Protein AF-A0A933GDB5-F1 (afdb_monomer)

pLDDT: mean 96.31, std 3.43, range [58.28, 98.88]

Structure (mmCIF, N/CA/C/O backbone):
data_AF-A0A933GDB5-F1
#
_entry.id   AF-A0A933GDB5-F1
#
loop_
_atom_site.group_PDB
_atom_site.id
_atom_site.type_symbol
_atom_site.label_atom_id
_atom_site.label_alt_id
_atom_site.label_comp_id
_atom_site.label_asym_id
_atom_site.label_entity_id
_atom_site.label_seq_id
_atom_site.pdbx_PDB_ins_code
_atom_site.Cartn_x
_atom_site.Cartn_y
_atom_site.Cartn_z
_atom_site.occupancy
_atom_site.B_iso_or_equiv
_atom_site.auth_seq_id
_atom_site.auth_comp_id
_atom_site.auth_asym_id
_atom_site.auth_atom_id
_atom_site.pdbx_PDB_model_num
ATOM 1 N N . MET A 1 1 ? -21.325 -28.008 0.213 1.00 58.28 1 MET A N 1
ATOM 2 C CA . MET A 1 1 ? -20.658 -27.336 1.352 1.00 58.28 1 MET A CA 1
ATOM 3 C C . MET A 1 1 ? -19.600 -26.412 0.776 1.00 58.28 1 MET A C 1
ATOM 5 O O . MET A 1 1 ? -19.026 -26.778 -0.241 1.00 58.28 1 MET A O 1
ATOM 9 N N . THR A 1 2 ? -19.395 -25.220 1.339 1.00 72.94 2 THR A N 1
ATOM 10 C CA . THR A 1 2 ? -18.343 -24.301 0.866 1.00 72.94 2 THR A CA 1
ATOM 11 C C . THR A 1 2 ? -16.963 -24.867 1.226 1.00 72.94 2 THR A C 1
ATOM 13 O O . THR A 1 2 ? -16.833 -25.528 2.254 1.00 72.94 2 THR A O 1
ATOM 16 N N . ALA A 1 3 ? -15.935 -24.619 0.405 1.00 88.88 3 ALA A N 1
ATOM 17 C CA . ALA A 1 3 ? -14.559 -25.053 0.698 1.00 88.88 3 ALA A CA 1
ATOM 18 C C . ALA A 1 3 ? -13.954 -24.346 1.932 1.00 88.88 3 ALA A C 1
ATOM 20 O O . ALA A 1 3 ? -13.012 -24.848 2.538 1.00 88.88 3 ALA A O 1
ATOM 21 N N . TYR A 1 4 ? -14.540 -23.212 2.334 1.00 96.50 4 TYR A N 1
ATOM 22 C CA . TYR A 1 4 ? -14.076 -22.356 3.429 1.00 96.50 4 TYR A CA 1
ATOM 23 C C . TYR A 1 4 ? -15.221 -22.080 4.425 1.00 96.50 4 TYR A C 1
ATOM 25 O O . TYR A 1 4 ? -15.786 -20.979 4.457 1.00 96.50 4 TYR A O 1
ATOM 33 N N . PRO A 1 5 ? -15.673 -23.098 5.180 1.00 96.62 5 PRO A N 1
ATOM 34 C CA . PRO A 1 5 ? -16.860 -22.991 6.026 1.00 96.62 5 PRO A CA 1
ATOM 35 C C . PRO A 1 5 ? -16.683 -22.004 7.183 1.00 96.62 5 PRO A C 1
ATOM 37 O O . PRO A 1 5 ? -17.649 -21.337 7.557 1.00 96.62 5 PRO A O 1
ATOM 40 N N . ASN A 1 6 ? -15.472 -21.859 7.733 1.00 98.06 6 ASN A N 1
ATOM 41 C CA . ASN A 1 6 ? -15.241 -20.913 8.819 1.00 98.06 6 ASN A CA 1
ATOM 42 C C . ASN A 1 6 ? -15.262 -19.482 8.289 1.00 98.06 6 ASN A C 1
ATOM 44 O O . ASN A 1 6 ? -15.970 -18.639 8.842 1.00 98.06 6 ASN A O 1
ATOM 48 N N . LEU A 1 7 ? -14.557 -19.215 7.191 1.00 97.62 7 LEU A N 1
ATOM 49 C CA . LEU A 1 7 ? -14.459 -17.892 6.585 1.00 97.62 7 LEU A CA 1
ATOM 50 C C . LEU A 1 7 ? -15.833 -17.297 6.233 1.00 97.62 7 LEU A C 1
ATOM 52 O O . LEU A 1 7 ? -16.060 -16.110 6.464 1.00 97.62 7 LEU A O 1
ATOM 56 N N . PHE A 1 8 ? -16.764 -18.121 5.739 1.00 98.06 8 PHE A N 1
ATOM 57 C CA . PHE A 1 8 ? -18.128 -17.704 5.380 1.00 98.06 8 PHE A CA 1
ATOM 58 C C . PHE A 1 8 ? -19.174 -17.915 6.478 1.00 98.06 8 PHE A C 1
ATOM 60 O O . PHE A 1 8 ? -20.359 -17.680 6.245 1.00 98.06 8 PHE A O 1
ATOM 67 N N . SER A 1 9 ? -18.762 -18.322 7.679 1.00 98.00 9 SER A N 1
ATOM 68 C CA . SER A 1 9 ? -19.673 -18.362 8.820 1.00 98.00 9 SER A CA 1
ATOM 69 C C . SER A 1 9 ? -19.967 -16.941 9.327 1.00 98.00 9 SER A C 1
ATOM 71 O O . SER A 1 9 ? -19.053 -16.115 9.410 1.00 98.00 9 SER A O 1
ATOM 73 N N . PRO A 1 10 ? -21.221 -16.628 9.687 1.00 98.19 10 PRO A N 1
ATOM 74 C CA . PRO A 1 10 ? -21.553 -15.347 10.293 1.00 98.19 10 PRO A CA 1
ATOM 75 C C . PRO A 1 10 ? -20.977 -15.229 11.713 1.00 98.19 10 PRO A C 1
ATOM 77 O O . PRO A 1 10 ? -20.785 -16.231 12.406 1.00 98.19 10 PRO A O 1
ATOM 80 N N . ILE A 1 11 ? -20.734 -13.998 12.162 1.00 98.44 11 ILE A N 1
ATOM 81 C CA . ILE A 1 11 ? -20.165 -13.695 13.482 1.00 98.44 11 ILE A CA 1
ATOM 82 C C . ILE A 1 11 ? -20.811 -12.448 14.092 1.00 98.44 11 ILE A C 1
ATOM 84 O O . ILE A 1 11 ? -21.143 -11.505 13.375 1.00 98.44 11 ILE A O 1
ATOM 88 N N . ASP A 1 12 ? -20.963 -12.443 15.415 1.00 98.62 12 ASP A N 1
ATOM 89 C CA . ASP A 1 12 ? -21.369 -11.263 16.183 1.00 98.62 12 ASP A CA 1
ATOM 90 C C . ASP A 1 12 ? -20.134 -10.528 16.704 1.00 98.62 12 ASP A C 1
ATOM 92 O O . ASP A 1 12 ? -19.290 -11.123 17.387 1.00 98.62 12 ASP A O 1
ATOM 96 N N . ILE A 1 13 ? -20.039 -9.240 16.387 1.00 98.44 13 ILE A N 1
ATOM 97 C CA . ILE A 1 13 ? -19.061 -8.311 16.953 1.00 98.44 13 ILE A CA 1
ATOM 98 C C . ILE A 1 13 ? -19.836 -7.389 17.887 1.00 98.44 13 ILE A C 1
ATOM 100 O O . ILE A 1 13 ? -20.481 -6.439 17.436 1.00 98.44 13 ILE A O 1
ATOM 104 N N . GLY A 1 14 ? -19.842 -7.733 19.175 1.00 97.06 14 GLY A N 1
ATOM 105 C CA . GLY A 1 14 ? -20.734 -7.102 20.142 1.00 97.06 14 GLY A CA 1
ATOM 106 C C . GLY A 1 14 ? -22.194 -7.216 19.685 1.00 97.06 14 GLY A C 1
ATOM 107 O O . GLY A 1 14 ? -22.660 -8.332 19.444 1.00 97.06 14 GLY A O 1
ATOM 108 N N . PRO A 1 15 ? -22.913 -6.094 19.498 1.00 97.31 15 PRO A N 1
ATOM 109 C CA . PRO A 1 15 ? -24.304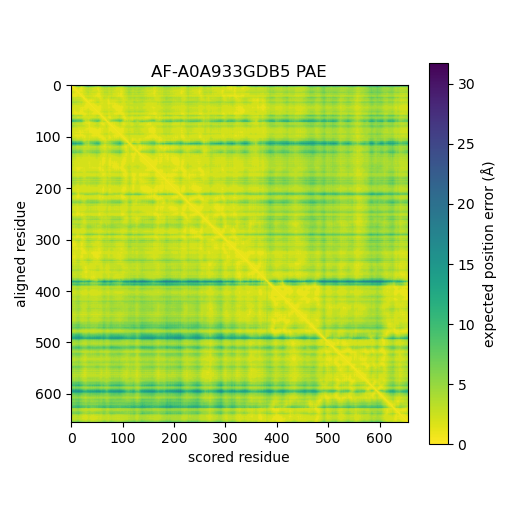 -6.098 19.046 1.00 97.31 15 PRO A CA 1
ATOM 110 C C . PRO A 1 15 ? -24.476 -6.294 17.527 1.00 97.31 15 PRO A C 1
ATOM 112 O O . PRO A 1 15 ? -25.604 -6.419 17.047 1.00 97.31 15 PRO A O 1
ATOM 115 N N . VAL A 1 16 ? -23.390 -6.285 16.743 1.00 98.69 16 VAL A N 1
ATOM 116 C CA . VAL A 1 16 ? -23.457 -6.243 15.275 1.00 98.69 16 VAL A CA 1
ATOM 117 C C . VAL A 1 16 ? -23.256 -7.626 14.665 1.00 98.69 16 VAL A C 1
ATOM 119 O O . VAL A 1 16 ? -22.165 -8.196 14.720 1.00 98.69 16 VAL A O 1
ATOM 122 N N . ARG A 1 17 ? -24.290 -8.132 13.982 1.00 98.50 17 ARG A N 1
ATOM 123 C CA . ARG A 1 17 ? -24.207 -9.348 13.160 1.00 98.50 17 ARG A CA 1
ATOM 124 C C . ARG A 1 17 ? -23.526 -9.060 11.821 1.00 98.50 17 ARG A C 1
ATOM 126 O O . ARG A 1 17 ? -24.036 -8.274 11.015 1.00 98.50 17 ARG A O 1
ATOM 133 N N . VAL A 1 18 ? -22.433 -9.768 11.547 1.00 98.62 18 VAL A N 1
ATOM 134 C CA . VAL A 1 18 ? -21.692 -9.742 10.279 1.00 98.62 18 VAL A CA 1
ATOM 135 C C . VAL A 1 18 ? -21.871 -11.065 9.531 1.00 98.62 18 VAL A C 1
ATOM 137 O O . VAL A 1 18 ? -21.801 -12.142 10.121 1.00 98.62 18 VAL A O 1
ATOM 140 N N . LYS A 1 19 ? -22.107 -10.996 8.213 1.00 98.19 19 LYS A N 1
ATOM 141 C CA . LYS A 1 19 ? -22.461 -12.162 7.376 1.00 98.19 19 LYS A CA 1
ATOM 142 C C . LYS A 1 19 ? -21.325 -13.165 7.136 1.00 98.19 19 LYS A C 1
ATOM 144 O O . LYS A 1 19 ? -21.607 -14.313 6.818 1.00 98.19 19 LYS A O 1
ATOM 149 N N . ASN A 1 20 ? -20.069 -12.742 7.258 1.00 98.62 20 ASN A N 1
ATOM 150 C CA . ASN A 1 20 ? -18.883 -13.585 7.109 1.00 98.62 20 ASN A CA 1
ATOM 151 C C . ASN A 1 20 ? -17.687 -12.981 7.866 1.00 98.62 20 ASN A C 1
ATOM 153 O O . ASN A 1 20 ? -17.739 -11.842 8.331 1.00 98.62 20 ASN A O 1
ATOM 157 N N . ARG A 1 21 ? -16.593 -13.732 7.979 1.00 98.69 21 ARG A N 1
ATOM 158 C CA . ARG A 1 21 ? -15.383 -13.356 8.728 1.00 98.69 21 ARG A CA 1
ATOM 159 C C . ARG A 1 21 ? -14.337 -12.663 7.853 1.00 98.69 21 ARG A C 1
ATOM 161 O O . ARG A 1 21 ? -13.135 -12.871 8.033 1.00 98.69 21 ARG A O 1
ATOM 168 N N . ILE A 1 22 ? -14.795 -11.845 6.906 1.00 98.75 22 ILE A N 1
ATOM 169 C CA . ILE A 1 22 ? -13.949 -11.086 5.983 1.00 98.75 22 ILE A CA 1
ATOM 170 C C . ILE A 1 22 ? -14.236 -9.597 6.167 1.00 98.75 22 ILE A C 1
ATOM 172 O O . ILE A 1 22 ? -15.357 -9.141 5.922 1.00 98.75 22 ILE A O 1
ATOM 176 N N . ALA A 1 23 ? -13.213 -8.830 6.539 1.00 98.50 23 ALA A N 1
ATOM 177 C CA . ALA A 1 23 ? -13.297 -7.374 6.591 1.00 98.50 23 ALA A CA 1
ATOM 178 C C . ALA A 1 23 ? -12.295 -6.688 5.658 1.00 98.50 23 ALA A C 1
ATOM 180 O O . ALA A 1 23 ? -11.225 -7.225 5.364 1.00 98.50 23 ALA A O 1
ATOM 181 N N . THR A 1 24 ? -12.598 -5.454 5.254 1.00 97.31 24 THR A N 1
ATOM 182 C CA . THR A 1 24 ? -11.544 -4.507 4.862 1.00 97.31 24 THR A CA 1
ATOM 183 C C . THR A 1 24 ? -11.035 -3.780 6.099 1.00 97.31 24 THR A C 1
ATOM 185 O O . THR A 1 24 ? -11.832 -3.260 6.871 1.00 97.31 24 THR A O 1
ATOM 188 N N . SER A 1 25 ? -9.714 -3.726 6.285 1.00 95.31 25 SER A N 1
ATOM 189 C CA . SER A 1 25 ? -9.093 -2.978 7.389 1.00 95.31 25 SER A CA 1
ATOM 190 C C . SER A 1 25 ? -9.035 -1.494 7.060 1.00 95.31 25 SER A C 1
ATOM 192 O O . SER A 1 25 ? -8.849 -1.168 5.888 1.00 95.31 25 SER A O 1
ATOM 194 N N . GLY A 1 26 ? -9.021 -0.614 8.063 1.00 94.62 26 GLY A N 1
ATOM 195 C CA . GLY A 1 26 ? -8.767 0.803 7.814 1.00 94.62 26 GLY A CA 1
ATOM 196 C C . GLY A 1 26 ? -7.416 1.043 7.133 1.00 94.62 26 GLY A C 1
ATOM 197 O O . GLY A 1 26 ? -6.393 0.485 7.548 1.00 94.62 26 GLY A O 1
ATOM 198 N N . HIS A 1 27 ? -7.448 1.805 6.037 1.00 96.38 27 HIS A N 1
ATOM 199 C CA . HIS A 1 27 ? -6.311 2.185 5.195 1.00 96.38 27 HIS A CA 1
ATOM 200 C C . HIS A 1 27 ? -6.611 3.526 4.519 1.00 96.38 27 HIS A C 1
ATOM 202 O O . HIS A 1 27 ? -7.738 3.737 4.083 1.00 96.38 27 HIS A O 1
ATOM 208 N N . GLY A 1 28 ? -5.629 4.425 4.425 1.00 95.31 28 GLY A N 1
ATOM 209 C CA . GLY A 1 28 ? -5.834 5.723 3.776 1.00 95.31 28 GLY A CA 1
ATOM 210 C C . GLY A 1 28 ? -6.078 5.593 2.275 1.00 95.31 28 GLY A C 1
ATOM 211 O O . GLY A 1 28 ? -5.431 4.768 1.626 1.00 95.31 28 GLY A O 1
ATOM 212 N N . THR A 1 29 ? -6.996 6.396 1.730 1.00 96.75 29 THR A N 1
ATOM 213 C CA . THR A 1 29 ? -7.321 6.374 0.293 1.00 96.75 29 THR A CA 1
ATOM 214 C C . THR A 1 29 ? -6.914 7.646 -0.447 1.00 96.75 29 THR A C 1
ATOM 216 O O . THR A 1 29 ? -6.679 7.601 -1.654 1.00 96.75 29 THR A O 1
ATOM 219 N N . CYS A 1 30 ? -6.804 8.773 0.263 1.00 96.19 30 CYS A N 1
ATOM 220 C CA . CYS A 1 30 ? -6.586 10.093 -0.329 1.00 96.19 30 CYS A CA 1
ATOM 221 C C . CYS A 1 30 ? -7.648 10.454 -1.394 1.00 96.19 30 CYS A C 1
ATOM 223 O O . CYS A 1 30 ? -7.341 11.123 -2.381 1.00 96.19 30 CYS A O 1
ATOM 225 N N . LEU A 1 31 ? -8.888 9.978 -1.213 1.00 97.19 31 LEU A N 1
ATOM 226 C CA . LEU A 1 31 ? -10.022 10.249 -2.104 1.00 97.19 31 LEU A CA 1
ATOM 227 C C . LEU A 1 31 ? -10.890 11.422 -1.630 1.00 97.19 31 LEU A C 1
ATOM 229 O O . LEU A 1 31 ? -11.849 11.767 -2.321 1.00 97.19 31 LEU A O 1
ATOM 233 N N . ALA A 1 32 ? -10.610 12.016 -0.465 1.00 96.25 32 ALA A N 1
ATOM 234 C CA . ALA A 1 32 ? -11.436 13.098 0.061 1.00 96.25 32 ALA A CA 1
ATOM 235 C C . ALA A 1 32 ? -11.273 14.370 -0.768 1.00 96.25 32 ALA A C 1
ATOM 237 O O . ALA A 1 32 ? -10.159 14.771 -1.104 1.00 96.25 32 ALA A O 1
ATOM 238 N N . GLU A 1 33 ? -12.390 15.036 -1.031 1.00 95.06 33 GLU A N 1
ATOM 239 C CA . GLU A 1 33 ? -12.422 16.348 -1.671 1.00 95.06 33 GLU A CA 1
ATOM 240 C C . GLU A 1 33 ? -12.694 17.378 -0.576 1.00 95.06 33 GLU A C 1
ATOM 242 O O . GLU A 1 33 ? -13.674 17.259 0.152 1.00 95.06 33 GLU A O 1
ATOM 247 N N . ALA A 1 34 ? -11.782 18.336 -0.377 1.00 93.31 34 ALA A N 1
ATOM 248 C CA . ALA A 1 34 ? -11.837 19.276 0.752 1.00 93.31 34 ALA A CA 1
ATOM 249 C C . ALA A 1 34 ? -12.000 18.585 2.131 1.00 93.31 34 ALA A C 1
ATOM 251 O O . ALA A 1 34 ? -12.729 19.066 2.997 1.00 93.31 34 ALA A O 1
ATOM 252 N N . ASN A 1 35 ? -11.337 17.434 2.321 1.00 95.00 35 ASN A N 1
ATOM 253 C CA . ASN A 1 35 ? -11.457 16.561 3.500 1.00 95.00 35 ASN A CA 1
ATOM 254 C C . ASN A 1 35 ? -12.880 16.026 3.767 1.00 95.00 35 ASN A C 1
ATOM 256 O O . ASN A 1 35 ? -13.155 15.527 4.863 1.00 95.00 35 ASN A O 1
ATOM 260 N N . GLN A 1 36 ? -13.767 16.076 2.770 1.00 97.56 36 GLN A N 1
ATOM 261 C CA . GLN A 1 36 ? -15.108 15.505 2.824 1.00 97.56 36 GLN A CA 1
ATOM 262 C C . GLN A 1 36 ? -15.212 14.182 2.063 1.00 97.56 36 GLN A C 1
ATOM 264 O O . GLN A 1 36 ? -14.453 13.912 1.126 1.00 97.56 36 GLN A O 1
ATOM 269 N N . VAL A 1 37 ? -16.161 13.342 2.485 1.00 98.25 37 VAL A N 1
ATOM 270 C CA . VAL A 1 37 ? -16.537 12.124 1.761 1.00 98.25 37 VAL A CA 1
ATOM 271 C C . VAL A 1 37 ? -16.947 12.513 0.339 1.00 98.25 37 VAL A C 1
ATOM 273 O O . VAL A 1 37 ? -17.788 13.383 0.132 1.00 98.25 37 VAL A O 1
ATOM 276 N N . SER A 1 38 ? -16.351 11.845 -0.643 1.00 97.75 38 SER A N 1
ATOM 277 C CA . SER A 1 38 ? -16.520 12.129 -2.071 1.00 97.75 38 SER A CA 1
ATOM 278 C C . SER A 1 38 ? -17.264 10.992 -2.769 1.00 97.75 38 SER A C 1
ATOM 280 O O . SER A 1 38 ? -17.349 9.876 -2.252 1.00 97.75 38 SER A O 1
ATOM 282 N N . GLU A 1 39 ? -17.737 11.220 -3.996 1.00 97.25 39 GLU A N 1
ATOM 283 C CA . GLU A 1 39 ? -18.331 10.150 -4.815 1.00 97.25 39 GLU A CA 1
ATOM 284 C C . GLU A 1 39 ? -17.359 8.987 -5.061 1.00 97.25 39 GLU A C 1
ATOM 286 O O . GLU A 1 39 ? -17.778 7.834 -5.186 1.00 97.25 39 GLU A O 1
ATOM 291 N N . ALA A 1 40 ? -16.054 9.276 -5.110 1.00 97.25 40 ALA A N 1
ATOM 292 C CA . ALA A 1 40 ? -15.030 8.253 -5.256 1.00 97.25 40 ALA A CA 1
ATOM 293 C C . ALA A 1 40 ? -14.999 7.312 -4.041 1.00 97.25 40 ALA A C 1
ATOM 295 O O . ALA A 1 40 ? -14.895 6.103 -4.227 1.00 97.25 40 ALA A O 1
ATOM 296 N N . HIS A 1 41 ? -15.176 7.828 -2.819 1.00 97.88 41 HIS A N 1
ATOM 297 C CA . HIS A 1 41 ? -15.305 6.987 -1.625 1.00 97.88 41 HIS A CA 1
ATOM 298 C C . HIS A 1 41 ? -16.535 6.084 -1.679 1.00 97.88 41 HIS A C 1
ATOM 300 O O . HIS A 1 41 ? -16.434 4.896 -1.371 1.00 97.88 41 HIS A O 1
ATOM 306 N N . LEU A 1 42 ? -17.686 6.631 -2.081 1.00 98.25 42 LEU A N 1
ATOM 307 C CA . LEU A 1 42 ? -18.922 5.854 -2.171 1.00 98.25 42 LEU A CA 1
ATOM 308 C C . LEU A 1 42 ? -18.752 4.688 -3.145 1.00 98.25 42 LEU A C 1
ATOM 310 O O . LEU A 1 42 ? -19.068 3.554 -2.803 1.00 98.25 42 LEU A O 1
ATOM 314 N N . ALA A 1 43 ? -18.195 4.945 -4.330 1.00 98.12 43 ALA A N 1
ATOM 315 C CA . ALA A 1 43 ? -17.932 3.894 -5.308 1.00 98.12 43 ALA A CA 1
ATOM 316 C C . ALA A 1 43 ? -16.890 2.874 -4.809 1.00 98.12 43 ALA A C 1
ATOM 318 O O . ALA A 1 43 ? -17.102 1.670 -4.936 1.00 98.12 43 ALA A O 1
ATOM 319 N N . TYR A 1 44 ? -15.810 3.346 -4.179 1.00 98.44 44 TYR A N 1
ATOM 320 C CA . TYR A 1 44 ? -14.742 2.510 -3.629 1.00 98.44 44 TYR A CA 1
ATOM 321 C C . TYR A 1 44 ? -15.251 1.504 -2.588 1.00 98.44 44 TYR A C 1
ATOM 323 O O . TYR A 1 44 ? -14.924 0.315 -2.637 1.00 98.44 44 TYR A O 1
ATOM 331 N N . TYR A 1 45 ? -16.073 1.961 -1.639 1.00 98.50 45 TYR A N 1
ATOM 332 C CA . TYR A 1 45 ? -16.626 1.089 -0.604 1.00 98.50 45 TYR A CA 1
ATOM 333 C C . TYR A 1 45 ? -17.824 0.269 -1.087 1.00 98.50 45 TYR A C 1
ATOM 335 O O . TYR A 1 45 ? -17.963 -0.874 -0.643 1.00 98.50 45 TYR A O 1
ATOM 343 N N . ARG A 1 46 ? -18.626 0.780 -2.036 1.00 98.31 46 ARG A N 1
ATOM 344 C CA . ARG A 1 46 ? -19.688 0.003 -2.695 1.00 98.31 46 ARG A CA 1
ATOM 345 C C . ARG A 1 46 ? -19.123 -1.245 -3.357 1.00 98.31 46 ARG A C 1
ATOM 347 O O . ARG A 1 46 ? -19.620 -2.332 -3.091 1.00 98.31 46 ARG A O 1
ATOM 354 N N . ASP A 1 47 ? -18.061 -1.116 -4.152 1.00 98.00 47 ASP A N 1
ATOM 355 C CA . ASP A 1 47 ? -17.480 -2.256 -4.871 1.00 98.00 47 ASP A CA 1
ATOM 356 C C . ASP A 1 47 ? -16.955 -3.335 -3.909 1.00 98.00 47 ASP A C 1
ATOM 358 O O . ASP A 1 47 ? -17.155 -4.524 -4.156 1.00 98.00 47 ASP A O 1
ATOM 362 N N . LYS A 1 48 ? -16.360 -2.955 -2.768 1.00 98.06 48 LYS A N 1
ATOM 363 C CA . LYS A 1 48 ? -15.955 -3.921 -1.727 1.00 98.06 48 LYS A CA 1
ATOM 364 C C . LYS A 1 48 ? -17.156 -4.609 -1.080 1.00 98.06 48 LYS A C 1
ATOM 366 O O . LYS A 1 48 ? -17.155 -5.832 -0.940 1.00 98.06 48 LYS A O 1
ATOM 371 N N . ALA A 1 49 ? -18.164 -3.834 -0.672 1.00 98.38 49 ALA A N 1
ATOM 372 C CA . ALA A 1 49 ? -19.378 -4.339 -0.031 1.00 98.38 49 ALA A CA 1
ATOM 373 C C . ALA A 1 49 ? -20.119 -5.321 -0.950 1.00 98.38 49 ALA A C 1
ATOM 375 O O . ALA A 1 49 ? -20.379 -6.467 -0.570 1.00 98.38 49 ALA A O 1
ATOM 376 N N . ARG A 1 50 ? -20.324 -4.909 -2.203 1.00 97.75 50 ARG A N 1
ATOM 377 C CA . ARG A 1 50 ? -20.891 -5.713 -3.285 1.00 97.75 50 ARG A CA 1
ATOM 378 C C . ARG A 1 50 ? -20.075 -6.965 -3.568 1.00 97.75 50 ARG A C 1
ATOM 380 O O . ARG A 1 50 ? -20.637 -8.043 -3.764 1.00 97.75 50 ARG A O 1
ATOM 387 N N . GLY A 1 51 ? -18.753 -6.834 -3.574 1.00 97.75 51 GLY A N 1
ATOM 388 C CA . GLY A 1 51 ? -17.814 -7.934 -3.762 1.00 97.75 51 GLY A CA 1
ATOM 389 C C . GLY A 1 51 ? -17.848 -8.988 -2.652 1.00 97.75 51 GLY A C 1
ATOM 390 O O . GLY A 1 51 ? -17.278 -10.063 -2.819 1.00 97.75 51 GLY A O 1
ATOM 391 N N . GLY A 1 52 ? -18.574 -8.731 -1.559 1.00 97.88 52 GLY A N 1
ATOM 392 C CA . GLY A 1 52 ? -18.995 -9.748 -0.600 1.00 97.88 52 GLY A CA 1
ATOM 393 C C . GLY A 1 52 ? -18.321 -9.662 0.765 1.00 97.88 52 GLY A C 1
ATOM 394 O O . GLY A 1 52 ? -18.468 -10.597 1.554 1.00 97.88 52 GLY A O 1
ATOM 395 N N . VAL A 1 53 ? -17.605 -8.577 1.084 1.00 98.56 53 VAL A N 1
ATOM 396 C CA . VAL A 1 53 ? -17.071 -8.401 2.447 1.00 98.56 53 VAL A CA 1
ATOM 397 C C . VAL A 1 53 ? -18.214 -8.375 3.461 1.00 98.56 53 VAL A C 1
ATOM 399 O O . VAL A 1 53 ? -19.303 -7.866 3.185 1.00 98.56 53 VAL A O 1
ATOM 402 N N . GLY A 1 54 ? -17.978 -8.936 4.641 1.00 98.69 54 GLY A N 1
ATOM 403 C CA . GLY A 1 54 ? -18.919 -8.858 5.749 1.00 98.69 54 GLY A CA 1
ATOM 404 C C . GLY A 1 54 ? -18.885 -7.487 6.411 1.00 98.69 54 GLY A C 1
ATOM 405 O O . GLY A 1 54 ? -19.936 -6.921 6.715 1.00 98.69 54 GLY A O 1
ATOM 406 N N . LEU A 1 55 ? -17.676 -6.954 6.599 1.00 98.88 55 LEU A N 1
ATOM 407 C CA . LEU A 1 55 ? -17.428 -5.709 7.316 1.00 98.88 55 LEU A CA 1
ATOM 408 C C . LEU A 1 55 ? -16.509 -4.770 6.525 1.00 98.88 55 LEU A C 1
ATOM 410 O O . LEU A 1 55 ? -15.445 -5.153 6.037 1.00 98.88 55 LEU A O 1
ATOM 414 N N . VAL A 1 56 ? -16.895 -3.503 6.459 1.00 98.88 56 VAL A N 1
ATOM 415 C CA . VAL A 1 56 ? -16.064 -2.402 5.992 1.00 98.88 56 VAL A CA 1
ATOM 416 C C . VAL A 1 56 ? -15.558 -1.608 7.184 1.00 98.88 56 VAL A C 1
ATOM 418 O O . VAL A 1 56 ? -16.349 -0.960 7.852 1.00 98.88 56 VAL A O 1
ATOM 421 N N . VAL A 1 57 ? -14.248 -1.607 7.431 1.00 98.69 57 VAL A N 1
ATOM 422 C CA . VAL A 1 57 ? -13.617 -0.568 8.255 1.00 98.69 57 VAL A CA 1
ATOM 423 C C . VAL A 1 57 ? -13.096 0.517 7.316 1.00 98.69 57 VAL A C 1
ATOM 425 O O . VAL A 1 57 ? -12.307 0.229 6.406 1.00 98.69 57 VAL A O 1
ATOM 428 N N . THR A 1 58 ? -13.579 1.748 7.485 1.00 98.12 58 THR A N 1
ATOM 429 C CA . THR A 1 58 ? -13.199 2.881 6.629 1.00 98.12 58 THR A CA 1
ATOM 430 C C . THR A 1 58 ? -11.734 3.261 6.804 1.00 98.12 58 THR A C 1
ATOM 432 O O . THR A 1 58 ? -11.047 2.801 7.715 1.00 98.12 58 THR A O 1
ATOM 435 N N . GLU A 1 59 ? -11.244 4.161 5.955 1.00 95.94 59 GLU A N 1
ATOM 436 C CA . GLU A 1 59 ? -10.005 4.873 6.227 1.00 95.94 59 GLU A CA 1
ATOM 437 C C . GLU A 1 59 ? -10.030 5.572 7.590 1.00 95.94 59 GLU A C 1
ATOM 439 O O . GLU A 1 59 ? -11.092 5.827 8.164 1.00 95.94 59 GLU A O 1
ATOM 444 N N . SER A 1 60 ? -8.832 5.887 8.080 1.00 92.94 60 SER A N 1
ATOM 445 C CA . SER A 1 60 ? -8.622 6.685 9.283 1.00 92.94 60 SER A CA 1
ATOM 446 C C . SER A 1 60 ? -9.225 8.081 9.094 1.00 92.94 60 SER A C 1
ATOM 448 O O . SER A 1 60 ? -8.641 8.914 8.396 1.00 92.94 60 SER A O 1
ATOM 450 N N . MET A 1 61 ? -10.344 8.345 9.762 1.00 96.94 61 MET A N 1
ATOM 451 C CA . MET A 1 61 ? -10.992 9.647 9.827 1.00 96.94 61 MET A CA 1
ATOM 452 C C . MET A 1 61 ? -10.396 10.484 10.956 1.00 96.94 61 MET A C 1
ATOM 454 O O . MET A 1 61 ? -10.198 10.014 12.079 1.00 96.94 61 MET A O 1
ATOM 458 N N . ARG A 1 62 ? -10.108 11.746 10.653 1.00 95.69 62 ARG A N 1
ATOM 459 C CA . ARG A 1 62 ? -9.485 12.679 11.588 1.00 95.69 62 ARG A CA 1
ATOM 460 C C . ARG A 1 62 ? -10.488 13.115 12.642 1.00 95.69 62 ARG A C 1
ATOM 462 O O . ARG A 1 62 ? -11.546 13.639 12.288 1.00 95.69 62 ARG A O 1
ATOM 469 N N . VAL A 1 63 ? -10.099 12.992 13.905 1.00 98.06 63 VAL A N 1
ATOM 470 C CA . VAL A 1 63 ? -10.896 13.492 15.036 1.00 98.06 63 VAL A CA 1
ATOM 471 C C . VAL A 1 63 ? -10.635 14.956 15.364 1.00 98.06 63 VAL A C 1
ATOM 473 O O . VAL A 1 63 ? -11.424 15.562 16.065 1.00 98.06 63 VAL A O 1
ATOM 476 N N . HIS A 1 64 ? -9.545 15.540 14.860 1.00 97.25 64 HIS A N 1
ATOM 477 C CA . HIS A 1 64 ? -9.125 16.882 15.256 1.00 97.25 64 HIS A CA 1
ATOM 478 C C . HIS A 1 64 ? -8.419 17.643 14.113 1.00 97.25 64 HIS A C 1
ATOM 480 O O . HIS A 1 64 ? -7.753 17.015 13.270 1.00 97.25 64 HIS A O 1
ATOM 486 N N . PRO A 1 65 ? -8.498 18.991 14.061 1.00 94.31 65 PRO A N 1
ATOM 487 C CA . PRO A 1 65 ? -7.776 19.805 13.086 1.00 94.31 65 PRO A CA 1
ATOM 488 C C . PRO A 1 65 ? -6.259 19.580 13.057 1.00 94.31 65 PRO A C 1
ATOM 490 O O . PRO A 1 65 ? -5.679 19.637 11.972 1.00 94.31 65 PRO A O 1
ATOM 493 N N . THR A 1 66 ? -5.623 19.293 14.198 1.00 94.38 66 THR A N 1
ATOM 494 C CA . THR A 1 66 ? -4.161 19.091 14.297 1.00 94.38 66 THR A CA 1
ATOM 495 C C . THR A 1 66 ? -3.701 17.690 13.879 1.00 94.38 66 THR A C 1
ATOM 497 O O . THR A 1 66 ? -2.512 17.483 13.680 1.00 94.38 66 THR A O 1
ATOM 500 N N . GLY A 1 67 ? -4.616 16.741 13.658 1.00 93.25 67 GLY A N 1
ATOM 501 C CA . GLY A 1 67 ? -4.289 15.347 13.344 1.00 93.25 67 GLY A CA 1
ATOM 502 C C . GLY A 1 67 ? -4.424 14.976 11.866 1.00 93.25 67 GLY A C 1
ATOM 503 O O . GLY A 1 67 ? -5.105 13.999 11.577 1.00 93.25 67 GLY A O 1
ATOM 504 N N . LEU A 1 68 ? -3.855 15.741 10.923 1.00 90.88 68 LEU A N 1
ATOM 505 C CA . LEU A 1 68 ? -3.934 15.487 9.468 1.00 90.88 68 LEU A CA 1
ATOM 506 C C . LEU A 1 68 ? -2.788 14.573 8.961 1.00 90.88 68 LEU A C 1
ATOM 508 O O . LEU A 1 68 ? -1.694 15.074 8.706 1.00 90.88 68 LEU A O 1
ATOM 512 N N . PRO A 1 69 ? -3.013 13.258 8.739 1.00 83.81 69 PRO A N 1
ATOM 513 C CA . PRO A 1 69 ? -1.952 12.337 8.308 1.00 83.81 69 PRO A CA 1
ATOM 514 C C . PRO A 1 69 ? -1.551 12.489 6.830 1.00 83.81 69 PRO A C 1
ATOM 516 O O . PRO A 1 69 ? -0.404 12.235 6.472 1.00 83.81 69 PRO A O 1
ATOM 519 N N . TYR A 1 70 ? -2.491 12.862 5.958 1.00 87.06 70 TYR A N 1
ATOM 520 C CA . TYR A 1 70 ? -2.290 13.053 4.517 1.00 87.06 70 TYR A CA 1
ATOM 521 C C . TYR A 1 70 ? -3.388 13.960 3.949 1.00 87.06 70 TYR A C 1
ATOM 523 O O . TYR A 1 70 ? -4.506 13.960 4.460 1.00 87.06 70 TYR A O 1
ATOM 531 N N . ALA A 1 71 ? -3.087 14.705 2.879 1.00 85.31 71 ALA A N 1
ATOM 532 C CA . ALA A 1 71 ? -3.948 15.767 2.343 1.00 85.31 71 ALA A CA 1
ATOM 533 C C . ALA A 1 71 ? -5.424 15.367 2.139 1.00 85.31 71 ALA A C 1
ATOM 535 O O . ALA A 1 71 ? -6.319 16.100 2.553 1.00 85.31 71 ALA A O 1
ATOM 536 N N . GLY A 1 72 ? -5.684 14.196 1.550 1.00 89.69 72 GLY A N 1
ATOM 537 C CA . GLY A 1 72 ? -7.034 13.714 1.234 1.00 89.69 72 GLY A CA 1
ATOM 538 C C . GLY A 1 72 ? -7.691 12.830 2.299 1.00 89.69 72 GLY A C 1
ATOM 539 O O . GLY A 1 72 ? -8.412 11.915 1.915 1.00 89.69 72 GLY A O 1
ATOM 540 N N . ALA A 1 73 ? -7.419 13.036 3.594 1.00 93.75 73 ALA A N 1
ATOM 541 C CA . ALA A 1 73 ? -8.074 12.301 4.688 1.00 93.75 73 ALA A CA 1
ATOM 542 C C . ALA A 1 73 ? -9.460 12.878 5.032 1.00 93.75 73 ALA A C 1
ATOM 544 O O . ALA A 1 73 ? -9.632 14.099 5.033 1.00 93.75 73 ALA A O 1
ATOM 545 N N . ILE A 1 74 ? -10.428 12.034 5.394 1.00 97.19 74 ILE A N 1
ATOM 546 C CA . ILE A 1 74 ? -11.749 12.489 5.874 1.00 97.19 74 ILE A CA 1
ATOM 547 C C . ILE A 1 74 ? -11.622 13.212 7.230 1.00 97.19 74 ILE A C 1
ATOM 549 O O . ILE A 1 74 ? -10.969 12.717 8.149 1.00 97.19 74 ILE A O 1
ATOM 553 N N . ALA A 1 75 ? -12.270 14.371 7.380 1.00 97.12 75 ALA A N 1
ATOM 554 C CA . ALA A 1 75 ? -12.380 15.108 8.642 1.00 97.12 75 ALA A CA 1
ATOM 555 C C . ALA A 1 75 ? -13.714 14.808 9.349 1.00 97.12 75 ALA A C 1
ATOM 557 O O . ALA A 1 75 ? -14.727 15.426 9.029 1.00 97.12 75 ALA A O 1
ATOM 558 N N . ALA A 1 76 ? -13.723 13.875 10.308 1.00 97.69 76 ALA A N 1
ATOM 559 C CA . ALA A 1 76 ? -14.941 13.506 11.043 1.00 97.69 76 ALA A CA 1
ATOM 560 C C . ALA A 1 76 ? -15.413 14.598 12.018 1.00 97.69 76 ALA A C 1
ATOM 562 O O . ALA A 1 76 ? -16.606 14.696 12.290 1.00 97.69 76 ALA A O 1
ATOM 563 N N . PHE A 1 77 ? -14.497 15.444 12.502 1.00 97.31 77 PHE A N 1
ATOM 564 C CA . PHE A 1 77 ? -14.838 16.567 13.383 1.00 97.31 77 PHE A CA 1
ATOM 565 C C . PHE A 1 77 ? -15.643 17.664 12.674 1.00 97.31 77 PHE A C 1
ATOM 567 O O . PHE A 1 77 ? -16.355 18.433 13.320 1.00 97.31 77 PHE A O 1
ATOM 574 N N . ASP A 1 78 ? -15.529 17.753 11.345 1.00 97.19 78 ASP A N 1
ATOM 575 C CA . ASP A 1 78 ? -16.147 18.811 10.557 1.00 97.19 78 ASP A CA 1
ATOM 576 C C . ASP A 1 78 ? -17.633 18.499 10.311 1.00 97.19 78 ASP A C 1
ATOM 578 O O . ASP A 1 78 ? -17.946 17.528 9.614 1.00 97.19 78 ASP A O 1
ATOM 582 N N . PRO A 1 79 ? -18.576 19.315 10.816 1.00 96.62 79 PRO A N 1
ATOM 583 C CA . PRO A 1 79 ? -20.006 19.062 10.643 1.00 96.62 79 PRO A CA 1
ATOM 584 C C . PRO A 1 79 ? -20.445 19.051 9.170 1.00 96.62 79 PRO A C 1
ATOM 586 O O . PRO A 1 79 ? -21.448 18.419 8.837 1.00 96.62 79 PRO A O 1
ATOM 589 N N . ARG A 1 80 ? -19.681 19.676 8.260 1.00 97.38 80 ARG A N 1
ATOM 590 C CA . ARG A 1 80 ? -19.966 19.650 6.815 1.00 97.38 80 ARG A CA 1
ATOM 591 C C . ARG A 1 80 ? -19.905 18.238 6.228 1.00 97.38 80 ARG A C 1
ATOM 593 O O . ARG A 1 80 ? -20.508 17.993 5.190 1.00 97.38 80 ARG A O 1
ATOM 600 N N . ASN A 1 81 ? -19.223 17.304 6.894 1.00 97.31 81 ASN A N 1
ATOM 601 C CA . ASN A 1 81 ? -19.129 15.913 6.454 1.00 97.31 81 ASN A CA 1
ATOM 602 C C . ASN A 1 81 ? -20.375 15.072 6.755 1.00 97.31 81 ASN A C 1
ATOM 604 O O . ASN A 1 81 ? -20.503 13.991 6.184 1.00 97.31 81 ASN A O 1
ATOM 608 N N . ALA A 1 82 ? -21.287 15.525 7.624 1.00 97.19 82 ALA A N 1
ATOM 609 C CA . ALA A 1 82 ? -22.408 14.704 8.087 1.00 97.19 82 ALA A CA 1
ATOM 610 C C . ALA A 1 82 ? -23.248 14.088 6.942 1.00 97.19 82 ALA A C 1
ATOM 612 O O . ALA A 1 82 ? -23.470 12.875 6.975 1.00 97.19 82 ALA A O 1
ATOM 613 N N . PRO A 1 83 ? -23.629 14.829 5.876 1.00 98.06 83 PRO A N 1
ATOM 614 C CA . PRO A 1 83 ? -24.358 14.238 4.752 1.00 98.06 83 PRO A CA 1
ATOM 615 C C . PRO A 1 83 ? -23.536 13.185 3.996 1.00 98.06 83 PRO A C 1
ATOM 617 O O . PRO A 1 83 ? -24.060 12.150 3.590 1.00 98.06 83 PRO A O 1
ATOM 620 N N . GLY A 1 84 ? -22.237 13.430 3.808 1.00 98.38 84 GLY A N 1
ATOM 621 C CA . GLY A 1 84 ? -21.337 12.499 3.130 1.00 98.38 84 GLY A CA 1
ATOM 622 C C . GLY A 1 84 ? -21.125 11.207 3.922 1.00 98.38 84 GLY A C 1
ATOM 623 O O . GLY A 1 84 ? -21.146 10.120 3.346 1.00 98.38 84 GLY A O 1
ATOM 624 N N . LEU A 1 85 ? -20.986 11.316 5.245 1.00 98.69 85 LEU A N 1
ATOM 625 C CA . LEU A 1 85 ? -20.881 10.175 6.156 1.00 98.69 85 LEU A CA 1
ATOM 626 C C . LEU A 1 85 ? -22.152 9.317 6.130 1.00 98.69 85 LEU A C 1
ATOM 628 O O . LEU A 1 85 ? -22.043 8.099 5.998 1.00 98.69 85 LEU A O 1
ATOM 632 N N . ALA A 1 86 ? -23.337 9.936 6.175 1.00 98.81 86 ALA A N 1
ATOM 633 C CA . ALA A 1 86 ? -24.609 9.214 6.094 1.00 98.81 86 ALA A CA 1
ATOM 634 C C . ALA A 1 86 ? -24.739 8.442 4.773 1.00 98.81 86 ALA A C 1
ATOM 636 O O . ALA A 1 86 ? -24.976 7.234 4.765 1.00 98.81 86 ALA A O 1
ATOM 637 N N . ARG A 1 87 ? -24.444 9.106 3.646 1.00 98.75 87 ARG A N 1
ATOM 638 C CA . ARG A 1 87 ? -24.444 8.472 2.318 1.00 98.75 87 ARG A CA 1
ATOM 639 C C . ARG A 1 87 ? -23.459 7.313 2.211 1.00 98.75 87 ARG A C 1
ATOM 641 O O . ARG A 1 87 ? -23.721 6.351 1.486 1.00 98.75 87 ARG A O 1
ATOM 648 N N . LEU A 1 88 ? -22.314 7.397 2.889 1.00 98.75 88 LEU A N 1
ATOM 649 C CA . LEU A 1 88 ? -21.333 6.315 2.912 1.00 98.75 88 LEU A CA 1
ATOM 650 C C . LEU A 1 88 ? -21.868 5.089 3.657 1.00 98.75 88 LEU A C 1
ATOM 652 O O . LEU A 1 88 ? -21.742 3.979 3.136 1.00 98.75 88 LEU A O 1
ATOM 656 N N . ALA A 1 89 ? -22.492 5.284 4.821 1.00 98.81 89 ALA A N 1
ATOM 657 C CA . ALA A 1 89 ? -23.103 4.191 5.569 1.00 98.81 89 ALA A CA 1
ATOM 658 C C . ALA A 1 89 ? -24.229 3.520 4.768 1.00 98.81 89 ALA A C 1
ATOM 660 O O . ALA A 1 89 ? -24.175 2.312 4.526 1.00 98.81 89 ALA A O 1
ATOM 661 N N . GLU A 1 90 ? -25.162 4.317 4.240 1.00 98.88 90 GLU A N 1
ATOM 662 C CA . GLU A 1 90 ? -26.256 3.851 3.378 1.00 98.88 90 GLU A CA 1
ATOM 663 C C . GLU A 1 90 ? -25.744 3.066 2.164 1.00 98.88 90 GLU A C 1
ATOM 665 O O . GLU A 1 90 ? -26.270 2.002 1.834 1.00 98.88 90 GLU A O 1
ATOM 670 N N . THR A 1 91 ? -24.678 3.554 1.518 1.00 98.75 91 THR A N 1
ATOM 671 C CA . THR A 1 91 ? -24.074 2.894 0.351 1.00 98.75 91 THR A CA 1
ATOM 672 C C . THR A 1 91 ? -23.560 1.494 0.686 1.00 98.75 91 THR A C 1
ATOM 674 O O . THR A 1 91 ? -23.720 0.578 -0.120 1.00 98.75 91 THR A O 1
ATOM 677 N N . VAL A 1 92 ? -22.941 1.305 1.854 1.00 98.81 92 VAL A N 1
ATOM 678 C CA . VAL A 1 92 ? -22.430 -0.010 2.272 1.00 98.81 92 VAL A CA 1
ATOM 679 C C . VAL A 1 92 ? -23.564 -0.929 2.735 1.00 98.81 92 VAL A C 1
ATOM 681 O O . VAL A 1 92 ? -23.564 -2.119 2.402 1.00 98.81 92 VAL A O 1
ATOM 684 N N . HIS A 1 93 ? -24.561 -0.386 3.440 1.00 98.81 93 HIS A N 1
ATOM 685 C CA . HIS A 1 93 ? -25.745 -1.133 3.874 1.00 98.81 93 HIS A CA 1
ATOM 686 C C . HIS A 1 93 ? -26.579 -1.650 2.707 1.00 98.81 93 HIS A C 1
ATOM 688 O O . HIS A 1 93 ? -27.051 -2.786 2.767 1.00 98.81 93 HIS A O 1
ATOM 694 N N . ALA A 1 94 ? -26.717 -0.866 1.635 1.00 98.62 94 ALA A N 1
ATOM 695 C CA . ALA A 1 94 ? -27.448 -1.261 0.431 1.00 98.62 94 ALA A CA 1
ATOM 696 C C . ALA A 1 94 ? -26.876 -2.532 -0.228 1.00 98.62 94 ALA A C 1
ATOM 698 O O . ALA A 1 94 ? -27.617 -3.302 -0.832 1.00 98.62 94 ALA A O 1
ATOM 699 N N . GLU A 1 95 ? -25.577 -2.796 -0.061 1.00 98.38 95 GLU A N 1
ATOM 700 C CA . GLU A 1 95 ? -24.897 -4.002 -0.558 1.00 98.38 95 GLU A CA 1
ATOM 701 C C . GLU A 1 95 ? -24.832 -5.128 0.508 1.00 98.38 95 GLU A C 1
ATOM 703 O O . GLU A 1 95 ? -24.171 -6.161 0.339 1.00 98.38 95 GLU A O 1
ATOM 708 N N . GLY A 1 96 ? -25.509 -4.941 1.647 1.00 97.81 96 GLY A N 1
ATOM 709 C CA . GLY A 1 96 ? -25.650 -5.932 2.713 1.00 97.81 96 GLY A CA 1
ATOM 710 C C . GLY A 1 96 ? -24.371 -6.193 3.512 1.00 97.81 96 GLY A C 1
ATOM 711 O O . GLY A 1 96 ? -24.179 -7.313 3.991 1.00 97.81 96 GLY A O 1
ATOM 712 N N . ALA A 1 97 ? -23.457 -5.225 3.603 1.00 98.69 97 ALA A N 1
ATOM 713 C CA . ALA A 1 97 ? -22.296 -5.277 4.495 1.00 98.69 97 ALA A CA 1
ATOM 714 C C . ALA A 1 97 ? -22.483 -4.325 5.687 1.00 98.69 97 ALA A C 1
ATOM 716 O O . ALA A 1 97 ? -23.317 -3.423 5.647 1.00 98.69 97 ALA A O 1
ATOM 717 N N . ARG A 1 98 ? -21.710 -4.536 6.756 1.00 98.88 98 ARG A N 1
ATOM 718 C CA . ARG A 1 98 ? -21.635 -3.623 7.909 1.00 98.88 98 ARG A CA 1
ATOM 719 C C . ARG A 1 98 ? -20.508 -2.621 7.722 1.00 98.88 98 ARG A C 1
ATOM 721 O O . ARG A 1 98 ? -19.542 -2.928 7.024 1.00 98.88 98 ARG A O 1
ATOM 728 N N . ILE A 1 99 ? -20.599 -1.459 8.359 1.00 98.88 99 ILE A N 1
ATOM 729 C CA . ILE A 1 99 ? -19.589 -0.401 8.262 1.00 98.88 99 ILE A CA 1
ATOM 730 C C . ILE A 1 99 ? -19.194 0.149 9.630 1.00 98.88 99 ILE A C 1
ATOM 732 O O . ILE A 1 99 ? -20.029 0.650 10.383 1.00 98.88 99 ILE A O 1
ATOM 736 N N . PHE A 1 100 ? -17.895 0.089 9.921 1.00 98.81 100 PHE A N 1
ATOM 737 C CA . PHE A 1 100 ? -17.269 0.723 11.073 1.00 98.81 100 PHE A CA 1
ATOM 738 C C . PHE A 1 100 ? -16.357 1.864 10.622 1.00 98.81 100 PHE A C 1
ATOM 740 O O . PHE A 1 100 ? -15.604 1.729 9.655 1.00 98.81 100 PHE A O 1
ATOM 747 N N . ALA A 1 101 ? -16.395 2.981 11.341 1.00 98.62 101 ALA A N 1
ATOM 748 C CA . ALA A 1 101 ? -15.511 4.113 11.089 1.00 98.62 101 ALA A CA 1
ATOM 749 C C . ALA A 1 101 ? -14.270 4.058 11.979 1.00 98.62 101 ALA A C 1
ATOM 751 O O . ALA A 1 101 ? -14.383 3.937 13.197 1.00 98.62 101 ALA A O 1
ATOM 752 N N . GLN A 1 102 ? -13.084 4.182 11.385 1.00 98.56 102 GLN A N 1
ATOM 753 C CA . GLN A 1 102 ? -11.841 4.263 12.149 1.00 98.56 102 GLN A CA 1
ATOM 754 C C . GLN A 1 102 ? -11.537 5.720 12.513 1.00 98.56 102 GLN A C 1
ATOM 756 O O . GLN A 1 102 ? -11.266 6.530 11.632 1.00 98.56 102 GLN A O 1
ATOM 761 N N . LEU A 1 103 ? -11.552 6.047 13.803 1.00 98.50 103 LEU A N 1
ATOM 762 C CA . LEU A 1 103 ? -11.221 7.360 14.354 1.00 98.50 103 LEU A CA 1
ATOM 763 C C . LEU A 1 103 ? -9.740 7.426 14.732 1.00 98.50 103 LEU A C 1
ATOM 765 O O . LEU A 1 103 ? -9.221 6.534 15.407 1.00 98.50 103 LEU A O 1
ATOM 769 N N . ASN A 1 104 ? -9.053 8.487 14.309 1.00 97.25 104 ASN A N 1
ATOM 770 C CA . ASN A 1 104 ? -7.613 8.621 14.505 1.00 97.25 104 ASN A CA 1
ATOM 771 C C . ASN A 1 104 ? -7.155 10.071 14.704 1.00 97.25 104 ASN A C 1
ATOM 773 O O . ASN A 1 104 ? -7.699 11.013 14.118 1.00 97.25 104 ASN A O 1
ATOM 777 N N . HIS A 1 105 ? -6.052 10.203 15.437 1.00 97.75 105 HIS A N 1
ATOM 778 C CA . HIS A 1 105 ? -5.207 11.385 15.483 1.00 97.75 105 HIS A CA 1
ATOM 779 C C . HIS A 1 105 ? -3.754 10.973 15.204 1.00 97.75 105 HIS A C 1
ATOM 781 O O . HIS A 1 105 ? -3.173 10.190 15.952 1.00 97.75 105 HIS A O 1
ATOM 787 N N . ALA A 1 106 ? -3.133 11.517 14.153 1.00 95.69 106 ALA A N 1
ATOM 788 C CA . ALA A 1 106 ? -1.805 11.064 13.721 1.00 95.69 106 ALA A CA 1
ATOM 789 C C . ALA A 1 106 ? -0.664 11.410 14.705 1.00 95.69 106 ALA A C 1
ATOM 791 O O . ALA A 1 106 ? 0.404 10.796 14.699 1.00 95.69 106 ALA A O 1
ATOM 792 N N . GLY A 1 107 ? -0.891 12.388 15.575 1.00 96.69 107 GLY A N 1
ATOM 793 C CA . GLY A 1 107 ? 0.076 12.828 16.575 1.00 96.69 107 GLY A CA 1
ATOM 794 C C . GLY A 1 107 ? 1.351 13.344 15.906 1.00 96.69 107 GLY A C 1
ATOM 795 O O . GLY A 1 107 ? 1.269 14.092 14.936 1.00 96.69 107 GLY A O 1
ATOM 796 N N . ARG A 1 108 ? 2.527 12.874 16.335 1.00 95.19 108 ARG A N 1
ATOM 797 C CA . ARG A 1 108 ? 3.811 13.192 15.672 1.00 95.19 108 ARG A CA 1
ATOM 798 C C . ARG A 1 108 ? 4.132 12.392 14.396 1.00 95.19 108 ARG A C 1
ATOM 800 O O . ARG A 1 108 ? 5.207 12.553 13.822 1.00 95.19 108 ARG A O 1
ATOM 807 N N . ALA A 1 109 ? 3.246 11.505 13.941 1.00 93.19 109 ALA A N 1
ATOM 808 C CA . ALA A 1 109 ? 3.444 10.701 12.731 1.00 93.19 109 ALA A CA 1
ATOM 809 C C . ALA A 1 109 ? 2.849 11.369 11.473 1.00 93.19 109 ALA A C 1
ATOM 811 O O . ALA A 1 109 ? 2.198 10.725 10.650 1.00 93.19 109 ALA A O 1
ATOM 812 N N . MET A 1 110 ? 3.063 12.677 11.342 1.00 90.69 110 MET A N 1
ATOM 813 C CA . MET A 1 110 ? 2.624 13.514 10.222 1.00 90.69 110 MET A CA 1
ATOM 814 C C . MET A 1 110 ? 3.566 14.722 10.076 1.00 90.69 110 MET A C 1
ATOM 816 O O . MET A 1 110 ? 4.574 14.805 10.775 1.00 90.69 110 MET A O 1
ATOM 820 N N . ARG A 1 111 ? 3.244 15.652 9.168 1.00 87.19 111 ARG A N 1
ATOM 821 C CA . ARG A 1 111 ? 3.976 16.912 8.969 1.00 87.19 111 ARG A CA 1
ATOM 822 C C . ARG A 1 111 ? 3.044 18.111 9.117 1.00 87.19 111 ARG A C 1
ATOM 824 O O . ARG A 1 111 ? 1.933 18.091 8.581 1.00 87.19 111 ARG A O 1
ATOM 831 N N . SER A 1 112 ? 3.504 19.170 9.780 1.00 89.19 112 SER A N 1
ATOM 832 C CA . SER A 1 112 ? 2.753 20.426 9.932 1.00 89.19 112 SER A CA 1
ATOM 833 C C . SER A 1 112 ? 2.556 21.148 8.598 1.00 89.19 112 SER A C 1
ATOM 835 O O . SER A 1 112 ? 1.570 21.858 8.431 1.00 89.19 112 SER A O 1
ATOM 837 N N . SER A 1 113 ? 3.421 20.899 7.607 1.00 84.88 113 SER A N 1
ATOM 838 C CA . SER A 1 113 ? 3.293 21.448 6.244 1.00 84.88 113 SER A CA 1
ATOM 839 C C . SER A 1 113 ? 1.952 21.143 5.560 1.00 84.88 113 SER A C 1
ATOM 841 O O . SER A 1 113 ? 1.568 21.865 4.644 1.00 84.88 113 SER A O 1
ATOM 843 N N . TYR A 1 114 ? 1.213 20.120 6.007 1.00 77.81 114 TYR A N 1
ATOM 844 C CA . TYR A 1 114 ? -0.114 19.802 5.467 1.00 77.81 114 TYR A CA 1
ATOM 845 C C . TYR A 1 114 ? -1.244 20.559 6.164 1.00 77.81 114 TYR A C 1
ATOM 847 O O . TYR A 1 114 ? -2.211 20.953 5.517 1.00 77.81 114 TYR A O 1
ATOM 855 N N . SER A 1 115 ? -1.163 20.716 7.487 1.00 82.56 115 SER A N 1
ATOM 856 C CA . SER A 1 115 ? -2.232 21.301 8.307 1.00 82.56 115 SER A CA 1
ATOM 857 C C . SER A 1 115 ? -2.016 22.781 8.624 1.00 82.56 115 SER A C 1
ATOM 859 O O . SER A 1 115 ? -2.963 23.447 9.039 1.00 82.56 115 SER A O 1
ATOM 861 N N . GLY A 1 116 ? -0.784 23.280 8.491 1.00 88.25 116 GLY A N 1
ATOM 862 C CA . GLY A 1 116 ? -0.344 24.568 9.029 1.00 88.25 116 GLY A CA 1
ATOM 863 C C . GLY A 1 116 ? -0.394 24.636 10.559 1.00 88.25 116 GLY A C 1
ATOM 864 O O . GLY A 1 116 ? -0.411 25.729 11.118 1.00 88.25 116 GLY A O 1
ATOM 865 N N . ARG A 1 117 ? -0.492 23.488 11.244 1.00 91.75 117 ARG A N 1
ATOM 866 C CA . ARG A 1 117 ? -0.729 23.392 12.691 1.00 91.75 117 ARG A CA 1
ATOM 867 C C . ARG A 1 117 ? 0.374 22.593 13.384 1.00 91.75 117 ARG A C 1
ATOM 869 O O . ARG A 1 117 ? 0.923 21.684 12.756 1.00 91.75 117 ARG A O 1
ATOM 876 N N . PRO A 1 118 ? 0.665 22.885 14.666 1.00 93.31 118 PRO A N 1
ATOM 877 C CA . PRO A 1 118 ? 1.622 22.103 15.435 1.00 93.31 118 PRO A CA 1
ATOM 878 C C . PRO A 1 118 ? 1.173 20.644 15.532 1.00 93.31 118 PRO A C 1
ATOM 880 O O . PRO A 1 118 ? -0.021 20.346 15.634 1.00 93.31 118 PRO A O 1
ATOM 883 N N . LEU A 1 119 ? 2.147 19.739 15.502 1.00 95.81 119 LEU A N 1
ATOM 884 C CA . LEU A 1 119 ? 1.918 18.325 15.779 1.00 95.81 119 LEU A CA 1
ATOM 885 C C . LEU A 1 119 ? 1.648 18.155 17.270 1.00 95.81 119 LEU A C 1
ATOM 887 O O . LEU A 1 119 ? 2.284 18.833 18.065 1.00 95.81 119 LEU A O 1
ATOM 891 N N . TRP A 1 120 ? 0.749 17.258 17.661 1.00 97.44 120 TRP A N 1
ATOM 892 C CA . TRP A 1 120 ? 0.489 16.953 19.074 1.00 97.44 120 TRP A CA 1
ATOM 893 C C . TRP A 1 120 ? 1.081 15.594 19.444 1.00 97.44 120 TRP A C 1
ATOM 895 O O . TRP A 1 120 ? 1.077 14.678 18.623 1.00 97.44 120 TRP A O 1
ATOM 905 N N . SER A 1 121 ? 1.607 15.450 20.658 1.00 98.12 121 SER A N 1
ATOM 906 C CA . SER A 1 121 ? 2.141 14.185 21.177 1.00 98.12 121 SER A CA 1
ATOM 907 C C . SER A 1 121 ? 2.164 14.189 22.708 1.00 98.12 121 SER A C 1
ATOM 909 O O . SER A 1 121 ? 1.990 15.228 23.344 1.00 98.12 121 SER A O 1
ATOM 911 N N . ALA A 1 122 ? 2.443 13.031 23.308 1.00 98.19 122 ALA A N 1
ATOM 912 C CA . ALA A 1 122 ? 2.633 12.897 24.751 1.00 98.19 122 ALA A CA 1
ATOM 913 C C . ALA A 1 122 ? 3.831 13.711 25.275 1.00 98.19 122 ALA A C 1
ATOM 915 O O . ALA A 1 122 ? 3.819 14.187 26.410 1.00 98.19 122 ALA A O 1
ATOM 916 N N . SER A 1 123 ? 4.890 13.845 24.474 1.00 98.31 123 SER A N 1
ATOM 917 C CA . SER A 1 123 ? 6.159 14.494 24.838 1.00 98.31 123 SER A CA 1
ATOM 918 C C . SER A 1 123 ? 6.815 15.131 23.603 1.00 98.31 123 SER A C 1
ATOM 920 O O . SER A 1 123 ? 6.517 14.681 22.487 1.00 98.31 123 SER A O 1
ATOM 922 N N . PRO A 1 124 ? 7.714 16.126 23.768 1.00 97.38 124 PRO A N 1
ATOM 923 C CA . PRO A 1 124 ? 8.337 16.866 22.668 1.00 97.38 124 PRO A CA 1
ATOM 924 C C . PRO A 1 124 ? 9.490 16.059 22.052 1.00 97.38 124 PRO A C 1
ATOM 926 O O . PRO A 1 124 ? 10.653 16.436 22.100 1.00 97.38 124 PRO A O 1
ATOM 929 N N . ILE A 1 125 ? 9.173 14.875 21.526 1.00 97.00 125 ILE A N 1
ATOM 930 C CA . ILE A 1 125 ? 10.146 13.959 20.927 1.00 97.00 125 ILE A CA 1
ATOM 931 C C . ILE A 1 125 ? 9.810 13.837 19.440 1.00 97.00 125 ILE A C 1
ATOM 933 O O . ILE A 1 125 ? 8.761 13.271 19.111 1.00 97.00 125 ILE A O 1
ATOM 937 N N . PRO A 1 126 ? 10.671 14.308 18.523 1.00 95.56 126 PRO A N 1
ATOM 938 C CA . PRO A 1 126 ? 10.436 14.193 17.088 1.00 95.56 126 PRO A CA 1
ATOM 939 C C . PRO A 1 126 ? 10.272 12.743 16.621 1.00 95.56 126 PRO A C 1
ATOM 941 O O . PRO A 1 126 ? 10.927 11.824 17.116 1.00 95.56 126 PRO A O 1
ATOM 944 N N . SER A 1 127 ? 9.409 12.521 15.627 1.00 94.00 127 SER A N 1
ATOM 945 C CA . SER A 1 127 ? 9.393 11.237 14.916 1.00 94.00 127 SER A CA 1
ATOM 946 C C . SER A 1 127 ? 10.655 11.115 14.048 1.00 94.00 127 SER A C 1
ATOM 948 O O . SER A 1 127 ? 10.917 12.028 13.268 1.00 94.00 127 SER A O 1
ATOM 950 N N . PRO A 1 128 ? 11.380 9.984 14.059 1.00 92.81 128 PRO A N 1
ATOM 951 C CA . PRO A 1 128 ? 12.559 9.773 13.215 1.00 92.81 128 PRO A CA 1
ATOM 952 C C . PRO A 1 128 ? 12.229 9.718 11.716 1.00 92.81 128 PRO A C 1
ATOM 954 O O . PRO A 1 128 ? 13.127 9.803 10.888 1.00 92.81 128 PRO A O 1
ATOM 957 N N . ILE A 1 129 ? 10.949 9.571 11.352 1.00 91.62 129 ILE A N 1
ATOM 958 C CA . ILE A 1 129 ? 10.493 9.569 9.956 1.00 91.62 129 ILE A CA 1
ATOM 959 C C . ILE A 1 129 ? 10.181 10.990 9.458 1.00 91.62 129 ILE A C 1
ATOM 961 O O . ILE A 1 129 ? 10.435 11.305 8.295 1.00 91.62 129 ILE A O 1
ATOM 965 N N . HIS A 1 130 ? 9.619 11.854 10.312 1.00 89.75 130 HIS A N 1
ATOM 966 C CA . HIS A 1 130 ? 9.128 13.178 9.900 1.00 89.75 130 HIS A CA 1
ATOM 967 C C . HIS A 1 130 ? 10.002 14.344 10.377 1.00 89.75 130 HIS A C 1
ATOM 969 O O . HIS A 1 130 ? 10.131 15.323 9.642 1.00 89.75 130 HIS A O 1
ATOM 975 N N . GLY A 1 131 ? 10.643 14.214 11.541 1.00 91.62 131 GLY A N 1
ATOM 976 C CA . GLY A 1 131 ? 11.658 15.138 12.056 1.00 91.62 131 GLY A CA 1
ATOM 977 C C . GLY A 1 131 ? 11.136 16.412 12.724 1.00 91.62 131 GLY A C 1
ATOM 978 O O . GLY A 1 131 ? 11.941 17.252 13.103 1.00 91.62 131 GLY A O 1
ATOM 979 N N . GLU A 1 132 ? 9.822 16.572 12.877 1.00 93.81 132 GLU A N 1
ATOM 980 C CA . GLU A 1 132 ? 9.219 17.744 13.522 1.00 93.81 132 GLU A CA 1
ATOM 981 C C . GLU A 1 132 ? 8.981 17.470 15.013 1.00 93.81 132 GLU A C 1
ATOM 983 O O . GLU A 1 132 ? 8.419 16.430 15.375 1.00 93.81 132 GLU A O 1
ATOM 988 N N . GLU A 1 133 ? 9.419 18.389 15.876 1.00 95.94 133 GLU A N 1
ATOM 989 C CA . GLU A 1 133 ? 9.143 18.322 17.311 1.00 95.94 133 GLU A CA 1
ATOM 990 C C . GLU A 1 133 ? 7.659 18.626 17.573 1.00 95.94 133 GLU A C 1
ATOM 992 O O . GLU A 1 133 ? 7.154 19.654 17.111 1.00 95.94 133 GLU A O 1
ATOM 997 N N . PRO A 1 134 ? 6.925 17.735 18.259 1.00 97.19 134 PRO A N 1
ATOM 998 C CA . PRO A 1 134 ? 5.523 17.968 18.564 1.00 97.19 134 PRO A CA 1
ATOM 999 C C . PRO A 1 134 ? 5.341 18.851 19.804 1.00 97.19 134 PRO A C 1
ATOM 1001 O O . PRO A 1 134 ? 6.129 18.805 20.746 1.00 97.19 134 PRO A O 1
ATOM 1004 N N . HIS A 1 135 ? 4.225 19.574 19.834 1.00 97.44 135 HIS A N 1
ATOM 1005 C CA . HIS A 1 135 ? 3.645 20.146 21.043 1.00 97.44 135 HIS A CA 1
ATOM 1006 C C . HIS A 1 135 ? 3.352 19.030 22.049 1.00 97.44 135 HIS A C 1
ATOM 1008 O O . HIS A 1 135 ? 2.638 18.066 21.740 1.00 97.44 135 HIS A O 1
ATOM 1014 N N . ALA A 1 136 ? 3.930 19.155 23.241 1.00 98.38 136 ALA A N 1
ATOM 1015 C CA . ALA A 1 136 ? 3.653 18.267 24.354 1.00 98.38 136 ALA A CA 1
ATOM 1016 C C . ALA A 1 136 ? 2.302 18.658 24.953 1.00 98.38 136 ALA A C 1
ATOM 1018 O O . ALA A 1 136 ? 2.183 19.721 25.555 1.00 98.38 136 ALA A O 1
ATOM 1019 N N . MET A 1 137 ? 1.304 17.799 24.762 1.00 98.62 137 MET A N 1
ATOM 1020 C CA . MET A 1 137 ? -0.071 18.088 25.163 1.00 98.62 137 MET A CA 1
ATOM 1021 C C . MET A 1 137 ? -0.172 18.362 26.668 1.00 98.62 137 MET A C 1
ATOM 1023 O O . MET A 1 137 ? 0.331 17.573 27.473 1.00 98.62 137 MET A O 1
ATOM 1027 N N . ASP A 1 138 ? -0.837 19.439 27.060 1.00 98.50 138 ASP A N 1
ATOM 1028 C CA . ASP A 1 138 ? -1.226 19.662 28.450 1.00 98.50 138 ASP A CA 1
ATOM 1029 C C . ASP A 1 138 ? -2.552 18.947 28.780 1.00 98.50 138 ASP A C 1
ATOM 1031 O O . ASP A 1 138 ? -3.136 18.239 27.953 1.00 98.50 138 ASP A O 1
ATOM 1035 N N . HIS A 1 139 ? -3.021 19.070 30.023 1.00 98.56 139 HIS A N 1
ATOM 1036 C CA . HIS A 1 139 ? -4.286 18.467 30.453 1.00 98.56 139 HIS A CA 1
ATOM 1037 C C . HIS A 1 139 ? -5.504 19.017 29.697 1.00 98.56 139 HIS A C 1
ATOM 1039 O O . HIS A 1 139 ? -6.475 18.285 29.513 1.00 98.56 139 HIS A O 1
ATOM 1045 N N . GLY A 1 140 ? -5.458 20.275 29.251 1.00 98.69 140 GLY A N 1
ATOM 1046 C CA . GLY A 1 140 ? -6.502 20.892 28.437 1.00 98.69 140 GLY A CA 1
ATOM 1047 C C . GLY A 1 140 ? -6.543 20.296 27.033 1.00 98.69 140 GLY A C 1
ATOM 1048 O O . GLY A 1 140 ? -7.608 19.874 26.593 1.00 98.69 140 GLY A O 1
ATOM 1049 N N . ASP A 1 141 ? -5.386 20.158 26.382 1.00 98.62 141 ASP A N 1
ATOM 1050 C CA . ASP A 1 141 ? -5.263 19.497 25.076 1.00 98.62 141 ASP A CA 1
ATOM 1051 C C . ASP A 1 141 ? -5.746 18.037 25.135 1.00 98.62 141 ASP A C 1
ATOM 1053 O O . ASP A 1 141 ? -6.390 17.534 24.211 1.00 98.62 141 ASP A O 1
ATOM 1057 N N . ILE A 1 142 ? -5.423 17.328 26.225 1.00 98.88 142 ILE A N 1
ATOM 1058 C CA . ILE A 1 142 ? -5.872 15.948 26.455 1.00 98.88 142 ILE A CA 1
ATOM 1059 C C . ILE A 1 142 ? -7.397 15.894 26.589 1.00 98.88 142 ILE A C 1
ATOM 1061 O O . ILE A 1 142 ? -8.032 15.066 25.930 1.00 98.88 142 ILE A O 1
ATOM 1065 N N . ALA A 1 143 ? -7.989 16.782 27.391 1.00 98.81 143 ALA A N 1
ATOM 1066 C CA . ALA A 1 143 ? -9.438 16.865 27.548 1.00 98.81 143 ALA A CA 1
ATOM 1067 C C . ALA A 1 143 ? -10.139 17.201 26.219 1.00 98.81 143 ALA A C 1
ATOM 1069 O O . ALA A 1 143 ? -11.102 16.525 25.854 1.00 98.81 143 ALA A O 1
ATOM 1070 N N . GLU A 1 144 ? -9.609 18.166 25.459 1.00 98.62 144 GLU A N 1
ATOM 1071 C CA . GLU A 1 144 ? -10.097 18.529 24.122 1.00 98.62 144 GLU A CA 1
ATOM 1072 C C . GLU A 1 144 ? -10.042 17.332 23.164 1.00 98.62 144 GLU A C 1
ATOM 1074 O O . GLU A 1 144 ? -11.003 17.059 22.443 1.00 98.62 144 GLU A O 1
ATOM 1079 N N . LEU A 1 145 ? -8.950 16.561 23.177 1.00 98.62 145 LEU A N 1
ATOM 1080 C CA . LEU A 1 145 ? -8.830 15.367 22.343 1.00 98.62 145 LEU A CA 1
ATOM 1081 C C . LEU A 1 145 ? -9.877 14.304 22.710 1.00 98.62 145 LEU A C 1
ATOM 1083 O O . LEU A 1 145 ? -10.480 13.711 21.812 1.00 98.62 145 LEU A O 1
ATOM 1087 N N . ILE A 1 146 ? -10.078 14.037 24.005 1.00 98.88 146 ILE A N 1
ATOM 1088 C CA . ILE A 1 146 ? -11.062 13.057 24.490 1.00 98.88 146 ILE A CA 1
ATOM 1089 C C . ILE A 1 146 ? -12.468 13.451 24.029 1.00 98.88 146 ILE A C 1
ATOM 1091 O O . ILE A 1 146 ? -13.188 12.614 23.473 1.00 98.88 146 ILE A O 1
ATOM 1095 N N . GLU A 1 147 ? -12.832 14.726 24.196 1.00 98.81 147 GLU A N 1
ATOM 1096 C CA . GLU A 1 147 ? -14.099 15.269 23.711 1.00 98.81 147 GLU A CA 1
ATOM 1097 C C . GLU A 1 147 ? -14.210 15.102 22.195 1.00 98.81 147 GLU A C 1
ATOM 1099 O O . GLU A 1 147 ? -15.192 14.542 21.719 1.00 98.81 147 GLU A O 1
ATOM 1104 N N . ALA A 1 148 ? -13.170 15.451 21.433 1.00 98.69 148 ALA A N 1
ATOM 1105 C CA . ALA A 1 148 ? -13.162 15.343 19.977 1.00 98.69 148 ALA A CA 1
ATOM 1106 C C . ALA A 1 148 ? -13.397 13.906 19.462 1.00 98.69 148 ALA A C 1
ATOM 1108 O O . ALA A 1 148 ? -14.104 13.708 18.466 1.00 98.69 148 ALA A O 1
ATOM 1109 N N . PHE A 1 149 ? -12.851 12.885 20.136 1.00 98.81 149 PHE A N 1
ATOM 1110 C CA . PHE A 1 149 ? -13.144 11.480 19.822 1.00 98.81 149 PHE A CA 1
ATOM 1111 C C . PHE A 1 149 ? -14.621 11.135 20.057 1.00 98.81 149 PHE A C 1
ATOM 1113 O O . PHE A 1 149 ? -15.246 10.528 19.179 1.00 98.81 149 PHE A O 1
ATOM 1120 N N . ALA A 1 150 ? -15.184 11.524 21.205 1.00 98.75 150 ALA A N 1
ATOM 1121 C CA . ALA A 1 150 ? -16.595 11.300 21.519 1.00 98.75 150 ALA A CA 1
ATOM 1122 C C . ALA A 1 150 ? -17.506 12.041 20.526 1.00 98.75 150 ALA A C 1
ATOM 1124 O O . ALA A 1 150 ? -18.421 11.458 19.947 1.00 98.75 150 ALA A O 1
ATOM 1125 N N . ASP A 1 151 ? -17.192 13.293 20.225 1.00 98.62 151 ASP A N 1
ATOM 1126 C CA . ASP A 1 151 ? -17.913 14.132 19.279 1.00 98.62 151 ASP A CA 1
ATOM 1127 C C . ASP A 1 151 ? -17.976 13.513 17.877 1.00 98.62 151 ASP A C 1
ATOM 1129 O O . ASP A 1 151 ? -19.040 13.440 17.246 1.00 98.62 151 ASP A O 1
ATOM 1133 N N . CYS A 1 152 ? -16.838 13.027 17.379 1.00 98.69 152 CYS A N 1
ATOM 1134 C CA . CYS A 1 152 ? -16.777 12.334 16.098 1.00 98.69 152 CYS A CA 1
ATOM 1135 C C . CYS A 1 152 ? -17.575 11.024 16.125 1.00 98.69 152 CYS A C 1
ATOM 1137 O O . CYS A 1 152 ? -18.291 10.725 15.169 1.00 98.69 152 CYS A O 1
ATOM 1139 N N . ALA A 1 153 ? -17.502 10.257 17.217 1.00 98.69 153 ALA A N 1
ATOM 1140 C CA . ALA A 1 153 ? -18.292 9.039 17.376 1.00 98.69 153 ALA A CA 1
ATOM 1141 C C . ALA A 1 153 ? -19.806 9.322 17.408 1.00 98.69 153 ALA A C 1
ATOM 1143 O O . ALA A 1 153 ? -20.577 8.584 16.793 1.00 98.69 153 ALA A O 1
ATOM 1144 N N . GLY A 1 154 ? -20.231 10.419 18.043 1.00 98.44 154 GLY A N 1
ATOM 1145 C CA . GLY A 1 154 ? -21.615 10.896 18.028 1.00 98.44 154 GLY A CA 1
ATOM 1146 C C . GLY A 1 154 ? -22.100 11.234 16.616 1.00 98.44 154 GLY A C 1
ATOM 1147 O O . GLY A 1 154 ? -23.157 10.762 16.201 1.00 98.44 154 GLY A O 1
ATOM 1148 N N . ARG A 1 155 ? -21.287 11.948 15.825 1.00 98.25 155 ARG A N 1
ATOM 1149 C CA . ARG A 1 155 ? -21.594 12.242 14.409 1.00 98.25 155 ARG A CA 1
ATOM 1150 C C . ARG A 1 155 ? -21.726 10.965 13.573 1.00 98.25 155 ARG A C 1
ATOM 1152 O O . ARG A 1 155 ? -22.600 10.880 12.716 1.00 98.25 155 ARG A O 1
ATOM 1159 N N . LEU A 1 156 ? -20.888 9.959 13.825 1.00 98.56 156 LEU A N 1
ATOM 1160 C CA . LEU A 1 156 ? -20.929 8.672 13.119 1.00 98.56 156 LEU A CA 1
ATOM 1161 C C . LEU A 1 156 ? -22.142 7.819 13.506 1.00 98.56 156 LEU A C 1
ATOM 1163 O O . LEU A 1 156 ? -22.737 7.181 12.637 1.00 98.56 156 LEU A O 1
ATOM 1167 N N . ARG A 1 157 ? -22.547 7.848 14.782 1.00 98.25 157 ARG A N 1
ATOM 1168 C CA . ARG A 1 157 ? -23.827 7.288 15.238 1.00 98.25 157 ARG A CA 1
ATOM 1169 C C . ARG A 1 157 ? -24.988 7.927 14.478 1.00 98.25 157 ARG A C 1
ATOM 1171 O O . ARG A 1 157 ? -25.849 7.207 13.979 1.00 98.25 157 ARG A O 1
ATOM 1178 N N . ASP A 1 158 ? -25.006 9.255 14.389 1.00 98.25 158 ASP A N 1
ATOM 1179 C CA . ASP A 1 158 ? -26.086 9.999 13.729 1.00 98.25 158 ASP A CA 1
ATOM 1180 C C . ASP A 1 158 ? -26.091 9.771 12.208 1.00 98.25 158 ASP A C 1
ATOM 1182 O O . ASP A 1 158 ? -27.151 9.724 11.591 1.00 98.25 158 ASP A O 1
ATOM 1186 N N . ALA A 1 159 ? -24.918 9.527 11.618 1.00 98.44 159 ALA A N 1
ATOM 1187 C CA . ALA A 1 159 ? -24.751 9.105 10.228 1.00 98.44 159 ALA A CA 1
ATOM 1188 C C . ALA A 1 159 ? -25.105 7.623 9.971 1.00 98.44 159 ALA A C 1
ATOM 1190 O O . ALA A 1 159 ? -25.029 7.170 8.832 1.00 98.44 159 ALA A O 1
ATOM 1191 N N . GLY A 1 160 ? -25.478 6.850 10.996 1.00 98.25 160 GLY A N 1
ATOM 1192 C CA . GLY A 1 160 ? -25.945 5.471 10.836 1.00 98.25 160 GLY A CA 1
ATOM 1193 C C . GLY A 1 160 ? -24.848 4.410 10.713 1.00 98.25 160 GLY A C 1
ATOM 1194 O O . GLY A 1 160 ? -25.127 3.318 10.227 1.00 98.25 160 GLY A O 1
ATOM 1195 N N . PHE A 1 161 ? -23.614 4.676 11.150 1.00 98.81 161 PHE A N 1
ATOM 1196 C CA . PHE A 1 161 ? -22.570 3.644 11.191 1.00 98.81 161 PHE A CA 1
ATOM 1197 C C . PHE A 1 161 ? -22.922 2.518 12.178 1.00 98.81 161 PHE A C 1
ATOM 1199 O O . PHE A 1 161 ? -23.491 2.763 13.242 1.00 98.81 161 PHE A O 1
ATOM 1206 N N . ASP A 1 162 ? -22.533 1.276 11.862 1.00 98.88 162 ASP A N 1
ATOM 1207 C CA . ASP A 1 162 ? -22.759 0.121 12.747 1.00 98.88 162 ASP A CA 1
ATOM 1208 C C . ASP A 1 162 ? -21.736 0.060 13.897 1.00 98.88 162 ASP A C 1
ATOM 1210 O O . ASP A 1 162 ? -21.930 -0.667 14.872 1.00 98.88 162 ASP A O 1
ATOM 1214 N N . GLY A 1 163 ? -20.632 0.807 13.803 1.00 98.75 163 GLY A N 1
ATOM 1215 C CA . GLY A 1 163 ? -19.579 0.801 14.813 1.00 98.75 163 GLY A CA 1
ATOM 1216 C C . GLY A 1 163 ? -18.463 1.812 14.583 1.00 98.75 163 GLY A C 1
ATOM 1217 O O . GLY A 1 163 ? -18.380 2.464 13.540 1.00 98.75 163 GLY A O 1
ATOM 1218 N N . VAL A 1 164 ? -17.588 1.929 15.577 1.00 98.69 164 VAL A N 1
ATOM 1219 C CA . VAL A 1 164 ? -16.379 2.763 15.549 1.00 98.69 164 VAL A CA 1
ATOM 1220 C C . VAL A 1 164 ? -15.152 1.972 15.992 1.00 98.69 164 VAL A C 1
ATOM 1222 O O . VAL A 1 164 ? -15.245 1.049 16.799 1.00 98.69 164 VAL A O 1
ATOM 1225 N N . GLU A 1 165 ? -13.992 2.337 15.458 1.00 98.81 165 GLU A N 1
ATOM 1226 C CA . GLU A 1 165 ? -12.680 1.821 15.850 1.00 98.81 165 GLU A CA 1
ATOM 1227 C C . GLU A 1 165 ? -11.797 2.976 16.327 1.00 98.81 165 GLU A C 1
ATOM 1229 O O . GLU A 1 165 ? -11.508 3.883 15.549 1.00 98.81 165 GLU A O 1
ATOM 1234 N N . ALA A 1 166 ? -11.321 2.943 17.571 1.00 98.62 166 ALA A N 1
ATOM 1235 C CA . ALA A 1 166 ? -10.264 3.844 18.022 1.00 98.62 166 ALA A CA 1
ATOM 1236 C C . ALA A 1 166 ? -8.899 3.347 17.512 1.00 98.62 166 ALA A C 1
ATOM 1238 O O . ALA A 1 166 ? -8.529 2.186 17.714 1.00 98.62 166 ALA A O 1
ATOM 1239 N N . HIS A 1 167 ? -8.125 4.207 16.848 1.00 98.56 167 HIS A N 1
ATOM 1240 C CA . HIS A 1 167 ? -6.811 3.831 16.329 1.00 98.56 167 HIS A CA 1
ATOM 1241 C C . HIS A 1 167 ? -5.708 3.999 17.396 1.00 98.56 167 HIS A C 1
ATOM 1243 O O . HIS A 1 167 ? -5.101 5.059 17.522 1.00 98.56 167 HIS A O 1
ATOM 1249 N N . GLY A 1 168 ? -5.416 2.926 18.136 1.00 97.94 168 GLY A N 1
ATOM 1250 C CA . GLY A 1 168 ? -4.350 2.816 19.147 1.00 97.94 168 GLY A CA 1
ATOM 1251 C C . GLY A 1 168 ? -3.064 2.146 18.653 1.00 97.94 168 GLY A C 1
ATOM 1252 O O . GLY A 1 168 ? -2.383 1.476 19.426 1.00 97.94 168 GLY A O 1
ATOM 1253 N N . ALA A 1 169 ? -2.766 2.255 17.359 1.00 97.69 169 ALA A N 1
ATOM 1254 C CA . ALA A 1 169 ? -1.713 1.507 16.679 1.00 97.69 169 ALA A CA 1
ATOM 1255 C C . ALA A 1 169 ? -0.851 2.380 15.748 1.00 97.69 169 ALA A C 1
ATOM 1257 O O . ALA A 1 169 ? -1.036 3.594 15.631 1.00 97.69 169 ALA A O 1
ATOM 1258 N N . HIS A 1 170 ? 0.113 1.726 15.090 1.00 96.00 170 HIS A N 1
ATOM 1259 C CA . HIS A 1 170 ? 0.985 2.264 14.045 1.00 96.00 170 HIS A CA 1
ATOM 1260 C C . HIS A 1 170 ? 1.866 3.452 14.424 1.00 96.00 170 HIS A C 1
ATOM 1262 O O . HIS A 1 170 ? 2.493 4.029 13.547 1.00 96.00 170 HIS A O 1
ATOM 1268 N N . GLY A 1 171 ? 1.985 3.784 15.706 1.00 96.00 171 GLY A N 1
ATOM 1269 C CA . GLY A 1 171 ? 2.714 4.950 16.197 1.00 96.00 171 GLY A CA 1
ATOM 1270 C C . GLY A 1 171 ? 1.917 6.250 16.095 1.00 96.00 171 GLY A C 1
ATOM 1271 O O . GLY A 1 171 ? 2.524 7.316 16.140 1.00 96.00 171 GLY A O 1
ATOM 1272 N N . TYR A 1 172 ? 0.588 6.185 15.942 1.00 97.50 172 TYR A N 1
ATOM 1273 C CA . TYR A 1 172 ? -0.312 7.341 16.053 1.00 97.50 172 TYR A CA 1
ATOM 1274 C C . TYR A 1 172 ? -0.581 7.724 17.515 1.00 97.50 172 TYR A C 1
ATOM 1276 O O . TYR A 1 172 ? -0.082 7.073 18.430 1.00 97.50 172 TYR A O 1
ATOM 1284 N N . LEU A 1 173 ? -1.317 8.815 17.751 1.00 98.50 173 LEU A N 1
ATOM 1285 C CA . LEU A 1 173 ? -1.299 9.538 19.029 1.00 98.50 173 LEU A CA 1
ATOM 1286 C C . LEU A 1 173 ? -1.614 8.662 20.248 1.00 98.50 173 LEU A C 1
ATOM 1288 O O . LEU A 1 173 ? -0.895 8.712 21.239 1.00 98.50 173 LEU A O 1
ATOM 1292 N N . LEU A 1 174 ? -2.634 7.808 20.160 1.00 98.62 174 LEU A N 1
ATOM 1293 C CA . LEU A 1 174 ? -2.985 6.910 21.262 1.00 98.62 174 LEU A CA 1
ATOM 1294 C C . LEU A 1 174 ? -1.857 5.908 21.577 1.00 98.62 174 LEU A C 1
ATOM 1296 O O . LEU A 1 174 ? -1.567 5.661 22.743 1.00 98.62 174 LEU A O 1
ATOM 1300 N N . GLN A 1 175 ? -1.155 5.389 20.562 1.00 98.50 175 GLN A N 1
ATOM 1301 C CA . GLN A 1 175 ? 0.042 4.568 20.784 1.00 98.50 175 GLN A CA 1
ATOM 1302 C C . GLN A 1 175 ? 1.220 5.394 21.313 1.00 98.50 175 GLN A C 1
ATOM 1304 O O . GLN A 1 175 ? 2.021 4.875 22.084 1.00 98.50 175 GLN A O 1
ATOM 1309 N N . GLN A 1 176 ? 1.338 6.670 20.933 1.00 98.38 176 GLN A N 1
ATOM 1310 C CA . GLN A 1 176 ? 2.407 7.543 21.429 1.00 98.38 176 GLN A CA 1
ATOM 1311 C C . GLN A 1 176 ? 2.311 7.735 22.944 1.00 98.38 176 GLN A C 1
ATOM 1313 O O . GLN A 1 176 ? 3.342 7.729 23.603 1.00 98.38 176 GLN A O 1
ATOM 1318 N N . PHE A 1 177 ? 1.098 7.826 23.501 1.00 98.69 177 PHE A N 1
ATOM 1319 C CA . PHE A 1 177 ? 0.895 7.812 24.954 1.00 98.69 177 PHE A CA 1
ATOM 1320 C C . PHE A 1 177 ? 1.208 6.445 25.576 1.00 98.69 177 PHE A C 1
ATOM 1322 O O . PHE A 1 177 ? 1.786 6.395 26.657 1.00 98.69 177 PHE A O 1
ATOM 1329 N N . LEU A 1 178 ? 0.913 5.336 24.893 1.00 98.25 178 LEU A N 1
ATOM 1330 C CA . LEU A 1 178 ? 1.255 4.001 25.394 1.00 98.25 178 LEU A CA 1
ATOM 1331 C C . LEU A 1 178 ? 2.763 3.726 25.414 1.00 98.25 178 LEU A C 1
ATOM 1333 O O . LEU A 1 178 ? 3.234 3.045 26.324 1.00 98.25 178 LEU A O 1
ATOM 1337 N N . SER A 1 179 ? 3.512 4.197 24.416 1.00 98.12 179 SER A N 1
ATOM 1338 C CA . SER A 1 179 ? 4.902 3.790 24.194 1.00 98.12 179 SER A CA 1
ATOM 1339 C C . SER A 1 179 ? 5.887 4.539 25.104 1.00 98.12 179 SER A C 1
ATOM 1341 O O . SER A 1 179 ? 5.984 5.767 25.009 1.00 98.12 179 SER A O 1
ATOM 1343 N N . PRO A 1 180 ? 6.688 3.833 25.930 1.00 96.88 180 PRO A N 1
ATOM 1344 C CA . PRO A 1 180 ? 7.699 4.471 26.778 1.00 96.88 180 PRO A CA 1
ATOM 1345 C C . PRO A 1 180 ? 8.799 5.157 25.966 1.00 96.88 180 PRO A C 1
ATOM 1347 O O . PRO A 1 180 ? 9.444 6.078 26.457 1.00 96.88 180 PRO A O 1
ATOM 1350 N N . TRP A 1 181 ? 8.984 4.753 24.708 1.00 96.19 181 TRP A N 1
ATOM 1351 C CA . TRP A 1 181 ? 9.961 5.356 23.812 1.00 96.19 181 TRP A CA 1
ATOM 1352 C C . TRP A 1 181 ? 9.655 6.828 23.499 1.00 96.19 181 TRP A C 1
ATOM 1354 O O . TRP A 1 181 ? 10.559 7.598 23.178 1.00 96.19 181 TRP A O 1
ATOM 1364 N N . CYS A 1 182 ? 8.385 7.238 23.567 1.00 95.56 182 CYS A N 1
ATOM 1365 C CA . CYS A 1 182 ? 7.996 8.606 23.224 1.00 95.56 182 CYS A CA 1
ATOM 1366 C C . CYS A 1 182 ? 7.010 9.288 24.160 1.00 95.56 182 CYS A C 1
ATOM 1368 O O . CYS A 1 182 ? 6.629 10.432 23.907 1.00 95.56 182 CYS A O 1
ATOM 1370 N N . ASN A 1 183 ? 6.654 8.617 25.248 1.00 98.38 183 ASN A N 1
ATOM 1371 C CA . ASN A 1 183 ? 5.994 9.216 26.385 1.00 98.38 183 ASN A CA 1
ATOM 1372 C C . ASN A 1 183 ? 6.961 9.248 27.571 1.00 98.38 183 ASN A C 1
ATOM 1374 O O . ASN A 1 183 ? 7.125 8.264 28.291 1.00 98.38 183 ASN A O 1
ATOM 1378 N N . THR A 1 184 ? 7.575 10.410 27.773 1.00 97.88 184 THR A N 1
ATOM 1379 C CA . THR A 1 184 ? 8.484 10.697 28.888 1.00 97.88 184 THR A CA 1
ATOM 1380 C C . THR A 1 184 ? 7.830 11.602 29.931 1.00 97.88 184 THR A C 1
ATOM 1382 O O . THR A 1 184 ? 8.526 12.307 30.665 1.00 97.88 184 THR A O 1
ATOM 1385 N N . ARG A 1 185 ? 6.492 11.641 29.979 1.00 98.50 185 ARG A N 1
ATOM 1386 C CA . ARG A 1 185 ? 5.756 12.448 30.956 1.00 98.50 185 ARG A CA 1
ATOM 1387 C C . ARG A 1 185 ? 5.990 11.929 32.376 1.00 98.50 185 ARG A C 1
ATOM 1389 O O . ARG A 1 185 ? 6.230 10.740 32.586 1.00 98.50 185 ARG A O 1
ATOM 1396 N N . GLN A 1 186 ? 5.885 12.836 33.343 1.00 97.69 186 GLN A N 1
ATOM 1397 C CA . GLN A 1 186 ? 6.020 12.545 34.779 1.00 97.69 186 GLN A CA 1
ATOM 1398 C C . GLN A 1 186 ? 4.698 12.709 35.545 1.00 97.69 186 GLN A C 1
ATOM 1400 O O . GLN A 1 186 ? 4.673 12.588 36.766 1.00 97.69 186 GLN A O 1
ATOM 1405 N N . ASP A 1 187 ? 3.614 13.004 34.830 1.00 98.31 187 ASP A N 1
ATOM 1406 C CA . ASP A 1 187 ? 2.268 13.150 35.371 1.00 98.31 187 ASP A CA 1
ATOM 1407 C C . ASP A 1 187 ? 1.479 11.828 35.278 1.00 98.31 187 ASP A C 1
ATOM 1409 O O . ASP A 1 187 ? 2.029 10.758 34.991 1.00 98.31 187 ASP A O 1
ATOM 1413 N N . GLU A 1 188 ? 0.170 11.881 35.519 1.00 98.38 188 GLU A N 1
ATOM 1414 C CA . GLU A 1 188 ? -0.721 10.721 35.513 1.00 98.38 188 GLU A CA 1
ATOM 1415 C C . GLU A 1 188 ? -0.926 10.071 34.134 1.00 98.38 188 GLU A C 1
ATOM 1417 O O . GLU A 1 188 ? -1.577 9.025 34.060 1.00 98.38 188 GLU A O 1
ATOM 1422 N N . TYR A 1 189 ? -0.350 10.641 33.069 1.00 98.69 189 TYR A N 1
ATOM 1423 C CA . TYR A 1 189 ? -0.350 10.087 31.716 1.00 98.69 189 TYR A CA 1
ATOM 1424 C C . TYR A 1 189 ? 1.004 9.486 31.312 1.00 98.69 189 TYR A C 1
ATOM 1426 O O . TYR A 1 189 ? 1.132 9.011 30.185 1.00 98.69 189 TYR A O 1
ATOM 1434 N N . GLY A 1 190 ? 2.019 9.487 32.188 1.00 98.19 190 GLY A N 1
ATOM 1435 C CA . GLY A 1 190 ? 3.368 8.982 31.902 1.00 98.19 190 GLY A CA 1
ATOM 1436 C C . GLY A 1 190 ? 3.941 7.995 32.917 1.00 98.19 190 GLY A C 1
ATOM 1437 O O . GLY A 1 190 ? 3.385 7.744 33.987 1.00 98.19 190 GLY A O 1
ATOM 1438 N N . GLY A 1 191 ? 5.095 7.417 32.575 1.00 97.25 191 GLY A N 1
ATOM 1439 C CA . GLY A 1 191 ? 5.817 6.476 33.432 1.00 97.25 191 GLY A CA 1
ATOM 1440 C C . GLY A 1 191 ? 5.246 5.055 33.396 1.00 97.25 191 GLY A C 1
ATOM 1441 O O . GLY A 1 191 ? 5.431 4.328 32.415 1.00 97.25 191 GLY A O 1
ATOM 1442 N N . ALA A 1 192 ? 4.606 4.632 34.490 1.00 97.50 192 ALA A N 1
ATOM 1443 C CA . ALA A 1 192 ? 4.072 3.278 34.635 1.00 97.50 192 ALA A CA 1
ATOM 1444 C C . ALA A 1 192 ? 2.982 2.973 33.593 1.00 97.50 192 ALA A C 1
ATOM 1446 O O . ALA A 1 192 ? 2.248 3.866 33.172 1.00 97.50 192 ALA A O 1
ATOM 1447 N N . LEU A 1 193 ? 2.824 1.695 33.223 1.00 98.00 193 LEU A N 1
ATOM 1448 C CA . LEU A 1 193 ? 1.851 1.266 32.210 1.00 98.00 193 LEU A CA 1
ATOM 1449 C C . LEU A 1 193 ? 0.423 1.766 32.490 1.00 98.00 193 LEU A C 1
ATOM 1451 O O . LEU A 1 193 ? -0.258 2.176 31.561 1.00 98.00 193 LEU A O 1
ATOM 1455 N N . GLU A 1 194 ? -0.013 1.763 33.754 1.00 98.06 194 GLU A N 1
ATOM 1456 C CA . GLU A 1 194 ? -1.339 2.263 34.161 1.00 98.06 194 GLU A CA 1
ATOM 1457 C C . GLU A 1 194 ? -1.568 3.715 33.720 1.00 98.06 194 GLU A C 1
ATOM 1459 O O . GLU A 1 194 ? -2.605 4.040 33.149 1.00 98.06 194 GLU A O 1
ATOM 1464 N N . ASN A 1 195 ? -0.568 4.572 33.921 1.00 98.69 195 ASN A N 1
ATOM 1465 C CA . ASN A 1 195 ? -0.625 5.977 33.538 1.00 98.69 195 ASN A CA 1
ATOM 1466 C C . ASN A 1 195 ? -0.557 6.141 32.016 1.00 98.69 195 ASN A C 1
ATOM 1468 O O . ASN A 1 195 ? -1.364 6.852 31.428 1.00 98.69 195 ASN A O 1
ATOM 1472 N N . ARG A 1 196 ? 0.352 5.422 31.346 1.00 98.62 196 ARG A N 1
ATOM 1473 C CA . ARG A 1 196 ? 0.481 5.464 29.877 1.00 98.62 196 ARG A CA 1
ATOM 1474 C C . ARG A 1 196 ? -0.778 4.964 29.155 1.00 98.62 196 ARG A C 1
ATOM 1476 O O . ARG A 1 196 ? -1.100 5.430 28.065 1.00 98.62 196 ARG A O 1
ATOM 1483 N N . LEU A 1 197 ? -1.505 4.030 29.769 1.00 98.69 197 LEU A N 1
ATOM 1484 C CA . LEU A 1 197 ? -2.770 3.479 29.278 1.00 98.69 197 LEU A CA 1
ATOM 1485 C C . LEU A 1 197 ? -3.975 4.403 29.527 1.00 98.69 197 LEU A C 1
ATOM 1487 O O . LEU A 1 197 ? -4.996 4.252 28.855 1.00 98.69 197 LEU A O 1
ATOM 1491 N N . ARG A 1 198 ? -3.859 5.378 30.437 1.00 98.75 198 ARG A N 1
ATOM 1492 C CA . ARG A 1 198 ? -4.955 6.256 30.870 1.00 98.75 198 ARG A CA 1
ATOM 1493 C C . ARG A 1 198 ? -5.684 6.927 29.712 1.00 98.75 198 ARG A C 1
ATOM 1495 O O . ARG A 1 198 ? -6.890 6.741 29.590 1.00 98.75 198 ARG A O 1
ATOM 1502 N N . LEU A 1 199 ? -4.957 7.612 28.822 1.00 98.81 199 LEU A N 1
ATOM 1503 C CA . LEU A 1 199 ? -5.570 8.315 27.687 1.00 98.81 199 LEU A CA 1
ATOM 1504 C C . LEU A 1 199 ? -6.401 7.368 26.812 1.00 98.81 199 LEU A C 1
ATOM 1506 O O . LEU A 1 199 ? -7.493 7.714 26.372 1.00 98.81 199 LEU A O 1
ATOM 1510 N N . VAL A 1 200 ? -5.895 6.160 26.558 1.00 98.75 200 VAL A N 1
ATOM 1511 C CA . VAL A 1 200 ? -6.607 5.167 25.744 1.00 98.75 200 VAL A CA 1
ATOM 1512 C C . VAL A 1 200 ? -7.918 4.766 26.414 1.00 98.75 200 VAL A C 1
ATOM 1514 O O . VAL A 1 200 ? -8.944 4.693 25.741 1.00 98.75 200 VAL A O 1
ATOM 1517 N N . LEU A 1 201 ? -7.908 4.527 27.728 1.00 98.88 201 LEU A N 1
ATOM 1518 C CA . LEU A 1 201 ? -9.115 4.165 28.471 1.00 98.88 201 LEU A CA 1
ATOM 1519 C C . LEU A 1 201 ? -10.103 5.329 28.559 1.00 98.88 201 LEU A C 1
ATOM 1521 O O . LEU A 1 201 ? -11.294 5.109 28.376 1.00 98.88 201 LEU A O 1
ATOM 1525 N N . GLU A 1 202 ? -9.636 6.554 28.780 1.00 98.88 202 GLU A N 1
ATOM 1526 C CA . GLU A 1 202 ? -10.499 7.738 28.835 1.00 98.88 202 GLU A CA 1
ATOM 1527 C C . GLU A 1 202 ? -11.161 8.023 27.485 1.00 98.88 202 GLU A C 1
ATOM 1529 O O . GLU A 1 202 ? -12.370 8.250 27.435 1.00 98.88 202 GLU A O 1
ATOM 1534 N N . VAL A 1 203 ? -10.422 7.894 26.377 1.00 98.88 203 VAL A N 1
ATOM 1535 C CA . VAL A 1 203 ? -10.987 7.984 25.022 1.00 98.88 203 VAL A CA 1
ATOM 1536 C C . VAL A 1 203 ? -12.023 6.885 24.780 1.00 98.88 203 VAL A C 1
ATOM 1538 O O . VAL A 1 203 ? -13.120 7.175 24.303 1.00 98.88 203 VAL A O 1
ATOM 1541 N N . LEU A 1 204 ? -11.719 5.626 25.117 1.00 98.88 204 LEU A N 1
ATOM 1542 C CA . LEU A 1 204 ? -12.677 4.525 24.959 1.00 98.88 204 LEU A CA 1
ATOM 1543 C C . LEU A 1 204 ? -13.930 4.732 25.817 1.00 98.88 204 LEU A C 1
ATOM 1545 O O . LEU A 1 204 ? -15.038 4.503 25.334 1.00 98.88 204 LEU A O 1
ATOM 1549 N N . GLY A 1 205 ? -13.766 5.194 27.057 1.00 98.75 205 GLY A N 1
ATOM 1550 C CA . GLY A 1 205 ? -14.860 5.513 27.966 1.00 98.75 205 GLY A CA 1
ATOM 1551 C C . GLY A 1 205 ? -15.746 6.629 27.415 1.00 98.75 205 GLY A C 1
ATOM 1552 O O . GLY A 1 205 ? -16.957 6.446 27.316 1.00 98.75 205 GLY A O 1
ATOM 1553 N N . ALA A 1 206 ? -15.153 7.742 26.976 1.00 98.81 206 ALA A N 1
ATOM 1554 C CA . ALA A 1 206 ? -15.875 8.875 26.400 1.00 98.81 206 ALA A CA 1
ATOM 1555 C C . ALA A 1 206 ? -16.613 8.505 25.103 1.00 98.81 206 ALA A C 1
ATOM 1557 O O . ALA A 1 206 ? -17.770 8.869 24.916 1.00 98.81 206 ALA A O 1
ATOM 1558 N N . VAL A 1 207 ? -15.999 7.709 24.225 1.00 98.75 207 VAL A N 1
ATOM 1559 C CA . VAL A 1 207 ? -16.685 7.183 23.036 1.00 98.75 207 VAL A CA 1
ATOM 1560 C C . VAL A 1 207 ? -17.828 6.247 23.435 1.00 98.75 207 VAL A C 1
ATOM 1562 O O . VAL A 1 207 ? -18.911 6.292 22.848 1.00 98.75 207 VAL A O 1
ATOM 1565 N N . ARG A 1 208 ? -17.638 5.406 24.457 1.00 98.00 208 ARG A N 1
ATOM 1566 C CA . ARG A 1 208 ? -18.670 4.468 24.903 1.00 98.00 208 ARG A CA 1
ATOM 1567 C C . ARG A 1 208 ? -19.925 5.172 25.424 1.00 98.00 208 ARG A C 1
ATOM 1569 O O . ARG A 1 208 ? -21.005 4.618 25.219 1.00 98.00 208 ARG A O 1
ATOM 1576 N N . THR A 1 209 ? -19.812 6.351 26.050 1.00 98.06 209 THR A N 1
ATOM 1577 C CA . THR A 1 209 ? -20.973 7.097 26.583 1.00 98.06 209 THR A CA 1
ATOM 1578 C C . THR A 1 209 ? -21.895 7.641 25.490 1.00 98.06 209 THR A C 1
ATOM 1580 O O . THR A 1 209 ? -23.100 7.756 25.710 1.00 98.06 209 THR A O 1
ATOM 1583 N N . VAL A 1 210 ? -21.359 7.944 24.304 1.00 97.62 210 VAL A N 1
ATOM 1584 C CA . VAL A 1 210 ? -22.121 8.538 23.189 1.00 97.62 210 VAL A CA 1
ATOM 1585 C C . VAL A 1 210 ? -22.570 7.515 22.146 1.00 97.62 210 VAL A C 1
ATOM 1587 O O . VAL A 1 210 ? -23.547 7.755 21.427 1.00 97.62 210 VAL A O 1
ATOM 1590 N N . VAL A 1 211 ? -21.883 6.373 22.059 1.00 94.06 211 VAL A N 1
ATOM 1591 C CA . VAL A 1 211 ? -22.216 5.269 21.152 1.00 94.06 211 VAL A CA 1
ATOM 1592 C C . VAL A 1 211 ? -23.289 4.378 21.800 1.00 94.06 211 VAL A C 1
ATOM 1594 O O . VAL A 1 211 ? -23.077 3.869 22.902 1.00 94.06 211 VAL A O 1
ATOM 1597 N N . PRO A 1 212 ? -24.432 4.109 21.140 1.00 94.12 212 PRO A N 1
ATOM 1598 C CA . PRO A 1 212 ? -25.511 3.311 21.721 1.00 94.12 212 PRO A CA 1
ATOM 1599 C C . PRO A 1 212 ? -25.128 1.829 21.841 1.00 94.12 212 PRO A C 1
ATOM 1601 O O . PRO A 1 212 ? -24.284 1.332 21.098 1.00 94.12 212 PRO A O 1
ATOM 1604 N N . SER A 1 213 ? -25.815 1.081 22.709 1.00 92.50 213 SER A N 1
ATOM 1605 C CA . SER A 1 213 ? -25.568 -0.357 22.938 1.00 92.50 213 SER A CA 1
ATOM 1606 C C . SER A 1 213 ? -25.766 -1.252 21.708 1.00 92.50 213 SER A C 1
ATOM 1608 O O . SER A 1 213 ? -25.324 -2.393 21.711 1.00 92.50 213 SER A O 1
ATOM 1610 N N . ARG A 1 214 ? -26.418 -0.744 20.653 1.00 95.12 214 ARG A N 1
ATOM 1611 C CA . ARG A 1 214 ? -26.597 -1.423 19.357 1.00 95.12 214 ARG A CA 1
ATOM 1612 C C . ARG A 1 214 ? -25.435 -1.229 18.373 1.00 95.12 214 ARG A C 1
ATOM 1614 O O . ARG A 1 214 ? -25.484 -1.775 17.278 1.00 95.12 214 ARG A O 1
ATOM 1621 N N . MET A 1 215 ? -24.446 -0.415 18.732 1.00 98.25 215 MET A N 1
ATOM 1622 C CA . MET A 1 215 ? -23.320 -0.035 17.882 1.00 98.25 215 MET A CA 1
ATOM 1623 C C . MET A 1 215 ? -22.012 -0.528 18.510 1.00 98.25 215 MET A C 1
ATOM 1625 O O . MET A 1 215 ? -21.798 -0.372 19.718 1.00 98.25 215 MET A O 1
ATOM 1629 N N . ALA A 1 216 ? -21.158 -1.139 17.685 1.00 98.56 216 ALA A N 1
ATOM 1630 C CA . ALA A 1 216 ? -19.910 -1.744 18.139 1.00 98.56 216 ALA A CA 1
ATOM 1631 C C . ALA A 1 216 ? -18.828 -0.688 18.420 1.00 98.56 216 ALA A C 1
ATOM 1633 O O . ALA A 1 216 ? -18.693 0.290 17.681 1.00 98.56 216 ALA A O 1
ATOM 1634 N N . LEU A 1 217 ? -18.012 -0.916 19.445 1.00 98.81 217 LEU A N 1
ATOM 1635 C CA . LEU A 1 217 ? -16.800 -0.149 19.733 1.00 98.81 217 LEU A CA 1
ATOM 1636 C C . LEU A 1 217 ? -15.596 -1.087 19.697 1.00 98.81 217 LEU A C 1
ATOM 1638 O O . LEU A 1 217 ? -15.563 -2.082 20.407 1.00 98.81 217 LEU A O 1
ATOM 1642 N N . GLY A 1 218 ? -14.582 -0.778 18.899 1.00 98.56 218 GLY A N 1
ATOM 1643 C CA . GLY A 1 218 ? -13.322 -1.514 18.917 1.00 98.56 218 GLY A CA 1
ATOM 1644 C C . GLY A 1 218 ? -12.109 -0.622 19.056 1.00 98.56 218 GLY A C 1
ATOM 1645 O O . GLY A 1 218 ? -12.190 0.605 18.991 1.00 98.56 218 GLY A O 1
ATOM 1646 N N . ILE A 1 219 ? -10.963 -1.273 19.205 1.00 98.81 219 ILE A N 1
ATOM 1647 C CA . ILE A 1 219 ? -9.659 -0.622 19.186 1.00 98.81 219 ILE A CA 1
ATOM 1648 C C . ILE A 1 219 ? -8.702 -1.389 18.283 1.00 98.81 219 ILE A C 1
ATOM 1650 O O . ILE A 1 219 ? -8.663 -2.622 18.271 1.00 98.81 219 ILE A O 1
ATOM 1654 N N . ARG A 1 220 ? -7.889 -0.653 17.534 1.00 98.75 220 ARG A N 1
ATOM 1655 C CA . ARG A 1 220 ? -6.754 -1.219 16.811 1.00 98.75 220 ARG A CA 1
ATOM 1656 C C . ARG A 1 220 ? -5.493 -1.064 17.647 1.00 98.75 220 ARG A C 1
ATOM 1658 O O . ARG A 1 220 ? -5.200 0.048 18.066 1.00 98.75 220 ARG A O 1
ATOM 1665 N N . LEU A 1 221 ? -4.745 -2.147 17.857 1.00 98.56 221 LEU A N 1
ATOM 1666 C CA . LEU A 1 221 ? -3.532 -2.151 18.685 1.00 98.56 221 LEU A CA 1
ATOM 1667 C C . LEU A 1 221 ? -2.344 -2.750 17.933 1.00 98.56 221 LEU A C 1
ATOM 1669 O O . LEU A 1 221 ? -2.454 -3.828 17.343 1.00 98.56 221 LEU A O 1
ATOM 1673 N N . SER A 1 222 ? -1.194 -2.077 17.991 1.00 98.31 222 SER A N 1
ATOM 1674 C CA . SER A 1 222 ? 0.084 -2.687 17.618 1.00 98.31 222 SER A CA 1
ATOM 1675 C C . SER A 1 222 ? 0.494 -3.661 18.717 1.00 98.31 222 SER A C 1
ATOM 1677 O O . SER A 1 222 ? 0.761 -3.238 19.833 1.00 98.31 222 SER A O 1
ATOM 1679 N N . ALA A 1 223 ? 0.552 -4.958 18.419 1.00 97.94 223 ALA A N 1
ATOM 1680 C CA . ALA A 1 223 ? 1.001 -5.965 19.379 1.00 97.94 223 ALA A CA 1
ATOM 1681 C C . ALA A 1 223 ? 2.485 -5.819 19.732 1.00 97.94 223 ALA A C 1
ATOM 1683 O O . ALA A 1 223 ? 2.901 -6.292 20.781 1.00 97.94 223 ALA A O 1
ATOM 1684 N N . GLU A 1 224 ? 3.276 -5.192 18.861 1.00 96.62 224 GLU A N 1
ATOM 1685 C CA . GLU A 1 224 ? 4.700 -4.970 19.080 1.00 96.62 224 GLU A CA 1
ATOM 1686 C C . GLU A 1 224 ? 5.217 -3.808 18.220 1.00 96.62 224 GLU A C 1
ATOM 1688 O O . GLU A 1 224 ? 4.768 -3.618 17.082 1.00 96.62 224 GLU A O 1
ATOM 1693 N N . GLU A 1 225 ? 6.164 -3.036 18.761 1.00 96.38 225 GLU A N 1
ATOM 1694 C CA . GLU A 1 225 ? 6.825 -1.935 18.053 1.00 96.38 225 GLU A CA 1
ATOM 1695 C C . GLU A 1 225 ? 8.124 -2.334 17.355 1.00 96.38 225 GLU A C 1
ATOM 1697 O O . GLU A 1 225 ? 8.490 -1.666 16.394 1.00 96.38 225 GLU A O 1
ATOM 1702 N N . TRP A 1 226 ? 8.812 -3.395 17.782 1.00 93.38 226 TRP A N 1
ATOM 1703 C CA . TRP A 1 226 ? 10.121 -3.809 17.244 1.00 93.38 226 TRP A CA 1
ATOM 1704 C C . TRP A 1 226 ? 11.177 -2.700 17.225 1.00 93.38 226 TRP A C 1
ATOM 1706 O O . TRP A 1 226 ? 11.944 -2.562 16.270 1.00 93.38 226 TRP A O 1
ATOM 1716 N N . ILE A 1 227 ? 11.214 -1.910 18.292 1.00 95.06 227 ILE A N 1
ATOM 1717 C CA . ILE A 1 227 ? 12.283 -0.951 18.551 1.00 95.06 227 ILE A CA 1
ATOM 1718 C C . ILE A 1 227 ? 12.771 -1.124 19.982 1.00 95.06 227 ILE A C 1
ATOM 1720 O O . ILE A 1 227 ? 12.010 -1.520 20.868 1.00 95.06 227 ILE A O 1
ATOM 1724 N N . GLU A 1 228 ? 14.042 -0.816 20.206 1.00 93.25 228 GLU A N 1
ATOM 1725 C CA . GLU A 1 228 ? 14.602 -0.770 21.550 1.00 93.25 228 GLU A CA 1
ATOM 1726 C C . GLU A 1 228 ? 13.890 0.305 22.383 1.00 93.25 228 GLU A C 1
ATOM 1728 O O . GLU A 1 228 ? 13.661 1.421 21.917 1.00 93.25 228 GLU A O 1
ATOM 1733 N N . GLY A 1 229 ? 13.489 -0.052 23.606 1.00 92.19 229 GLY A N 1
ATOM 1734 C CA . GLY A 1 229 ? 12.737 0.837 24.497 1.00 92.19 229 GLY A CA 1
ATOM 1735 C C . GLY A 1 229 ? 11.273 1.079 24.103 1.00 92.19 229 GLY A C 1
ATOM 1736 O O . GLY A 1 229 ? 10.617 1.896 24.745 1.00 92.19 229 GLY A O 1
ATOM 1737 N N . GLY A 1 230 ? 10.756 0.403 23.070 1.00 95.38 230 GLY A N 1
ATOM 1738 C CA . GLY A 1 230 ? 9.348 0.468 22.664 1.00 95.38 230 GLY A CA 1
ATOM 1739 C C . GLY A 1 230 ? 8.450 -0.573 23.339 1.00 95.38 230 GLY A C 1
ATOM 1740 O O . GLY A 1 230 ? 8.874 -1.328 24.214 1.00 95.38 230 GLY A O 1
ATOM 1741 N N . LEU A 1 231 ? 7.193 -0.632 22.895 1.00 96.69 231 LEU A N 1
ATOM 1742 C CA . LEU A 1 231 ? 6.202 -1.610 23.356 1.00 96.69 231 LEU A CA 1
ATOM 1743 C C . LEU A 1 231 ? 6.541 -3.020 22.852 1.00 96.69 231 LEU A C 1
ATOM 1745 O O . LEU A 1 231 ? 6.596 -3.269 21.641 1.00 96.69 231 LEU A O 1
ATOM 1749 N N . GLY A 1 232 ? 6.706 -3.949 23.792 1.00 97.38 232 GLY A N 1
ATOM 1750 C CA . GLY A 1 232 ? 6.869 -5.379 23.527 1.00 97.38 232 GLY A CA 1
ATOM 1751 C C . GLY A 1 232 ? 5.558 -6.160 23.638 1.00 97.38 232 GLY A C 1
ATOM 1752 O O . GLY A 1 232 ? 4.581 -5.701 24.235 1.00 97.38 232 GLY A O 1
ATOM 1753 N N . LEU A 1 233 ? 5.555 -7.388 23.112 1.00 98.12 233 LEU A N 1
ATOM 1754 C CA . LEU A 1 233 ? 4.361 -8.240 23.079 1.00 98.12 233 LEU A CA 1
ATOM 1755 C C . LEU A 1 233 ? 3.757 -8.521 24.463 1.00 98.12 233 LEU A C 1
ATOM 1757 O O . LEU A 1 233 ? 2.536 -8.534 24.602 1.00 98.12 233 LEU A O 1
ATOM 1761 N N . ASP A 1 234 ? 4.577 -8.755 25.488 1.00 97.81 234 ASP A N 1
ATOM 1762 C CA . ASP A 1 234 ? 4.063 -9.096 26.820 1.00 97.81 234 ASP A CA 1
ATOM 1763 C C . ASP A 1 234 ? 3.372 -7.914 27.509 1.00 97.81 234 ASP A C 1
ATOM 1765 O O . ASP A 1 234 ? 2.320 -8.090 28.124 1.00 97.81 234 ASP A O 1
ATOM 1769 N N . GLU A 1 235 ? 3.886 -6.696 27.330 1.00 97.44 235 GLU A N 1
ATOM 1770 C CA . GLU A 1 235 ? 3.210 -5.486 27.803 1.00 97.44 235 GLU A CA 1
ATOM 1771 C C . GLU A 1 235 ? 1.900 -5.260 27.033 1.00 97.44 235 GLU A C 1
ATOM 1773 O O . GLU A 1 235 ? 0.864 -4.964 27.628 1.00 97.44 235 GLU A O 1
ATOM 1778 N N . MET A 1 236 ? 1.897 -5.500 25.718 1.00 98.50 236 MET A N 1
ATOM 1779 C CA . MET A 1 236 ? 0.692 -5.356 24.898 1.00 98.50 236 MET A CA 1
ATOM 1780 C C . MET A 1 236 ? -0.374 -6.426 25.162 1.00 98.50 236 MET A C 1
ATOM 1782 O O . MET A 1 236 ? -1.564 -6.147 24.995 1.00 98.50 236 MET A O 1
ATOM 1786 N N . LYS A 1 237 ? 0.003 -7.622 25.634 1.00 98.75 237 LYS A N 1
ATOM 1787 C CA . LYS A 1 237 ? -0.952 -8.599 26.185 1.00 98.75 237 LYS A CA 1
ATOM 1788 C C . LYS A 1 237 ? -1.660 -8.041 27.420 1.00 98.75 237 LYS A C 1
ATOM 1790 O O . LYS A 1 237 ? -2.876 -8.183 27.536 1.00 98.75 237 LYS A O 1
ATOM 1795 N N . GLU A 1 238 ? -0.925 -7.388 28.319 1.00 98.56 238 GLU A N 1
ATOM 1796 C CA . GLU A 1 238 ? -1.511 -6.760 29.506 1.00 98.56 238 GLU A CA 1
ATOM 1797 C C . GLU A 1 238 ? -2.413 -5.575 29.131 1.00 98.56 238 GLU A C 1
ATOM 1799 O O . GLU A 1 238 ? -3.522 -5.467 29.659 1.00 98.56 238 GLU A O 1
ATOM 1804 N N . VAL A 1 239 ? -2.008 -4.747 28.160 1.00 98.75 239 VAL A N 1
ATOM 1805 C CA . VAL A 1 239 ? -2.868 -3.694 27.587 1.00 98.75 239 VAL A CA 1
ATOM 1806 C C . VAL A 1 239 ? -4.165 -4.292 27.044 1.00 98.75 239 VAL A C 1
ATOM 1808 O O . VAL A 1 239 ? -5.247 -3.841 27.415 1.00 98.75 239 VAL A O 1
ATOM 1811 N N . ALA A 1 240 ? -4.082 -5.339 26.217 1.00 98.81 240 ALA A N 1
ATOM 1812 C CA . ALA A 1 240 ? -5.259 -5.996 25.654 1.00 98.81 240 ALA A CA 1
ATOM 1813 C C . ALA A 1 240 ? -6.180 -6.570 26.743 1.00 98.81 240 ALA A C 1
ATOM 1815 O O . ALA A 1 240 ? -7.398 -6.420 26.651 1.00 98.81 240 ALA A O 1
ATOM 1816 N N . ARG A 1 241 ? -5.614 -7.170 27.800 1.00 98.62 241 ARG A N 1
ATOM 1817 C CA . ARG A 1 241 ? -6.374 -7.688 28.945 1.00 98.62 241 ARG A CA 1
ATOM 1818 C C . ARG A 1 241 ? -7.105 -6.573 29.694 1.00 98.62 241 ARG A C 1
ATOM 1820 O O . ARG A 1 241 ? -8.286 -6.734 29.990 1.00 98.62 241 ARG A O 1
ATOM 1827 N N . ARG A 1 242 ? -6.437 -5.452 29.992 1.00 98.56 242 ARG A N 1
ATOM 1828 C CA . ARG A 1 242 ? -7.051 -4.305 30.693 1.00 98.56 242 ARG A CA 1
ATOM 1829 C C . ARG A 1 242 ? -8.143 -3.653 29.863 1.00 98.56 242 ARG A C 1
ATOM 1831 O O . ARG A 1 242 ? -9.224 -3.398 30.380 1.00 98.56 242 ARG A O 1
ATOM 1838 N N . VAL A 1 243 ? -7.886 -3.458 28.574 1.00 98.62 243 VAL A N 1
ATOM 1839 C CA . VAL A 1 243 ? -8.874 -2.942 27.626 1.00 98.62 243 VAL A CA 1
ATOM 1840 C C . VAL A 1 243 ? -10.097 -3.862 27.563 1.00 98.62 243 VAL A C 1
ATOM 1842 O O . VAL A 1 243 ? -11.217 -3.381 27.714 1.00 98.62 243 VAL A O 1
ATOM 1845 N N . ALA A 1 244 ? -9.912 -5.179 27.425 1.00 98.38 244 ALA A N 1
ATOM 1846 C CA . ALA A 1 244 ? -11.020 -6.136 27.421 1.00 98.38 244 ALA A CA 1
ATOM 1847 C C . ALA A 1 244 ? -11.788 -6.157 28.757 1.00 98.38 244 ALA A C 1
ATOM 1849 O O . ALA A 1 244 ? -13.014 -6.253 28.763 1.00 98.38 244 ALA A O 1
ATOM 1850 N N . ALA A 1 245 ? -11.088 -6.015 29.888 1.00 98.25 245 ALA A N 1
ATOM 1851 C CA . ALA A 1 245 ? -11.684 -6.012 31.224 1.00 98.25 245 ALA A CA 1
ATOM 1852 C C . ALA A 1 245 ? -12.607 -4.810 31.493 1.00 98.25 245 ALA A C 1
ATOM 1854 O O . ALA A 1 245 ? -13.434 -4.885 32.398 1.00 98.25 245 ALA A O 1
ATOM 1855 N N . THR A 1 246 ? -12.512 -3.729 30.706 1.00 97.81 246 THR A N 1
ATOM 1856 C CA . THR A 1 246 ? -13.456 -2.600 30.802 1.00 97.81 246 THR A CA 1
ATOM 1857 C C . THR A 1 246 ? -14.889 -2.984 30.425 1.00 97.81 246 THR A C 1
ATOM 1859 O O . THR A 1 246 ? -15.835 -2.333 30.860 1.00 97.81 246 THR A O 1
ATOM 1862 N N . GLY A 1 247 ? -15.061 -4.007 29.577 1.00 96.75 247 GLY A N 1
ATOM 1863 C CA . GLY A 1 247 ? -16.349 -4.347 28.971 1.00 96.75 247 GLY A CA 1
ATOM 1864 C C . GLY A 1 247 ? -16.863 -3.326 27.946 1.00 96.75 247 GLY A C 1
ATOM 1865 O O . GLY A 1 247 ? -18.000 -3.449 27.500 1.00 96.75 247 GLY A O 1
ATOM 1866 N N . TRP A 1 248 ? -16.069 -2.315 27.570 1.00 97.62 248 TRP A N 1
ATOM 1867 C CA . TRP A 1 248 ? -16.487 -1.278 26.616 1.00 97.62 248 TRP A CA 1
ATOM 1868 C C . TRP A 1 248 ? -16.240 -1.651 25.157 1.00 97.62 248 TRP A C 1
ATOM 1870 O O . TRP A 1 248 ? -16.974 -1.183 24.285 1.00 97.62 248 TRP A O 1
ATOM 1880 N N . VAL A 1 249 ? -15.201 -2.452 24.900 1.00 98.31 249 VAL A N 1
ATOM 1881 C CA . VAL A 1 249 ? -14.798 -2.862 23.552 1.00 98.31 249 VAL A CA 1
ATOM 1882 C C . VAL A 1 249 ? -15.382 -4.221 23.171 1.00 98.31 249 VAL A C 1
ATOM 1884 O O . VAL A 1 249 ? -15.369 -5.169 23.947 1.00 98.31 249 VAL A O 1
ATOM 1887 N N . ASP A 1 250 ? -15.829 -4.321 21.928 1.00 98.69 250 ASP A N 1
ATOM 1888 C CA . ASP A 1 250 ? -16.403 -5.509 21.304 1.00 98.69 250 ASP A CA 1
ATOM 1889 C C . ASP A 1 250 ? -15.371 -6.279 20.467 1.00 98.69 250 ASP A C 1
ATOM 1891 O O . ASP A 1 250 ? -15.524 -7.477 20.209 1.00 98.69 250 ASP A O 1
ATOM 1895 N N . TYR A 1 251 ? -14.310 -5.600 20.018 1.00 98.81 251 TYR A N 1
ATOM 1896 C CA . TYR A 1 251 ? -13.216 -6.227 19.283 1.00 98.81 251 TYR A CA 1
ATOM 1897 C C . TYR A 1 251 ? -11.875 -5.496 19.414 1.00 98.81 251 TYR A C 1
ATOM 1899 O O . TYR A 1 251 ? -11.809 -4.291 19.664 1.00 98.81 251 TYR A O 1
ATOM 1907 N N . ILE A 1 252 ? -10.800 -6.250 19.176 1.00 98.88 252 ILE A N 1
ATOM 1908 C CA . ILE A 1 252 ? -9.431 -5.758 19.031 1.00 98.88 252 ILE A CA 1
ATOM 1909 C C . ILE A 1 252 ? -8.917 -6.144 17.641 1.00 98.88 252 ILE A C 1
ATOM 1911 O O . ILE A 1 252 ? -8.754 -7.325 17.323 1.00 98.88 252 ILE A O 1
ATOM 1915 N N . SER A 1 253 ? -8.616 -5.149 16.805 1.00 98.62 253 SER A N 1
ATOM 1916 C CA . SER A 1 253 ? -7.883 -5.374 15.558 1.00 98.62 253 SER A CA 1
ATOM 1917 C C . SER A 1 253 ? -6.385 -5.381 15.845 1.00 98.62 253 SER A C 1
ATOM 1919 O O . SER A 1 253 ? -5.796 -4.337 16.130 1.00 98.62 253 SER A O 1
ATOM 1921 N N . VAL A 1 254 ? -5.743 -6.544 15.741 1.00 98.56 254 VAL A N 1
ATOM 1922 C CA . VAL A 1 254 ? -4.323 -6.675 16.081 1.00 98.56 254 VAL A CA 1
ATOM 1923 C C . VAL A 1 254 ? -3.467 -6.388 14.865 1.00 98.56 254 VAL A C 1
ATOM 1925 O O . VAL A 1 254 ? -3.657 -6.957 13.792 1.00 98.56 254 VAL A O 1
ATOM 1928 N N . THR A 1 255 ? -2.499 -5.506 15.051 1.00 97.75 255 THR A N 1
ATOM 1929 C CA . THR A 1 255 ? -1.465 -5.186 14.079 1.00 97.75 255 THR A CA 1
ATOM 1930 C C . THR A 1 255 ? -0.115 -5.096 14.794 1.00 97.75 255 THR A C 1
ATOM 1932 O O . THR A 1 255 ? 0.114 -5.793 15.776 1.00 97.75 255 THR A O 1
ATOM 1935 N N . GLN A 1 256 ? 0.804 -4.296 14.280 1.00 96.25 256 GLN A N 1
ATOM 1936 C CA . GLN A 1 256 ? 2.203 -4.240 14.650 1.00 96.25 256 GLN A CA 1
ATOM 1937 C C . GLN A 1 256 ? 2.770 -2.931 14.103 1.00 96.25 256 GLN A C 1
ATOM 1939 O O . GLN A 1 256 ? 2.139 -2.331 13.228 1.00 96.25 256 GLN A O 1
ATOM 1944 N N . SER A 1 257 ? 3.983 -2.572 14.518 1.00 96.56 257 SER A N 1
ATOM 1945 C CA . SER A 1 257 ? 4.764 -1.438 14.012 1.00 96.56 257 SER A CA 1
ATOM 1946 C C . SER A 1 257 ? 4.531 -0.095 14.719 1.00 96.56 257 SER A C 1
ATOM 1948 O O . SER A 1 257 ? 3.540 0.124 15.424 1.00 96.56 257 SER A O 1
ATOM 1950 N N . THR A 1 258 ? 5.479 0.811 14.487 1.00 96.62 258 THR A N 1
ATOM 1951 C CA . THR A 1 258 ? 5.484 2.235 14.838 1.00 96.62 258 THR A CA 1
ATOM 1952 C C . THR A 1 258 ? 6.266 3.032 13.779 1.00 96.62 258 THR A C 1
ATOM 1954 O O . THR A 1 258 ? 6.975 2.447 12.954 1.00 96.62 258 THR A O 1
ATOM 1957 N N . TYR A 1 259 ? 6.163 4.367 13.775 1.00 94.38 259 TYR A N 1
ATOM 1958 C CA . TYR A 1 259 ? 6.910 5.247 12.857 1.00 94.38 259 TYR A CA 1
ATOM 1959 C C . TYR A 1 259 ? 8.391 5.371 13.261 1.00 94.38 259 TYR A C 1
ATOM 1961 O O . TYR A 1 259 ? 8.848 6.414 13.732 1.00 94.38 259 TYR A O 1
ATOM 1969 N N . HIS A 1 260 ? 9.139 4.289 13.040 1.00 94.56 260 HIS A N 1
ATOM 1970 C CA . HIS A 1 260 ? 10.589 4.179 13.200 1.00 94.56 260 HIS A CA 1
ATOM 1971 C C . HIS A 1 260 ? 11.196 3.435 11.994 1.00 94.56 260 HIS A C 1
ATOM 1973 O O . HIS A 1 260 ? 10.579 2.466 11.555 1.00 94.56 260 HIS A O 1
ATOM 1979 N N . PRO A 1 261 ? 12.373 3.813 11.456 1.00 91.62 261 PRO A N 1
ATOM 1980 C CA . PRO A 1 261 ? 12.980 3.170 10.279 1.00 91.62 261 PRO A CA 1
ATOM 1981 C C . PRO A 1 261 ? 13.046 1.635 10.324 1.00 91.62 261 PRO A C 1
ATOM 1983 O O . PRO A 1 261 ? 12.755 0.978 9.326 1.00 91.62 261 PRO A O 1
ATOM 1986 N N . ASP A 1 262 ? 13.366 1.065 11.488 1.00 90.62 262 ASP A N 1
ATOM 1987 C CA . ASP A 1 262 ? 13.461 -0.392 11.681 1.00 90.62 262 ASP A CA 1
ATOM 1988 C C . ASP A 1 262 ? 12.108 -1.098 11.868 1.00 90.62 262 ASP A C 1
ATOM 1990 O O . ASP A 1 262 ? 12.020 -2.318 11.743 1.00 90.62 262 ASP A O 1
ATOM 1994 N N . SER A 1 263 ? 11.043 -0.340 12.130 1.00 95.50 263 SER A N 1
ATOM 1995 C CA . SER A 1 263 ? 9.717 -0.875 12.437 1.00 95.50 263 SER A CA 1
ATOM 1996 C C . SER A 1 263 ? 8.705 -0.598 11.336 1.00 95.50 263 SER A C 1
ATOM 1998 O O . SER A 1 263 ? 7.986 -1.503 10.918 1.00 95.50 263 SER A O 1
ATOM 2000 N N . TRP A 1 264 ? 8.655 0.630 10.826 1.00 95.25 264 TRP A N 1
ATOM 2001 C CA . TRP A 1 264 ? 7.669 1.127 9.868 1.00 95.25 264 TRP A CA 1
ATOM 2002 C C . TRP A 1 264 ? 7.459 0.222 8.637 1.00 95.25 264 TRP A C 1
ATOM 2004 O O . TRP A 1 264 ? 6.304 -0.011 8.267 1.00 95.25 264 TRP A O 1
ATOM 2014 N N . PRO A 1 265 ? 8.504 -0.391 8.038 1.00 95.19 265 PRO A N 1
ATOM 2015 C CA . PRO A 1 265 ? 8.338 -1.330 6.923 1.00 95.19 265 PRO A CA 1
ATOM 2016 C C . PRO A 1 265 ? 7.431 -2.526 7.230 1.00 95.19 265 PRO A C 1
ATOM 2018 O O . PRO A 1 265 ? 6.746 -3.040 6.344 1.00 95.19 265 PRO A O 1
ATOM 2021 N N . THR A 1 266 ? 7.383 -2.961 8.490 1.00 95.44 266 THR A N 1
ATOM 2022 C CA . THR A 1 266 ? 6.552 -4.092 8.922 1.00 95.44 266 THR A CA 1
ATOM 2023 C C . THR A 1 266 ? 5.062 -3.757 8.962 1.00 95.44 266 THR A C 1
ATOM 2025 O O . THR A 1 266 ? 4.243 -4.673 8.958 1.00 95.44 266 THR A O 1
ATOM 2028 N N . MET A 1 267 ? 4.677 -2.477 8.950 1.00 95.62 267 MET A N 1
ATOM 2029 C CA . MET A 1 267 ? 3.278 -2.040 8.895 1.00 95.62 267 MET A CA 1
ATOM 2030 C C . MET A 1 267 ? 2.613 -2.459 7.578 1.00 95.62 267 MET A C 1
ATOM 2032 O O . MET A 1 267 ? 1.485 -2.960 7.556 1.00 95.62 267 MET A O 1
ATOM 2036 N N . ILE A 1 268 ? 3.334 -2.288 6.464 1.00 96.12 268 ILE A N 1
ATOM 2037 C CA . ILE A 1 268 ? 2.875 -2.619 5.109 1.00 96.12 268 ILE A CA 1
ATOM 2038 C C . ILE A 1 268 ? 3.987 -3.408 4.409 1.00 96.12 268 ILE A C 1
ATOM 2040 O O . ILE A 1 268 ? 4.610 -2.919 3.463 1.00 96.12 268 ILE A O 1
ATOM 2044 N N . PRO A 1 269 ? 4.231 -4.652 4.854 1.00 95.62 269 PRO A N 1
ATOM 2045 C CA . PRO A 1 269 ? 5.391 -5.413 4.425 1.00 95.62 269 PRO A CA 1
ATOM 2046 C C . PRO A 1 269 ? 5.306 -5.712 2.929 1.00 95.62 269 PRO A C 1
ATOM 2048 O O . PRO A 1 269 ? 4.227 -6.058 2.417 1.00 95.62 269 PRO A O 1
ATOM 2051 N N . ASP A 1 270 ? 6.430 -5.538 2.238 1.00 95.19 270 ASP A N 1
ATOM 2052 C CA . ASP A 1 270 ? 6.560 -5.734 0.795 1.00 95.19 270 ASP A CA 1
ATOM 2053 C C . ASP A 1 270 ? 6.845 -7.195 0.424 1.00 95.19 270 ASP A C 1
ATOM 2055 O O . ASP A 1 270 ? 6.816 -8.081 1.283 1.00 95.19 270 ASP A O 1
ATOM 2059 N N . MET A 1 271 ? 7.076 -7.441 -0.869 1.00 94.75 271 MET A N 1
ATOM 2060 C CA . MET A 1 271 ? 7.344 -8.752 -1.478 1.00 94.75 271 MET A CA 1
ATOM 2061 C C . MET A 1 271 ? 8.428 -9.592 -0.783 1.00 94.75 271 MET A C 1
ATOM 2063 O O . MET A 1 271 ? 8.335 -10.812 -0.832 1.00 94.75 271 MET A O 1
ATOM 2067 N N . HIS A 1 272 ? 9.390 -8.983 -0.083 1.00 94.31 272 HIS A N 1
ATOM 2068 C CA . HIS A 1 272 ? 10.436 -9.716 0.645 1.00 94.31 272 HIS A CA 1
ATOM 2069 C C . HIS A 1 272 ? 9.922 -10.384 1.921 1.00 94.31 272 HIS A C 1
ATOM 2071 O O . HIS A 1 272 ? 10.613 -11.193 2.534 1.00 94.31 272 HIS A O 1
ATOM 2077 N N . THR A 1 273 ? 8.716 -10.032 2.360 1.00 94.62 273 THR A N 1
ATOM 2078 C CA . THR A 1 273 ? 8.098 -10.619 3.544 1.00 94.62 273 THR A CA 1
ATOM 2079 C C . THR A 1 273 ? 7.122 -11.710 3.136 1.00 94.62 273 THR A C 1
ATOM 2081 O O . THR A 1 273 ? 6.243 -11.485 2.306 1.00 94.62 273 THR A O 1
ATOM 2084 N N . ARG A 1 274 ? 7.220 -12.877 3.776 1.00 93.88 274 ARG A N 1
ATOM 2085 C CA . ARG A 1 274 ? 6.290 -13.994 3.559 1.00 93.88 274 ARG A CA 1
ATOM 2086 C C . ARG A 1 274 ? 4.817 -13.600 3.803 1.00 93.88 274 ARG A C 1
ATOM 2088 O O . ARG A 1 274 ? 4.553 -12.697 4.603 1.00 93.88 274 ARG A O 1
ATOM 2095 N N . PRO A 1 275 ? 3.843 -14.281 3.172 1.00 93.31 275 PRO A N 1
ATOM 2096 C CA . PRO A 1 275 ? 2.424 -14.136 3.498 1.00 93.31 275 PRO A CA 1
ATOM 2097 C C . PRO A 1 275 ? 2.106 -14.402 4.978 1.00 93.31 275 PRO A C 1
ATOM 2099 O O . PRO A 1 275 ? 2.801 -15.173 5.642 1.00 93.31 275 PRO A O 1
ATOM 2102 N N . ALA A 1 276 ? 1.050 -13.750 5.476 1.00 93.62 276 ALA A N 1
ATOM 2103 C CA . ALA A 1 276 ? 0.556 -13.849 6.855 1.00 93.62 276 ALA A CA 1
ATOM 2104 C C . ALA A 1 276 ? 1.661 -13.822 7.949 1.00 93.62 276 ALA A C 1
ATOM 2106 O O . ALA A 1 276 ? 1.663 -14.663 8.855 1.00 93.62 276 ALA A O 1
ATOM 2107 N N . PRO A 1 277 ? 2.631 -12.884 7.896 1.00 94.94 277 PRO A N 1
ATOM 2108 C CA . PRO A 1 277 ? 3.866 -12.986 8.676 1.00 94.94 277 PRO A CA 1
ATOM 2109 C C . PRO A 1 277 ? 3.652 -12.820 10.187 1.00 94.94 277 PRO A C 1
ATOM 2111 O O . PRO A 1 277 ? 4.465 -13.314 10.965 1.00 94.94 277 PRO A O 1
ATOM 2114 N N . PHE A 1 278 ? 2.560 -12.164 10.598 1.00 95.62 278 PHE A N 1
ATOM 2115 C CA . PHE A 1 278 ? 2.337 -11.708 11.976 1.00 95.62 278 PHE A CA 1
ATOM 2116 C C . PHE A 1 278 ? 1.127 -12.347 12.669 1.00 95.62 278 PHE A C 1
ATOM 2118 O O . PHE A 1 278 ? 0.750 -11.921 13.754 1.00 95.62 278 PHE A O 1
ATOM 2125 N N . VAL A 1 279 ? 0.535 -13.400 12.093 1.00 96.75 279 VAL A N 1
ATOM 2126 C CA . VAL A 1 279 ? -0.644 -14.078 12.674 1.00 96.75 279 VAL A CA 1
ATOM 2127 C C . VAL A 1 279 ? -0.387 -14.588 14.098 1.00 96.75 279 VAL A C 1
ATOM 2129 O O . VAL A 1 279 ? -1.300 -14.612 14.919 1.00 96.75 279 VAL A O 1
ATOM 2132 N N . LEU A 1 280 ? 0.857 -14.942 14.434 1.00 97.25 280 LEU A N 1
ATOM 2133 C CA . LEU A 1 280 ? 1.207 -15.381 15.787 1.00 97.25 280 LEU A CA 1
ATOM 2134 C C . LEU A 1 280 ? 1.151 -14.249 16.825 1.00 97.25 280 LEU A C 1
ATOM 2136 O O . LEU A 1 280 ? 0.797 -14.521 17.970 1.00 97.25 280 LEU A O 1
ATOM 2140 N N . LEU A 1 281 ? 1.398 -12.991 16.435 1.00 97.56 281 LEU A N 1
ATOM 2141 C CA . LEU A 1 281 ? 1.161 -11.844 17.320 1.00 97.56 281 LEU A CA 1
ATOM 2142 C C . LEU A 1 281 ? -0.332 -11.705 17.627 1.00 97.56 281 LEU A C 1
ATOM 2144 O O . LEU A 1 281 ? -0.720 -11.564 18.785 1.00 97.56 281 LEU A O 1
ATOM 2148 N N . THR A 1 282 ? -1.182 -11.835 16.604 1.00 98.19 282 THR A N 1
ATOM 2149 C CA . THR A 1 282 ? -2.640 -11.861 16.787 1.00 98.19 282 THR A CA 1
ATOM 2150 C C . THR A 1 282 ? -3.068 -13.002 17.705 1.00 98.19 282 THR A C 1
ATOM 2152 O O . THR A 1 282 ? -3.840 -12.777 18.634 1.00 98.19 282 THR A O 1
ATOM 2155 N N . SER A 1 283 ? -2.520 -14.203 17.500 1.00 98.44 283 SER A N 1
ATOM 2156 C CA . SER A 1 283 ? -2.817 -15.376 18.326 1.00 98.44 283 SER A CA 1
ATOM 2157 C C . SER A 1 283 ? -2.464 -15.151 19.799 1.00 98.44 283 SER A C 1
ATOM 2159 O O . SER A 1 283 ? -3.226 -15.551 20.676 1.00 98.44 283 SER A O 1
ATOM 2161 N N . ALA A 1 284 ? -1.334 -14.496 20.077 1.00 98.56 284 ALA A N 1
ATOM 2162 C CA . ALA A 1 284 ? -0.886 -14.199 21.433 1.00 98.56 284 ALA A CA 1
ATOM 2163 C C . ALA A 1 284 ? -1.811 -13.201 22.151 1.00 98.56 284 ALA A C 1
ATOM 2165 O O . ALA A 1 284 ? -2.145 -13.406 23.317 1.00 98.56 284 ALA A O 1
ATOM 2166 N N . ILE A 1 285 ? -2.276 -12.162 21.450 1.00 98.69 285 ILE A N 1
ATOM 2167 C CA . ILE A 1 285 ? -3.277 -11.227 21.986 1.00 98.69 285 ILE A CA 1
ATOM 2168 C C . ILE A 1 285 ? -4.626 -11.928 22.186 1.00 98.69 285 ILE A C 1
ATOM 2170 O O . ILE A 1 285 ? -5.253 -11.778 23.232 1.00 98.69 285 ILE A O 1
ATOM 2174 N N . ARG A 1 286 ? -5.060 -12.754 21.227 1.00 98.44 286 ARG A N 1
ATOM 2175 C CA . ARG A 1 286 ? -6.312 -13.514 21.338 1.00 98.44 286 ARG A CA 1
ATOM 2176 C C . ARG A 1 286 ? -6.326 -14.445 22.544 1.00 98.44 286 ARG A C 1
ATOM 2178 O O . ARG A 1 286 ? -7.347 -14.548 23.217 1.00 98.44 286 ARG A O 1
ATOM 2185 N N . GLN A 1 287 ? -5.205 -15.100 22.839 1.00 98.38 287 GLN A N 1
ATOM 2186 C CA . GLN A 1 287 ? -5.096 -16.012 23.974 1.00 98.38 287 GLN A CA 1
ATOM 2187 C C . GLN A 1 287 ? -5.432 -15.318 25.302 1.00 98.38 287 GLN A C 1
ATOM 2189 O O . GLN A 1 287 ? -6.201 -15.867 26.091 1.00 98.38 287 GLN A O 1
ATOM 2194 N N . VAL A 1 288 ? -4.919 -14.105 25.532 1.00 98.44 288 VAL A N 1
ATOM 2195 C CA . VAL A 1 288 ? -5.107 -13.393 26.809 1.00 98.44 288 VAL A CA 1
ATOM 2196 C C . VAL A 1 288 ? -6.491 -12.760 26.974 1.00 98.44 288 VAL A C 1
ATOM 2198 O O . VAL A 1 288 ? -6.889 -12.476 28.100 1.00 98.44 288 VAL A O 1
ATOM 2201 N N . VAL A 1 289 ? -7.251 -12.593 25.885 1.00 98.25 289 VAL A N 1
ATOM 2202 C CA . VAL A 1 289 ? -8.642 -12.093 25.923 1.00 98.25 289 VAL A CA 1
ATOM 2203 C C . VAL A 1 289 ? -9.690 -13.184 25.684 1.00 98.25 289 VAL A C 1
ATOM 2205 O O . VAL A 1 289 ? -10.883 -12.892 25.655 1.00 98.25 289 VAL A O 1
ATOM 2208 N N . SER A 1 290 ? -9.275 -14.447 25.552 1.00 95.88 290 SER A N 1
ATOM 2209 C CA . SER A 1 290 ? -10.151 -15.578 25.198 1.00 95.88 290 SER A CA 1
ATOM 2210 C C . SER A 1 290 ? -11.285 -15.861 26.195 1.00 95.88 290 SER A C 1
ATOM 2212 O O . SER A 1 290 ? -12.286 -16.461 25.816 1.00 95.88 290 SER A O 1
ATOM 2214 N N . GLY A 1 291 ? -11.153 -15.412 27.448 1.00 94.50 291 GLY A N 1
ATOM 2215 C CA . GLY A 1 291 ? -12.206 -15.487 28.469 1.00 94.50 291 GLY A CA 1
ATOM 2216 C C . GLY A 1 291 ? -13.244 -14.357 28.405 1.00 94.50 291 GLY A C 1
ATOM 2217 O O . GLY A 1 291 ? -14.143 -14.316 29.239 1.00 94.50 291 GLY A O 1
ATOM 2218 N N . SER A 1 292 ? -13.118 -13.431 27.453 1.00 96.62 292 SER A N 1
ATOM 2219 C CA . SER A 1 292 ? -14.019 -12.290 27.254 1.00 96.62 292 SER A CA 1
ATOM 2220 C C . SER A 1 292 ? -14.807 -12.431 25.939 1.00 96.62 292 SER A C 1
ATOM 2222 O O . SER A 1 292 ? -14.385 -13.176 25.054 1.00 96.62 292 SER A O 1
ATOM 2224 N N . PRO A 1 293 ? -15.929 -11.707 25.754 1.00 96.88 293 PRO A N 1
ATOM 2225 C CA . PRO A 1 293 ? -16.671 -11.710 24.488 1.00 96.88 293 PRO A CA 1
ATOM 2226 C C . PRO A 1 293 ? -15.960 -10.959 23.342 1.00 96.88 293 PRO A C 1
ATOM 2228 O O . PRO A 1 293 ? -16.468 -10.948 22.218 1.00 96.88 293 PRO A O 1
ATOM 2231 N N . VAL A 1 294 ? -14.805 -10.336 23.606 1.00 98.56 294 VAL A N 1
ATOM 2232 C CA . VAL A 1 294 ? -14.052 -9.516 22.647 1.00 98.56 294 VAL A CA 1
ATOM 2233 C C . VAL A 1 294 ? -13.569 -10.360 21.468 1.00 98.56 294 VAL A C 1
ATOM 2235 O O . VAL A 1 294 ? -12.875 -11.362 21.640 1.00 98.56 294 VAL A O 1
ATOM 2238 N N . ARG A 1 295 ? -13.893 -9.930 20.245 1.00 98.62 295 ARG A N 1
ATOM 2239 C CA . ARG A 1 295 ? -13.402 -10.564 19.010 1.00 98.62 295 ARG A CA 1
ATOM 2240 C C . ARG A 1 295 ? -12.012 -10.065 18.644 1.00 98.62 295 ARG A C 1
ATOM 2242 O O . ARG A 1 295 ? -11.700 -8.897 18.848 1.00 98.62 295 ARG A O 1
ATOM 2249 N N . VAL A 1 296 ? -11.187 -10.910 18.034 1.00 98.81 296 VAL A N 1
ATOM 2250 C CA . VAL A 1 296 ? -9.830 -10.526 17.621 1.00 98.81 296 VAL A CA 1
ATOM 2251 C C . VAL A 1 296 ? -9.644 -10.656 16.118 1.00 98.81 296 VAL A C 1
ATOM 2253 O O . VAL A 1 296 ? -9.927 -11.709 15.542 1.00 98.81 296 VAL A O 1
ATOM 2256 N N . PHE A 1 297 ? -9.165 -9.588 15.470 1.00 98.62 297 PHE A N 1
ATOM 2257 C CA . PHE A 1 297 ? -8.943 -9.570 14.020 1.00 98.62 297 PHE A CA 1
ATOM 2258 C C . PHE A 1 297 ? -7.459 -9.716 13.677 1.00 98.62 297 PHE A C 1
ATOM 2260 O O . PHE A 1 297 ? -6.609 -9.070 14.292 1.00 98.62 297 PHE A O 1
ATOM 2267 N N . ALA A 1 298 ? -7.160 -10.521 12.654 1.00 98.31 298 ALA A N 1
ATOM 2268 C CA . ALA A 1 298 ? -5.825 -10.629 12.065 1.00 98.31 298 ALA A CA 1
ATOM 2269 C C . ALA A 1 298 ? -5.701 -9.784 10.792 1.00 98.31 298 ALA A C 1
ATOM 2271 O O . ALA A 1 298 ? -6.628 -9.720 9.982 1.00 98.31 298 ALA A O 1
ATOM 2272 N N . VAL A 1 299 ? -4.526 -9.190 10.581 1.00 96.75 299 VAL A N 1
ATOM 2273 C CA . VAL A 1 299 ? -4.184 -8.405 9.384 1.00 96.75 299 VAL A CA 1
ATOM 2274 C C . VAL A 1 299 ? -2.839 -8.846 8.795 1.00 96.75 299 VAL A C 1
ATOM 2276 O O . VAL A 1 299 ? -2.216 -9.794 9.257 1.00 96.75 299 VAL A O 1
ATOM 2279 N N . ALA A 1 300 ? -2.377 -8.096 7.790 1.00 95.25 300 ALA A N 1
ATOM 2280 C CA . ALA A 1 300 ? -1.068 -8.187 7.142 1.00 95.25 300 ALA A CA 1
ATOM 2281 C C . ALA A 1 300 ? -0.860 -9.433 6.263 1.00 95.25 300 ALA A C 1
ATOM 2283 O O . ALA A 1 300 ? -0.627 -10.542 6.725 1.00 95.25 300 ALA A O 1
ATOM 2284 N N . ARG A 1 301 ? -0.875 -9.207 4.941 1.00 95.38 301 ARG A N 1
ATOM 2285 C CA . ARG A 1 301 ? -0.572 -10.203 3.892 1.00 95.38 301 ARG A CA 1
ATOM 2286 C C . ARG A 1 301 ? -1.346 -11.531 4.004 1.00 95.38 301 ARG A C 1
ATOM 2288 O O . ARG A 1 301 ? -0.852 -12.559 3.555 1.00 95.38 301 ARG A O 1
ATOM 2295 N N . ILE A 1 302 ? -2.559 -11.507 4.549 1.00 96.12 302 ILE A N 1
ATOM 2296 C CA . ILE A 1 302 ? -3.533 -12.596 4.406 1.00 96.12 302 ILE A CA 1
ATOM 2297 C C . ILE A 1 302 ? -4.250 -12.341 3.079 1.00 96.12 302 ILE A C 1
ATOM 2299 O O . ILE A 1 302 ? -5.078 -11.438 3.003 1.00 96.12 302 ILE A O 1
ATOM 2303 N N . HIS A 1 303 ? -3.838 -13.020 2.008 1.00 92.44 303 HIS A N 1
ATOM 2304 C CA . HIS A 1 303 ? -4.309 -12.709 0.650 1.00 92.44 303 HIS A CA 1
ATOM 2305 C C . HIS A 1 303 ? -4.803 -13.919 -0.158 1.00 92.44 303 HIS A C 1
ATOM 2307 O O . HIS A 1 303 ? -5.436 -13.719 -1.196 1.00 92.44 303 HIS A O 1
ATOM 2313 N N . THR A 1 304 ? -4.547 -15.152 0.300 1.00 94.06 304 THR A N 1
ATOM 2314 C CA . THR A 1 304 ? -5.150 -16.358 -0.288 1.00 94.06 304 THR A CA 1
ATOM 2315 C C . THR A 1 304 ? -6.287 -16.881 0.592 1.00 94.06 304 THR A C 1
ATOM 2317 O O . THR A 1 304 ? -6.267 -16.653 1.811 1.00 94.06 304 THR A O 1
ATOM 2320 N N . PRO A 1 305 ? -7.278 -17.568 0.002 1.00 96.12 305 PRO A N 1
ATOM 2321 C CA . PRO A 1 305 ? -8.386 -18.151 0.755 1.00 96.12 305 PRO A CA 1
ATOM 2322 C C . PRO A 1 305 ? -7.924 -19.168 1.804 1.00 96.12 305 PRO A C 1
ATOM 2324 O O . PRO A 1 305 ? -8.437 -19.177 2.919 1.00 96.12 305 PRO A O 1
ATOM 2327 N N . GLU A 1 306 ? -6.892 -19.955 1.494 1.00 95.06 306 GLU A N 1
ATOM 2328 C CA . GLU A 1 306 ? -6.345 -20.991 2.379 1.00 95.06 306 GLU A CA 1
ATOM 2329 C C . GLU A 1 306 ? -5.731 -20.370 3.633 1.00 95.06 306 GLU A C 1
ATOM 2331 O O . GLU A 1 306 ? -5.971 -20.844 4.743 1.00 95.06 306 GLU A O 1
ATOM 2336 N N . PHE A 1 307 ? -4.971 -19.277 3.483 1.00 94.56 307 PHE A N 1
ATOM 2337 C CA . PHE A 1 307 ? -4.430 -18.556 4.634 1.00 94.56 307 PHE A CA 1
ATOM 2338 C C . PHE A 1 307 ? -5.537 -17.919 5.472 1.00 94.56 307 PHE A C 1
ATOM 2340 O O . PHE A 1 307 ? -5.462 -17.962 6.700 1.00 94.56 307 PHE A O 1
ATOM 2347 N N . ALA A 1 308 ? -6.558 -17.342 4.834 1.00 97.56 308 ALA A N 1
ATOM 2348 C CA . ALA A 1 308 ? -7.696 -16.743 5.524 1.00 97.56 308 ALA A CA 1
ATOM 2349 C C . ALA A 1 308 ? -8.474 -17.784 6.349 1.00 97.56 308 ALA A C 1
ATOM 2351 O O . ALA A 1 308 ? -8.643 -17.611 7.558 1.00 97.56 308 ALA A O 1
ATOM 2352 N N . GLU A 1 309 ? -8.868 -18.893 5.722 1.00 97.69 309 GLU A N 1
ATOM 2353 C CA . GLU A 1 309 ? -9.574 -20.002 6.368 1.00 97.69 309 GLU A CA 1
ATOM 2354 C C . GLU A 1 309 ? -8.729 -20.628 7.475 1.00 97.69 309 GLU A C 1
ATOM 2356 O O . GLU A 1 309 ? -9.194 -20.757 8.606 1.00 97.69 309 GLU A O 1
ATOM 2361 N N . SER A 1 310 ? -7.463 -20.957 7.197 1.00 96.88 310 SER A N 1
ATOM 2362 C CA . SER A 1 310 ? -6.583 -21.584 8.184 1.00 96.88 310 SER A CA 1
ATOM 2363 C C . SER A 1 310 ? -6.317 -20.682 9.391 1.00 96.88 310 SER A C 1
ATOM 2365 O O . SER A 1 310 ? -6.100 -21.203 10.484 1.00 96.88 310 SER A O 1
ATOM 2367 N N . THR A 1 311 ? -6.303 -19.356 9.221 1.00 97.88 311 THR A N 1
ATOM 2368 C CA . THR A 1 311 ? -6.125 -18.406 10.334 1.00 97.88 311 THR A CA 1
ATOM 2369 C C . THR A 1 311 ? -7.292 -18.500 11.319 1.00 97.88 311 THR A C 1
ATOM 2371 O O . THR A 1 311 ? -7.081 -18.509 12.533 1.00 97.88 311 THR A O 1
ATOM 2374 N N . ILE A 1 312 ? -8.515 -18.634 10.803 1.00 98.25 312 ILE A N 1
ATOM 2375 C CA . ILE A 1 312 ? -9.731 -18.735 11.617 1.00 98.25 312 ILE A CA 1
ATOM 2376 C C . ILE A 1 312 ? -9.889 -20.151 12.178 1.00 98.25 312 ILE A C 1
ATOM 2378 O O . ILE A 1 312 ? -10.074 -20.318 13.380 1.00 98.25 312 ILE A O 1
ATOM 2382 N N . ALA A 1 313 ? -9.767 -21.175 11.331 1.00 97.88 313 ALA A N 1
ATOM 2383 C CA . ALA A 1 313 ? -9.978 -22.573 11.703 1.00 97.88 313 ALA A CA 1
ATOM 2384 C C . ALA A 1 313 ? -9.010 -23.051 12.800 1.00 97.88 313 ALA A C 1
ATOM 2386 O O . ALA A 1 313 ? -9.374 -23.877 13.632 1.00 97.88 313 ALA A O 1
ATOM 2387 N N . ARG A 1 314 ? -7.786 -22.505 12.839 1.00 97.31 314 ARG A N 1
ATOM 2388 C CA . ARG A 1 314 ? -6.792 -22.791 13.891 1.00 97.31 314 ARG A CA 1
ATOM 2389 C C . ARG A 1 314 ? -6.940 -21.913 15.138 1.00 97.31 314 ARG A C 1
ATOM 2391 O O . ARG A 1 314 ? -6.132 -22.020 16.053 1.00 97.31 314 ARG A O 1
ATOM 2398 N N . GLY A 1 315 ? -7.940 -21.033 15.182 1.00 96.88 315 GLY A N 1
ATOM 2399 C CA . GLY A 1 315 ? -8.223 -20.185 16.339 1.00 96.88 315 GLY A CA 1
ATOM 2400 C C . GLY A 1 315 ? -7.223 -19.048 16.561 1.00 96.88 315 GLY A C 1
ATOM 2401 O O . GLY A 1 315 ? -7.141 -18.539 17.680 1.00 96.88 315 GLY A O 1
ATOM 2402 N N . HIS A 1 316 ? -6.471 -18.631 15.535 1.00 98.19 316 HIS A N 1
ATOM 2403 C CA . HIS A 1 316 ? -5.552 -17.491 15.653 1.00 98.19 316 HIS A CA 1
ATOM 2404 C C . HIS A 1 316 ? -6.284 -16.144 15.641 1.00 98.19 316 HIS A C 1
ATOM 2406 O O . HIS A 1 316 ? -5.807 -15.186 16.243 1.00 98.19 316 HIS A O 1
ATOM 2412 N N . ALA A 1 317 ? -7.438 -16.069 14.976 1.00 98.31 317 ALA A N 1
ATOM 2413 C CA . ALA A 1 317 ? -8.301 -14.893 14.941 1.00 98.31 317 ALA A CA 1
ATOM 2414 C C . ALA A 1 317 ? -9.767 -15.297 14.764 1.00 98.31 317 ALA A C 1
ATOM 2416 O O . ALA A 1 317 ? -10.069 -16.372 14.247 1.00 98.31 317 ALA A O 1
ATOM 2417 N N . ASP A 1 318 ? -10.680 -14.414 15.155 1.00 98.62 318 ASP A N 1
ATOM 2418 C CA . ASP A 1 318 ? -12.113 -14.605 14.933 1.00 98.62 318 ASP A CA 1
ATOM 2419 C C . ASP A 1 318 ? -12.555 -14.073 13.566 1.00 98.62 318 ASP A C 1
ATOM 2421 O O . ASP A 1 318 ? -13.573 -14.526 13.043 1.00 98.62 318 ASP A O 1
ATOM 2425 N N . LEU A 1 319 ? -11.785 -13.149 12.982 1.00 98.44 319 LEU A N 1
ATOM 2426 C CA . LEU A 1 319 ? -12.013 -12.545 11.670 1.00 98.44 319 LEU A CA 1
ATOM 2427 C C . LEU A 1 319 ? -10.675 -12.158 11.019 1.00 98.44 319 LEU A C 1
ATOM 2429 O O . LEU A 1 319 ? -9.721 -11.786 11.707 1.00 98.44 319 LEU A O 1
ATOM 2433 N N . VAL A 1 320 ? -10.597 -12.213 9.687 1.00 98.50 320 VAL A N 1
ATOM 2434 C CA . VAL A 1 320 ? -9.438 -11.709 8.933 1.00 98.50 320 VAL A CA 1
ATOM 2435 C C . VAL A 1 320 ? -9.782 -10.408 8.224 1.00 98.50 320 VAL A C 1
ATOM 2437 O O . VAL A 1 320 ? -10.846 -10.261 7.622 1.00 98.50 320 VAL A O 1
ATOM 2440 N N . SER A 1 321 ? -8.864 -9.451 8.287 1.00 97.31 321 SER A N 1
ATOM 2441 C CA . SER A 1 321 ? -9.058 -8.121 7.735 1.00 97.31 321 SER A CA 1
ATOM 2442 C C . SER A 1 321 ? -7.961 -7.786 6.723 1.00 97.31 321 SER A C 1
ATOM 2444 O O . SER A 1 321 ? -6.760 -7.910 6.981 1.00 97.31 321 SER A O 1
ATOM 2446 N N . MET A 1 322 ? -8.383 -7.405 5.518 1.00 97.94 322 MET A N 1
ATOM 2447 C CA . MET A 1 322 ? -7.528 -7.262 4.342 1.00 97.94 322 MET A CA 1
ATOM 2448 C C . MET A 1 322 ? -7.617 -5.843 3.770 1.00 97.94 322 MET A C 1
ATOM 2450 O O . MET A 1 322 ? -8.672 -5.419 3.320 1.00 97.94 322 MET A O 1
ATOM 2454 N N . ALA A 1 323 ? -6.505 -5.109 3.695 1.00 97.12 323 ALA A N 1
ATOM 2455 C CA . ALA A 1 323 ? -6.451 -3.869 2.907 1.00 97.12 323 ALA A CA 1
ATOM 2456 C C . ALA A 1 323 ? -6.090 -4.169 1.446 1.00 97.12 323 ALA A C 1
ATOM 2458 O O . ALA A 1 323 ? -6.931 -4.169 0.551 1.00 97.12 323 ALA A O 1
ATOM 2459 N N . ARG A 1 324 ? -4.806 -4.462 1.202 1.00 98.31 324 ARG A N 1
ATOM 2460 C CA . ARG A 1 324 ? -4.233 -4.518 -0.151 1.00 98.31 324 ARG A CA 1
ATOM 2461 C C . ARG A 1 324 ? -4.844 -5.608 -1.034 1.00 98.31 324 ARG A C 1
ATOM 2463 O O . ARG A 1 324 ? -4.970 -5.382 -2.232 1.00 98.31 324 ARG A O 1
ATOM 2470 N N . GLN A 1 325 ? -5.262 -6.743 -0.467 1.00 98.25 325 GLN A N 1
ATOM 2471 C CA . GLN A 1 325 ? -5.944 -7.780 -1.249 1.00 98.25 325 GLN A CA 1
ATOM 2472 C C . GLN A 1 325 ? -7.307 -7.300 -1.766 1.00 98.25 325 GLN A C 1
ATOM 2474 O O . GLN A 1 325 ? -7.593 -7.486 -2.939 1.00 98.25 325 GLN A O 1
ATOM 2479 N N . LEU A 1 326 ? -8.094 -6.593 -0.951 1.00 98.44 326 LEU A N 1
ATOM 2480 C CA . LEU A 1 326 ? -9.390 -6.037 -1.366 1.00 98.44 326 LEU A CA 1
ATOM 2481 C C . LEU A 1 326 ? -9.267 -4.733 -2.174 1.00 98.44 326 LEU A C 1
ATOM 2483 O O . LEU A 1 326 ? -10.259 -4.231 -2.693 1.00 98.44 326 LEU A O 1
ATOM 2487 N N . ILE A 1 327 ? -8.072 -4.139 -2.251 1.00 98.50 327 ILE A N 1
ATOM 2488 C CA . ILE A 1 327 ? -7.726 -3.110 -3.249 1.00 98.50 327 ILE A CA 1
ATOM 2489 C C . ILE A 1 327 ? -7.438 -3.774 -4.603 1.00 98.50 327 ILE A C 1
ATOM 2491 O O . ILE A 1 327 ? -7.876 -3.292 -5.646 1.00 98.50 327 ILE A O 1
ATOM 2495 N N . ALA A 1 328 ? -6.683 -4.876 -4.587 1.00 98.50 328 ALA A N 1
ATOM 2496 C CA . ALA A 1 328 ? -6.361 -5.639 -5.786 1.00 98.50 328 ALA A CA 1
ATOM 2497 C C . ALA A 1 328 ? -7.605 -6.308 -6.384 1.00 98.50 328 ALA A C 1
ATOM 2499 O O . ALA A 1 328 ? -7.771 -6.284 -7.596 1.00 98.50 328 ALA A O 1
ATOM 2500 N N . ASP A 1 329 ? -8.491 -6.860 -5.562 1.00 98.31 329 ASP A N 1
ATOM 2501 C CA . ASP A 1 329 ? -9.684 -7.560 -6.028 1.00 98.31 329 ASP A CA 1
ATOM 2502 C C . ASP A 1 329 ? -10.851 -7.346 -5.052 1.00 98.31 329 ASP A C 1
ATOM 2504 O O . ASP A 1 329 ? -10.934 -8.046 -4.039 1.00 98.31 329 ASP A O 1
ATOM 2508 N N . PRO A 1 330 ? -11.743 -6.368 -5.299 1.00 97.94 330 PRO A N 1
ATOM 2509 C CA . PRO A 1 330 ? -12.906 -6.157 -4.441 1.00 97.94 330 PRO A CA 1
ATOM 2510 C C . PRO A 1 330 ? -13.883 -7.343 -4.479 1.00 97.94 330 PRO A C 1
ATOM 2512 O O . PRO A 1 330 ? -14.540 -7.600 -3.477 1.00 97.94 330 PRO A O 1
ATOM 2515 N N . GLU A 1 331 ? -13.925 -8.115 -5.572 1.00 97.31 331 GLU A N 1
ATOM 2516 C CA . GLU A 1 331 ? -14.757 -9.322 -5.714 1.00 97.31 331 GLU A CA 1
ATOM 2517 C C . GLU A 1 331 ? -14.144 -10.573 -5.083 1.00 97.31 331 GLU A C 1
ATOM 2519 O O . GLU A 1 331 ? -14.728 -11.653 -5.196 1.00 97.31 331 GLU A O 1
ATOM 2524 N N . TRP A 1 332 ? -12.981 -10.457 -4.431 1.00 98.12 332 TRP A N 1
ATOM 2525 C CA . TRP A 1 332 ? -12.304 -11.589 -3.801 1.00 98.12 332 TRP A CA 1
ATOM 2526 C C . TRP A 1 332 ? -13.271 -12.449 -2.969 1.00 98.12 332 TRP A C 1
ATOM 2528 O O . TRP A 1 332 ? -13.366 -13.634 -3.276 1.00 98.12 332 TRP A O 1
ATOM 2538 N N . PRO A 1 333 ? -14.073 -11.908 -2.022 1.00 98.00 333 PRO A N 1
ATOM 2539 C CA . PRO A 1 333 ? -14.963 -12.733 -1.200 1.00 98.00 333 PRO A CA 1
ATOM 2540 C C . PRO A 1 333 ? -15.969 -13.537 -2.028 1.00 98.00 333 PRO A C 1
ATOM 2542 O O . PRO A 1 333 ? -16.100 -14.743 -1.835 1.00 98.00 333 PRO A O 1
ATOM 2545 N N . ARG A 1 334 ? -16.645 -12.890 -2.982 1.00 97.25 334 ARG A N 1
ATOM 2546 C CA . ARG A 1 334 ? -17.614 -13.533 -3.876 1.00 97.25 334 ARG A CA 1
ATOM 2547 C C . ARG A 1 334 ? -16.962 -14.637 -4.707 1.00 97.25 334 ARG A C 1
ATOM 2549 O O . ARG A 1 334 ? -17.496 -15.739 -4.771 1.00 97.25 334 ARG A O 1
ATOM 2556 N N . LYS A 1 335 ? -15.790 -14.373 -5.293 1.00 97.69 335 LYS A N 1
ATOM 2557 C CA . LYS A 1 335 ? -15.039 -15.367 -6.076 1.00 97.69 335 LYS A CA 1
ATOM 2558 C C . LYS A 1 335 ? -14.679 -16.587 -5.237 1.00 97.69 335 LYS A C 1
ATOM 2560 O O . LYS A 1 335 ? -14.878 -17.703 -5.703 1.00 97.69 335 LYS A O 1
ATOM 2565 N N . VAL A 1 336 ? -14.211 -16.387 -4.002 1.00 97.62 336 VAL A N 1
ATOM 2566 C CA . VAL A 1 336 ? -13.945 -17.502 -3.081 1.00 97.62 336 VAL A CA 1
ATOM 2567 C C . VAL A 1 336 ? -15.231 -18.284 -2.791 1.00 97.62 336 VAL A C 1
ATOM 2569 O O . VAL A 1 336 ? -15.240 -19.509 -2.862 1.00 97.62 336 VAL A O 1
ATOM 2572 N N . GLN A 1 337 ? -16.333 -17.593 -2.490 1.00 96.50 337 GLN A N 1
ATOM 2573 C CA . GLN A 1 337 ? -17.602 -18.242 -2.152 1.00 96.50 337 GLN A CA 1
ATOM 2574 C C . GLN A 1 337 ? -18.158 -19.098 -3.302 1.00 96.50 337 GLN A C 1
ATOM 2576 O O . GLN A 1 337 ? -18.767 -20.138 -3.059 1.00 96.50 337 GLN A O 1
ATOM 2581 N N . GLU A 1 338 ? -17.936 -18.662 -4.540 1.00 96.19 338 GLU A N 1
ATOM 2582 C CA . GLU A 1 338 ? -18.392 -19.315 -5.770 1.00 96.19 338 GLU A CA 1
ATOM 2583 C C . GLU A 1 338 ? -17.398 -20.357 -6.319 1.00 96.19 338 GLU A C 1
ATOM 2585 O O . GLU A 1 338 ? -17.663 -20.956 -7.359 1.00 96.19 338 GLU A O 1
ATOM 2590 N N . GLY A 1 339 ? -16.255 -20.580 -5.656 1.00 95.69 339 GLY A N 1
ATOM 2591 C CA . GLY A 1 339 ? -15.218 -21.513 -6.119 1.00 95.69 339 GLY A CA 1
ATOM 2592 C C . GLY A 1 339 ? -14.441 -21.031 -7.353 1.00 95.69 339 GLY A C 1
ATOM 2593 O O . GLY A 1 339 ? -13.849 -21.834 -8.069 1.00 95.69 339 GLY A O 1
ATOM 2594 N N . ARG A 1 340 ? -14.432 -19.718 -7.618 1.00 95.75 340 ARG A N 1
ATOM 2595 C CA . ARG A 1 340 ? -13.725 -19.060 -8.736 1.00 95.75 340 ARG A CA 1
ATOM 2596 C C . ARG A 1 340 ? -12.353 -18.527 -8.320 1.00 95.75 340 ARG A C 1
ATOM 2598 O O . ARG A 1 340 ? -11.958 -17.413 -8.666 1.00 95.75 340 ARG A O 1
ATOM 2605 N N . GLU A 1 341 ? -11.614 -19.300 -7.534 1.00 94.06 341 GLU A N 1
ATOM 2606 C CA . GLU A 1 341 ? -10.323 -18.885 -6.960 1.00 94.06 341 GLU A CA 1
ATOM 2607 C C . GLU A 1 341 ? -9.257 -18.605 -8.029 1.00 94.06 341 GLU A C 1
ATOM 2609 O O . GLU A 1 341 ? -8.409 -17.725 -7.874 1.00 94.06 341 GLU A O 1
ATOM 2614 N N . ASN A 1 342 ? -9.335 -19.309 -9.157 1.00 92.69 342 ASN A N 1
ATOM 2615 C CA . ASN A 1 342 ? -8.501 -19.085 -10.335 1.00 92.69 342 ASN A CA 1
ATOM 2616 C C . ASN A 1 342 ? -8.735 -17.716 -11.004 1.00 92.69 342 ASN A C 1
ATOM 2618 O O . ASN A 1 342 ? -7.900 -17.292 -11.796 1.00 92.69 342 ASN A O 1
ATOM 2622 N N . GLU A 1 343 ? -9.824 -17.012 -10.683 1.00 95.50 343 GLU A N 1
ATOM 2623 C CA . GLU A 1 343 ? -10.128 -15.659 -11.174 1.00 95.50 343 GLU A CA 1
ATOM 2624 C C . GLU A 1 343 ? -9.697 -14.555 -10.192 1.00 95.50 343 GLU A C 1
ATOM 2626 O O . GLU A 1 343 ? -9.932 -13.360 -10.429 1.00 95.50 343 GLU A O 1
ATOM 2631 N N . ILE A 1 344 ? -9.079 -14.934 -9.067 1.00 96.38 344 ILE A N 1
ATOM 2632 C CA . ILE A 1 344 ? -8.622 -13.988 -8.055 1.00 96.38 344 ILE A CA 1
ATOM 2633 C C . ILE A 1 344 ? -7.381 -13.248 -8.539 1.00 96.38 344 ILE A C 1
ATOM 2635 O O . ILE A 1 344 ? -6.315 -13.817 -8.805 1.00 96.38 344 ILE A O 1
ATOM 2639 N N . ARG A 1 345 ? -7.489 -11.924 -8.522 1.00 96.44 345 ARG A N 1
ATOM 2640 C CA . ARG A 1 345 ? -6.372 -11.015 -8.726 1.00 96.44 345 ARG A CA 1
ATOM 2641 C C . ARG A 1 345 ? -5.649 -10.789 -7.398 1.00 96.44 345 ARG A C 1
ATOM 2643 O O . ARG A 1 345 ? -6.018 -9.955 -6.570 1.00 96.44 345 ARG A O 1
ATOM 2650 N N . VAL A 1 346 ? -4.598 -11.568 -7.173 1.00 96.00 346 VAL A N 1
ATOM 2651 C CA . VAL A 1 346 ? -3.829 -11.517 -5.921 1.00 96.00 346 VAL A CA 1
ATOM 2652 C C . VAL A 1 346 ? -2.997 -10.234 -5.842 1.00 96.00 346 VAL A C 1
ATOM 2654 O O . VAL A 1 346 ? -2.326 -9.836 -6.796 1.00 96.00 346 VAL A O 1
ATOM 2657 N N . CYS A 1 347 ? -3.020 -9.584 -4.682 1.00 98.06 347 CYS A N 1
ATOM 2658 C CA . CYS A 1 347 ? -2.120 -8.494 -4.352 1.00 98.06 347 CYS A CA 1
ATOM 2659 C C . CYS A 1 347 ? -0.683 -9.007 -4.300 1.00 98.06 347 CYS A C 1
ATOM 2661 O O . CYS A 1 347 ? -0.340 -9.846 -3.474 1.00 98.06 347 CYS A O 1
ATOM 2663 N N . ILE A 1 348 ? 0.174 -8.406 -5.117 1.00 97.25 348 ILE A N 1
ATOM 2664 C CA . ILE A 1 348 ? 1.588 -8.768 -5.196 1.00 97.25 348 ILE A CA 1
ATOM 2665 C C . ILE A 1 348 ? 2.458 -8.039 -4.159 1.00 97.25 348 ILE A C 1
ATOM 2667 O O . ILE A 1 348 ? 3.662 -8.136 -4.217 1.00 97.25 348 ILE A O 1
ATOM 2671 N N . ALA A 1 349 ? 1.901 -7.232 -3.249 1.00 97.56 349 ALA A N 1
ATOM 2672 C CA . ALA A 1 349 ? 2.669 -6.460 -2.255 1.00 97.56 349 ALA A CA 1
ATOM 2673 C C . ALA A 1 349 ? 3.733 -5.489 -2.835 1.00 97.56 349 ALA A C 1
ATOM 2675 O O . ALA A 1 349 ? 4.754 -5.229 -2.203 1.00 97.56 349 ALA A O 1
ATOM 2676 N N . CYS A 1 350 ? 3.481 -4.903 -4.015 1.00 96.88 350 CYS A N 1
ATOM 2677 C CA . CYS A 1 350 ? 4.426 -3.982 -4.672 1.00 96.88 350 CYS A CA 1
ATOM 2678 C C . CYS A 1 350 ? 4.570 -2.620 -3.982 1.00 96.88 350 CYS A C 1
ATOM 2680 O O . CYS A 1 350 ? 5.544 -1.919 -4.229 1.00 96.88 350 CYS A O 1
ATOM 2682 N N . ASN A 1 351 ? 3.575 -2.220 -3.181 1.00 97.62 351 ASN A N 1
ATOM 2683 C CA . ASN A 1 351 ? 3.498 -0.932 -2.484 1.00 97.62 351 ASN A CA 1
ATOM 2684 C C . ASN A 1 351 ? 3.540 0.331 -3.372 1.00 97.62 351 ASN A C 1
ATOM 2686 O O . ASN A 1 351 ? 3.521 1.431 -2.835 1.00 97.62 351 ASN A O 1
ATOM 2690 N N . GLN A 1 352 ? 3.525 0.202 -4.701 1.00 96.38 352 GLN A N 1
ATOM 2691 C CA . GLN A 1 352 ? 3.654 1.327 -5.634 1.00 96.38 352 GLN A CA 1
ATOM 2692 C C . GLN A 1 352 ? 2.380 2.181 -5.681 1.00 96.38 352 GLN A C 1
ATOM 2694 O O . GLN A 1 352 ? 2.343 3.267 -5.118 1.00 96.38 352 GLN A O 1
ATOM 2699 N N . GLY A 1 353 ? 1.302 1.663 -6.279 1.00 96.88 353 GLY A N 1
ATOM 2700 C CA . GLY A 1 353 ? 0.065 2.436 -6.440 1.00 96.88 353 GLY A CA 1
ATOM 2701 C C . GLY A 1 353 ? -0.724 2.655 -5.145 1.00 96.88 353 GLY A C 1
ATOM 2702 O O . GLY A 1 353 ? -1.550 3.555 -5.095 1.00 96.88 353 GLY A O 1
ATOM 2703 N N . CYS A 1 354 ? -0.504 1.843 -4.105 1.00 97.62 354 CYS A N 1
ATOM 2704 C CA . CYS A 1 354 ? -1.245 1.961 -2.849 1.00 97.62 354 CYS A CA 1
ATOM 2705 C C . CYS A 1 354 ? -0.573 2.947 -1.883 1.00 97.62 354 CYS A C 1
ATOM 2707 O O . CYS A 1 354 ? -0.787 4.150 -1.990 1.00 97.62 354 CYS A O 1
ATOM 2709 N N . ILE A 1 355 ? 0.258 2.459 -0.958 1.00 96.12 355 ILE A N 1
ATOM 2710 C CA . ILE A 1 355 ? 0.959 3.319 0.004 1.00 96.12 355 ILE A CA 1
ATOM 2711 C C . ILE A 1 355 ? 1.933 4.290 -0.675 1.00 96.12 355 ILE A C 1
ATOM 2713 O O . ILE A 1 355 ? 2.082 5.406 -0.191 1.00 96.12 355 ILE A O 1
ATOM 2717 N N . GLY A 1 356 ? 2.554 3.915 -1.799 1.00 95.75 356 GLY A N 1
ATOM 2718 C CA . GLY A 1 356 ? 3.437 4.806 -2.554 1.00 95.75 356 GLY A CA 1
ATOM 2719 C C . GLY A 1 356 ? 2.724 6.079 -3.015 1.00 95.75 356 GLY A C 1
ATOM 2720 O O . GLY A 1 356 ? 3.223 7.166 -2.747 1.00 95.75 356 GLY A O 1
ATOM 2721 N N . ASN A 1 357 ? 1.527 5.963 -3.597 1.00 96.06 357 ASN A N 1
ATOM 2722 C CA . ASN A 1 357 ? 0.713 7.126 -3.969 1.00 96.06 357 ASN A CA 1
ATOM 2723 C C . ASN A 1 357 ? 0.201 7.901 -2.752 1.00 96.06 357 ASN A C 1
ATOM 2725 O O . ASN A 1 357 ? 0.331 9.121 -2.711 1.00 96.06 357 ASN A O 1
ATOM 2729 N N . VAL A 1 358 ? -0.358 7.213 -1.749 1.00 94.56 358 VAL A N 1
ATOM 2730 C CA . VAL A 1 358 ? -0.915 7.882 -0.558 1.00 94.56 358 VAL A CA 1
ATOM 2731 C C . VAL A 1 358 ? 0.167 8.672 0.185 1.00 94.56 358 VAL A C 1
ATOM 2733 O O . VAL A 1 358 ? -0.079 9.801 0.605 1.00 94.56 358 VAL A O 1
ATOM 2736 N N . GLY A 1 359 ? 1.384 8.127 0.280 1.00 91.31 359 GLY A N 1
ATOM 2737 C CA . GLY A 1 359 ? 2.547 8.815 0.848 1.00 91.31 359 GLY A CA 1
ATOM 2738 C C . GLY A 1 359 ? 3.023 10.025 0.035 1.00 91.31 359 GLY A C 1
ATOM 2739 O O . GLY A 1 359 ? 3.739 10.861 0.570 1.00 91.31 359 GLY A O 1
ATOM 2740 N N . GLN A 1 360 ? 2.604 10.140 -1.228 1.00 91.75 360 GLN A N 1
ATOM 2741 C CA . GLN A 1 360 ? 2.804 11.309 -2.092 1.00 91.75 360 GLN A CA 1
ATOM 2742 C C . GLN A 1 360 ? 1.551 12.197 -2.186 1.00 91.75 360 GLN A C 1
ATOM 2744 O O . GLN A 1 360 ? 1.483 13.071 -3.048 1.00 91.75 360 GLN A O 1
ATOM 2749 N N . HIS A 1 361 ? 0.543 11.971 -1.336 1.00 91.12 361 HIS A N 1
ATOM 2750 C CA . HIS A 1 361 ? -0.745 12.682 -1.361 1.00 91.12 361 HIS A CA 1
ATOM 2751 C C . HIS A 1 361 ? -1.517 12.536 -2.670 1.00 91.12 361 HIS A C 1
ATOM 2753 O O . HIS A 1 361 ? -2.289 13.410 -3.061 1.00 91.12 361 HIS A O 1
ATOM 2759 N N . GLN A 1 362 ? -1.321 11.409 -3.343 1.00 95.25 362 GLN A N 1
ATOM 2760 C CA . GLN A 1 362 ? -2.094 11.038 -4.509 1.00 95.25 362 GLN A CA 1
ATOM 2761 C C . GLN A 1 362 ? -3.169 10.017 -4.125 1.00 95.25 362 GLN A C 1
ATOM 2763 O O . GLN A 1 362 ? -2.942 9.183 -3.241 1.00 95.25 362 GLN A O 1
ATOM 2768 N N . PRO A 1 363 ? -4.322 10.029 -4.818 1.00 96.75 363 PRO A N 1
ATOM 2769 C CA . PRO A 1 363 ? -5.340 9.002 -4.673 1.00 96.75 363 PRO A CA 1
ATOM 2770 C C . PRO A 1 363 ? -4.768 7.588 -4.765 1.00 96.75 363 PRO A C 1
ATOM 2772 O O . PRO A 1 363 ? -3.914 7.297 -5.613 1.00 96.75 363 PRO A O 1
ATOM 2775 N N . ILE A 1 364 ? -5.291 6.700 -3.926 1.00 97.75 364 ILE A N 1
ATOM 2776 C CA . ILE A 1 364 ? -4.915 5.293 -3.898 1.00 97.75 364 ILE A CA 1
ATOM 2777 C C . ILE A 1 364 ? -5.189 4.627 -5.249 1.00 97.75 364 ILE A C 1
ATOM 2779 O O . ILE A 1 364 ? -6.231 4.832 -5.875 1.00 97.75 364 ILE A O 1
ATOM 2783 N N . ARG A 1 365 ? -4.236 3.818 -5.705 1.00 97.94 365 ARG A N 1
ATOM 2784 C CA . ARG A 1 365 ? -4.283 3.008 -6.927 1.00 97.94 365 ARG A CA 1
ATOM 2785 C C . ARG A 1 365 ? -3.787 1.594 -6.632 1.00 97.94 365 ARG A C 1
ATOM 2787 O O . ARG A 1 365 ? -3.354 1.259 -5.527 1.00 97.94 365 ARG A O 1
ATOM 2794 N N . CYS A 1 366 ? -3.811 0.739 -7.644 1.00 98.50 366 CYS A N 1
ATOM 2795 C CA . CYS A 1 366 ? -3.230 -0.589 -7.570 1.00 98.50 366 CYS A CA 1
ATOM 2796 C C . CYS A 1 366 ? -2.561 -0.938 -8.893 1.00 98.50 366 CYS A C 1
ATOM 2798 O O . CYS A 1 366 ? -3.145 -0.730 -9.951 1.00 98.50 366 CYS A O 1
ATOM 2800 N N . LEU A 1 367 ? -1.365 -1.526 -8.828 1.00 97.81 367 LEU A N 1
ATOM 2801 C CA . LEU A 1 367 ? -0.660 -1.993 -10.022 1.00 97.81 367 LEU A CA 1
ATOM 2802 C C . LEU A 1 367 ? -1.474 -3.044 -10.769 1.00 97.81 367 LEU A C 1
ATOM 2804 O O . LEU A 1 367 ? -1.640 -2.951 -11.976 1.00 97.81 367 LEU A O 1
ATOM 2808 N N . VAL A 1 368 ? -1.996 -4.036 -10.045 1.00 97.94 368 VAL A N 1
ATOM 2809 C CA . VAL A 1 368 ? -2.751 -5.131 -10.663 1.00 97.94 368 VAL A CA 1
ATOM 2810 C C . VAL A 1 368 ? -4.205 -4.757 -10.930 1.00 97.94 368 VAL A C 1
ATOM 2812 O O . VAL A 1 368 ? -4.854 -5.431 -11.721 1.00 97.94 368 VAL A O 1
ATOM 2815 N N . ASN A 1 369 ? -4.720 -3.698 -10.291 1.00 98.06 369 ASN A N 1
ATOM 2816 C CA . ASN A 1 369 ? -6.103 -3.257 -10.430 1.00 98.06 369 ASN A CA 1
ATOM 2817 C C . ASN A 1 369 ? -6.241 -1.780 -10.834 1.00 98.06 369 ASN A C 1
ATOM 2819 O O . ASN A 1 369 ? -6.288 -0.908 -9.964 1.00 98.06 369 ASN A O 1
ATOM 2823 N N . PRO A 1 370 ? -6.407 -1.497 -12.136 1.00 96.94 370 PRO A N 1
ATOM 2824 C CA . PRO A 1 370 ? -6.597 -0.136 -12.640 1.00 96.94 370 PRO A CA 1
ATOM 2825 C C . PRO A 1 370 ? -7.866 0.562 -12.143 1.00 96.94 370 PRO A C 1
ATOM 2827 O O . PRO A 1 370 ? -7.947 1.786 -12.237 1.00 96.94 370 PRO A O 1
ATOM 2830 N N . THR A 1 371 ? -8.851 -0.189 -11.636 1.00 97.19 371 THR A N 1
ATOM 2831 C CA . THR A 1 371 ? -10.122 0.368 -11.148 1.00 97.19 371 THR A CA 1
ATOM 2832 C C . THR A 1 371 ? -10.002 0.950 -9.743 1.00 97.19 371 THR A C 1
ATOM 2834 O O . THR A 1 371 ? -10.850 1.750 -9.363 1.00 97.19 371 THR A O 1
ATOM 2837 N N . ALA A 1 372 ? -8.957 0.579 -8.991 1.00 97.94 372 ALA A N 1
ATOM 2838 C CA . ALA A 1 372 ? -8.777 0.981 -7.602 1.00 97.94 372 ALA A CA 1
ATOM 2839 C C . ALA A 1 372 ? -8.732 2.512 -7.455 1.00 97.94 372 ALA A C 1
ATOM 2841 O O . ALA A 1 372 ? -7.880 3.178 -8.054 1.00 97.94 372 ALA A O 1
ATOM 2842 N N . GLY A 1 373 ? -9.646 3.059 -6.652 1.00 97.00 373 GLY A N 1
ATOM 2843 C CA . GLY A 1 373 ? -9.825 4.501 -6.452 1.00 97.00 373 GLY A CA 1
ATOM 2844 C C . GLY A 1 373 ? -10.386 5.238 -7.679 1.00 97.00 373 GLY A C 1
ATOM 2845 O O . GLY A 1 373 ? -10.239 6.460 -7.778 1.00 97.00 373 GLY A O 1
AT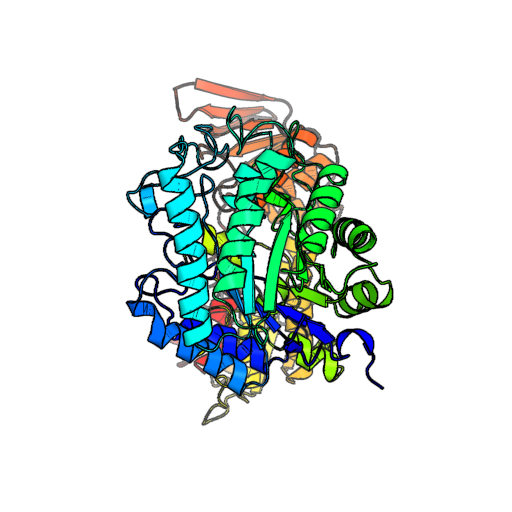OM 2846 N N . ARG A 1 374 ? -10.953 4.498 -8.639 1.00 97.12 374 ARG A N 1
ATOM 2847 C CA . ARG A 1 374 ? -11.625 4.962 -9.867 1.00 97.12 374 ARG A CA 1
ATOM 2848 C C . ARG A 1 374 ? -12.930 4.199 -10.107 1.00 97.12 374 ARG A C 1
ATOM 2850 O O . ARG A 1 374 ? -13.424 4.158 -11.230 1.00 97.12 374 ARG A O 1
ATOM 2857 N N . GLU A 1 375 ? -13.506 3.593 -9.076 1.00 96.88 375 GLU A N 1
ATOM 2858 C CA . GLU A 1 375 ? -14.671 2.709 -9.165 1.00 96.88 375 GLU A CA 1
ATOM 2859 C C . GLU A 1 375 ? -15.896 3.430 -9.743 1.00 96.88 375 GLU A C 1
ATOM 2861 O O . GLU A 1 375 ? -16.693 2.830 -10.459 1.00 96.88 375 GLU A O 1
ATOM 2866 N N . ARG A 1 376 ? -16.007 4.748 -9.534 1.00 93.44 376 ARG A N 1
ATOM 2867 C CA . ARG A 1 376 ? -17.059 5.573 -10.147 1.00 93.44 376 ARG A CA 1
ATOM 2868 C C . ARG A 1 376 ? -17.054 5.479 -11.677 1.00 93.44 376 ARG A C 1
ATOM 2870 O O . ARG A 1 376 ? -18.112 5.470 -12.294 1.00 93.44 376 ARG A O 1
ATOM 2877 N N . GLU A 1 377 ? -15.872 5.432 -12.283 1.00 92.69 377 GLU A N 1
ATOM 2878 C CA . GLU A 1 377 ? -15.701 5.362 -13.735 1.00 92.69 377 GLU A CA 1
ATOM 2879 C C . GLU A 1 377 ? -15.554 3.907 -14.196 1.00 92.69 377 GLU A C 1
ATOM 2881 O O . GLU A 1 377 ? -16.151 3.485 -15.188 1.00 92.69 377 GLU A O 1
ATOM 2886 N N . TRP A 1 378 ? -14.751 3.118 -13.480 1.00 94.12 378 TRP A N 1
ATOM 2887 C CA . TRP A 1 378 ? -14.243 1.818 -13.922 1.00 94.12 378 TRP A CA 1
ATOM 2888 C C . TRP A 1 378 ? -14.587 0.647 -12.996 1.00 94.12 378 TRP A C 1
ATOM 2890 O O . TRP A 1 378 ? -13.994 -0.420 -13.150 1.00 94.12 378 TRP A O 1
ATOM 2900 N N . GLY A 1 379 ? -15.523 0.830 -12.066 1.00 89.38 379 GLY A N 1
ATOM 2901 C CA . GLY A 1 379 ? -15.948 -0.188 -11.108 1.00 89.38 379 GLY A CA 1
ATOM 2902 C C . GLY A 1 379 ? -16.624 -1.403 -11.739 1.00 89.38 379 GLY A C 1
ATOM 2903 O O . GLY A 1 379 ? -16.727 -1.533 -12.964 1.00 89.38 379 GLY A O 1
ATOM 2904 N N . LEU A 1 380 ? -17.092 -2.305 -10.878 1.00 85.06 380 LEU A N 1
ATOM 2905 C CA . LEU A 1 380 ? -17.563 -3.644 -11.264 1.00 85.06 380 LEU A CA 1
ATOM 2906 C C . LEU A 1 380 ? -18.704 -3.648 -12.294 1.00 85.06 380 LEU A C 1
ATOM 2908 O O . LEU A 1 380 ? -18.779 -4.552 -13.121 1.00 85.06 380 LEU A O 1
ATOM 2912 N N . GLU A 1 381 ? -19.564 -2.631 -12.286 1.00 78.00 381 GLU A N 1
ATOM 2913 C CA . GLU A 1 381 ? -20.711 -2.534 -13.203 1.00 78.00 381 GLU A CA 1
ATOM 2914 C C . GLU A 1 381 ? -20.406 -1.814 -14.517 1.00 78.00 381 GLU A C 1
ATOM 2916 O O . GLU A 1 381 ? -21.220 -1.830 -15.440 1.00 78.00 381 GLU A O 1
ATOM 2921 N N . THR A 1 382 ? -19.255 -1.152 -14.634 1.00 81.81 382 THR A N 1
ATOM 2922 C CA . THR A 1 382 ? -19.022 -0.243 -15.756 1.00 81.81 382 THR A CA 1
ATOM 2923 C C . THR A 1 382 ? -18.341 -0.826 -17.000 1.00 81.81 382 THR A C 1
ATOM 2925 O O . THR A 1 382 ? -18.271 -0.079 -17.982 1.00 81.81 382 THR A O 1
ATOM 2928 N N . PRO A 1 383 ? -17.794 -2.064 -17.076 1.00 78.00 383 PRO A N 1
ATOM 2929 C CA . PRO A 1 383 ? -17.359 -2.607 -18.362 1.00 78.00 383 PRO A CA 1
ATOM 2930 C C . PRO A 1 383 ? -18.594 -2.977 -19.200 1.00 78.00 383 PRO A C 1
ATOM 2932 O O . PRO A 1 383 ? -19.003 -4.130 -19.281 1.00 78.00 383 PRO A O 1
ATOM 2935 N N . GLN A 1 384 ? -19.215 -1.967 -19.813 1.00 85.12 384 GLN A N 1
ATOM 2936 C CA . GLN A 1 384 ? -20.363 -2.142 -20.698 1.00 85.12 384 GLN A CA 1
ATOM 2937 C C . GLN A 1 384 ? -19.939 -2.863 -21.977 1.00 85.12 384 GLN A C 1
ATOM 2939 O O . GLN A 1 384 ? -18.867 -2.588 -22.522 1.00 85.12 384 GLN A O 1
ATOM 2944 N N . ARG A 1 385 ? -20.800 -3.756 -22.478 1.00 91.94 385 ARG A N 1
ATOM 2945 C CA . ARG A 1 385 ? -20.596 -4.387 -23.786 1.00 91.94 385 ARG A CA 1
ATOM 2946 C C . ARG A 1 385 ? -20.519 -3.325 -24.881 1.00 91.94 385 ARG A C 1
ATOM 2948 O O . ARG A 1 385 ? -21.271 -2.351 -24.864 1.00 91.94 385 ARG A O 1
ATOM 2955 N N . ALA A 1 386 ? -19.631 -3.532 -25.845 1.00 92.38 386 ALA A N 1
ATOM 2956 C CA . ALA A 1 386 ? -19.533 -2.661 -27.003 1.00 92.38 386 ALA A CA 1
ATOM 2957 C C . ALA A 1 386 ? -20.811 -2.759 -27.850 1.00 92.38 386 ALA A C 1
ATOM 2959 O O . ALA A 1 386 ? -21.298 -3.854 -28.131 1.00 92.38 386 ALA A O 1
ATOM 2960 N N . LEU A 1 387 ? -21.324 -1.613 -28.311 1.00 90.75 387 LEU A N 1
ATOM 2961 C CA . LEU A 1 387 ? -22.507 -1.559 -29.186 1.00 90.75 387 LEU A CA 1
ATOM 2962 C C . LEU A 1 387 ? -22.286 -2.295 -30.514 1.00 90.75 387 LEU A C 1
ATOM 2964 O O . LEU A 1 387 ? -23.227 -2.805 -31.115 1.00 90.75 387 LEU A O 1
ATOM 2968 N N . ARG A 1 388 ? -21.037 -2.317 -30.989 1.00 92.25 388 ARG A N 1
ATOM 2969 C CA . ARG A 1 388 ? -20.616 -3.016 -32.203 1.00 92.25 388 ARG A CA 1
ATOM 2970 C C . ARG A 1 388 ? -19.334 -3.786 -31.894 1.00 92.25 388 ARG A C 1
ATOM 2972 O O . ARG A 1 388 ? -18.273 -3.159 -31.848 1.00 92.25 388 ARG A O 1
ATOM 2979 N N . PRO A 1 389 ? -19.415 -5.107 -31.654 1.00 94.69 389 PRO A N 1
ATOM 2980 C CA . PRO A 1 389 ? -18.238 -5.958 -31.541 1.00 94.69 389 PRO A CA 1
ATOM 2981 C C . PRO A 1 389 ? -17.318 -5.792 -32.754 1.00 94.69 389 PRO A C 1
ATOM 2983 O O . PRO A 1 389 ? -17.774 -5.582 -33.874 1.00 94.69 389 PRO A O 1
ATOM 2986 N N . ARG A 1 390 ? -16.013 -5.874 -32.506 1.00 96.06 390 ARG A N 1
ATOM 2987 C CA . ARG A 1 390 ? -14.938 -5.628 -33.478 1.00 96.06 390 ARG A CA 1
ATOM 2988 C C . ARG A 1 390 ? -13.911 -6.746 -33.391 1.00 96.06 390 ARG A C 1
ATOM 2990 O O . ARG A 1 390 ? -13.779 -7.362 -32.330 1.00 96.06 390 ARG A O 1
ATOM 2997 N N . HIS A 1 391 ? -13.165 -6.976 -34.463 1.00 97.69 391 HIS A N 1
ATOM 2998 C CA . HIS A 1 391 ? -11.910 -7.717 -34.425 1.00 97.69 391 HIS A CA 1
ATOM 2999 C C . HIS A 1 391 ? -10.783 -6.800 -33.952 1.00 97.69 391 HIS A C 1
ATOM 3001 O O . HIS A 1 391 ? -10.384 -5.869 -34.648 1.00 97.69 391 HIS A O 1
ATOM 3007 N N . VAL A 1 392 ? -10.276 -7.070 -32.752 1.00 98.56 392 VAL A N 1
ATOM 3008 C CA . VAL A 1 392 ? -9.191 -6.310 -32.129 1.00 98.56 392 VAL A CA 1
ATOM 3009 C C . VAL A 1 392 ? -7.916 -7.141 -32.185 1.00 98.56 392 VAL A C 1
ATOM 3011 O O . VAL A 1 392 ? -7.864 -8.242 -31.630 1.00 98.56 392 VAL A O 1
ATOM 3014 N N . LEU A 1 393 ? -6.882 -6.612 -32.833 1.00 98.69 393 LEU A N 1
ATOM 3015 C CA . LEU A 1 393 ? -5.551 -7.209 -32.850 1.00 98.69 393 LEU A CA 1
ATOM 3016 C C . LEU A 1 393 ? -4.657 -6.513 -31.822 1.00 98.69 393 LEU A C 1
ATOM 3018 O O . LEU A 1 393 ? -4.389 -5.318 -31.929 1.00 98.69 393 LEU A O 1
ATOM 3022 N N . VAL A 1 394 ? -4.173 -7.262 -30.839 1.00 98.81 394 VAL A N 1
ATOM 3023 C CA . VAL A 1 394 ? -3.227 -6.787 -29.825 1.00 98.81 394 VAL A CA 1
ATOM 3024 C C . VAL A 1 394 ? -1.841 -7.330 -30.149 1.00 98.81 394 VAL A C 1
ATOM 3026 O O . VAL A 1 394 ? -1.668 -8.536 -30.308 1.00 98.81 394 VAL A O 1
ATOM 3029 N N . VAL A 1 395 ? -0.847 -6.452 -30.244 1.00 98.69 395 VAL A N 1
ATOM 3030 C CA . VAL A 1 395 ? 0.545 -6.817 -30.527 1.00 98.69 395 VAL A CA 1
ATOM 3031 C C . VAL A 1 395 ? 1.386 -6.609 -29.272 1.00 98.69 395 VAL A C 1
ATOM 3033 O O . VAL A 1 395 ? 1.643 -5.470 -28.883 1.00 98.69 395 VAL A O 1
ATOM 3036 N N . GLY A 1 396 ? 1.827 -7.709 -28.664 1.00 98.56 396 GLY A N 1
ATOM 3037 C CA . GLY A 1 396 ? 2.605 -7.748 -27.427 1.00 98.56 396 GLY A CA 1
ATOM 3038 C C . GLY A 1 396 ? 1.826 -8.368 -26.264 1.00 98.56 396 GLY A C 1
ATOM 3039 O O . GLY A 1 396 ? 0.819 -7.834 -25.805 1.00 98.56 396 GLY A O 1
ATOM 3040 N N . GLY A 1 397 ? 2.338 -9.477 -25.738 1.00 98.44 397 GLY A N 1
ATOM 3041 C CA . GLY A 1 397 ? 1.852 -10.220 -24.576 1.00 98.44 397 GLY A CA 1
ATOM 3042 C C . GLY A 1 397 ? 2.449 -9.760 -23.244 1.00 98.44 397 GLY A C 1
ATOM 3043 O O . GLY A 1 397 ? 2.521 -10.547 -22.302 1.00 98.44 397 GLY A O 1
ATOM 3044 N N . GLY A 1 398 ? 2.899 -8.504 -23.149 1.00 98.44 398 GLY A N 1
ATOM 3045 C CA . GLY A 1 398 ? 3.281 -7.856 -21.888 1.00 98.44 398 GLY A CA 1
ATOM 3046 C C . GLY A 1 398 ? 2.075 -7.296 -21.112 1.00 98.44 398 GLY A C 1
ATOM 3047 O O . GLY A 1 398 ? 0.951 -7.345 -21.610 1.00 98.44 398 GLY A O 1
ATOM 3048 N N . PRO A 1 399 ? 2.274 -6.706 -19.915 1.00 98.38 399 PRO A N 1
ATOM 3049 C CA . PRO A 1 399 ? 1.175 -6.272 -19.039 1.00 98.38 399 PRO A CA 1
ATOM 3050 C C . PRO A 1 399 ? 0.163 -5.318 -19.688 1.00 98.38 399 PRO A C 1
ATOM 3052 O O . PRO A 1 399 ? -1.037 -5.478 -19.483 1.00 98.38 399 PRO A O 1
ATOM 3055 N N . ALA A 1 400 ? 0.631 -4.362 -20.499 1.00 98.69 400 ALA A N 1
ATOM 3056 C CA . ALA A 1 400 ? -0.243 -3.425 -21.207 1.00 98.69 400 ALA A CA 1
ATOM 3057 C C . ALA A 1 400 ? -1.150 -4.135 -22.223 1.00 98.69 400 ALA A C 1
ATOM 3059 O O . ALA A 1 400 ? -2.364 -3.939 -22.211 1.00 98.69 400 ALA A O 1
ATOM 3060 N N . GLY A 1 401 ? -0.570 -4.978 -23.083 1.00 98.75 401 GLY A N 1
ATOM 3061 C CA . GLY A 1 401 ? -1.321 -5.705 -24.106 1.00 98.75 401 GLY A CA 1
ATOM 3062 C C . GLY A 1 401 ? -2.262 -6.744 -23.505 1.00 98.75 401 GLY A C 1
ATOM 3063 O O . GLY A 1 401 ? -3.420 -6.825 -23.902 1.00 98.75 401 GLY A O 1
ATOM 3064 N N . LEU A 1 402 ? -1.811 -7.468 -22.481 1.00 98.81 402 LEU A N 1
ATOM 3065 C CA . LEU A 1 402 ? -2.631 -8.439 -21.763 1.00 98.81 402 LEU A CA 1
ATOM 3066 C C . LEU A 1 402 ? -3.856 -7.802 -21.091 1.00 98.81 402 LEU A C 1
ATOM 3068 O O . LEU A 1 402 ? -4.967 -8.311 -21.238 1.00 98.81 402 LEU A O 1
ATOM 3072 N N . GLU A 1 403 ? -3.690 -6.676 -20.390 1.00 98.75 403 GLU A N 1
ATOM 3073 C CA . GLU A 1 403 ? -4.830 -5.982 -19.780 1.00 98.75 403 GLU A CA 1
ATOM 3074 C C . GLU A 1 403 ? -5.766 -5.393 -20.845 1.00 98.75 403 GLU A C 1
ATOM 3076 O O . GLU A 1 403 ? -6.987 -5.486 -20.709 1.00 98.75 403 GLU A O 1
ATOM 3081 N N . ALA A 1 404 ? -5.223 -4.846 -21.937 1.00 98.69 404 ALA A N 1
ATOM 3082 C CA . ALA A 1 404 ? -6.040 -4.330 -23.032 1.00 98.69 404 ALA A CA 1
ATOM 3083 C C . ALA A 1 404 ? -6.866 -5.431 -23.709 1.00 98.69 404 ALA A C 1
ATOM 3085 O O . ALA A 1 404 ? -8.064 -5.254 -23.930 1.00 98.69 404 ALA A O 1
ATOM 3086 N N . ALA A 1 405 ? -6.246 -6.584 -23.978 1.00 98.81 405 ALA A N 1
ATOM 3087 C CA . ALA A 1 405 ? -6.911 -7.759 -24.527 1.00 98.81 405 ALA A CA 1
ATOM 3088 C C . ALA A 1 405 ? -8.023 -8.255 -23.597 1.00 98.81 405 ALA A C 1
ATOM 3090 O O . ALA A 1 405 ? -9.139 -8.503 -24.051 1.00 98.81 405 ALA A O 1
ATOM 3091 N N . ARG A 1 406 ? -7.743 -8.331 -22.289 1.00 98.25 406 ARG A N 1
ATOM 3092 C CA . ARG A 1 406 ? -8.709 -8.758 -21.271 1.00 98.25 406 ARG A CA 1
ATOM 3093 C C . ARG A 1 406 ? -9.942 -7.862 -21.269 1.00 98.25 406 ARG A C 1
ATOM 3095 O O . ARG A 1 406 ? -11.069 -8.346 -21.318 1.00 98.25 406 ARG A O 1
ATOM 3102 N N . VAL A 1 407 ? -9.737 -6.549 -21.217 1.00 97.62 407 VAL A N 1
ATOM 3103 C CA . VAL A 1 407 ? -10.838 -5.585 -21.142 1.00 97.62 407 VAL A CA 1
ATOM 3104 C C . VAL A 1 407 ? -11.611 -5.508 -22.461 1.00 97.62 407 VAL A C 1
ATOM 3106 O O . VAL A 1 407 ? -12.840 -5.472 -22.430 1.00 97.62 407 VAL A O 1
ATOM 3109 N N . ALA A 1 408 ? -10.937 -5.554 -23.613 1.00 97.88 408 ALA A N 1
ATOM 3110 C CA . ALA A 1 408 ? -11.615 -5.610 -24.908 1.00 97.88 408 ALA A CA 1
ATOM 3111 C C . ALA A 1 408 ? -12.473 -6.886 -25.045 1.00 97.88 408 ALA A C 1
ATOM 3113 O O . ALA A 1 408 ? -13.617 -6.824 -25.497 1.00 97.88 408 ALA A O 1
ATOM 3114 N N . ALA A 1 409 ? -11.970 -8.036 -24.589 1.00 97.88 409 ALA A N 1
ATOM 3115 C CA . ALA A 1 409 ? -12.735 -9.281 -24.590 1.00 97.88 409 ALA A CA 1
ATOM 3116 C C . ALA A 1 409 ? -13.940 -9.224 -23.633 1.00 97.88 409 ALA A C 1
ATOM 3118 O O . ALA A 1 409 ? -15.033 -9.641 -24.008 1.00 97.88 409 ALA A O 1
ATOM 3119 N N . LEU A 1 410 ? -13.798 -8.618 -22.444 1.00 95.81 410 LEU A N 1
ATOM 3120 C CA . LEU A 1 410 ? -14.924 -8.377 -21.525 1.00 95.81 410 LEU A CA 1
ATOM 3121 C C . LEU A 1 410 ? -16.037 -7.521 -22.149 1.00 95.81 410 LEU A C 1
ATOM 3123 O O . LEU A 1 410 ? -17.212 -7.725 -21.846 1.00 95.81 410 LEU A O 1
ATOM 3127 N N . ARG A 1 411 ? -15.688 -6.597 -23.050 1.00 95.94 411 ARG A N 1
ATOM 3128 C CA . ARG A 1 411 ? -16.663 -5.800 -23.815 1.00 95.94 411 ARG A CA 1
ATOM 3129 C C . ARG A 1 411 ? -17.310 -6.565 -24.971 1.00 95.94 411 ARG A C 1
ATOM 3131 O O . ARG A 1 411 ? -18.231 -6.041 -25.596 1.00 95.94 411 ARG A O 1
ATOM 3138 N N . GLY A 1 412 ? -16.876 -7.796 -25.241 1.00 96.62 412 GLY A N 1
ATOM 3139 C CA . GLY A 1 412 ? -17.421 -8.671 -26.279 1.00 96.62 412 GLY A CA 1
ATOM 3140 C C . GLY A 1 412 ? -16.723 -8.570 -27.637 1.00 96.62 412 GLY A C 1
ATOM 3141 O O . GLY A 1 412 ? -17.258 -9.075 -28.622 1.00 96.62 412 GLY A O 1
ATOM 3142 N N . HIS A 1 413 ? -15.557 -7.925 -27.729 1.00 98.00 413 HIS A N 1
ATOM 3143 C CA . HIS A 1 413 ? -14.775 -7.925 -28.967 1.00 98.00 413 HIS A CA 1
ATOM 3144 C C . HIS A 1 413 ? -14.147 -9.300 -29.238 1.00 98.00 413 HIS A C 1
ATOM 3146 O O . HIS A 1 413 ? -13.774 -10.022 -28.314 1.00 98.00 413 HIS A O 1
ATOM 3152 N N . ARG A 1 414 ? -13.954 -9.638 -30.520 1.00 98.31 414 ARG A N 1
ATOM 3153 C CA . ARG A 1 414 ? -13.130 -10.784 -30.925 1.00 98.31 414 ARG A CA 1
ATOM 3154 C C . ARG A 1 414 ? -11.671 -10.353 -30.859 1.00 98.31 414 ARG A C 1
ATOM 3156 O O . ARG A 1 414 ? -11.238 -9.556 -31.688 1.00 98.31 414 ARG A O 1
ATOM 3163 N N . VAL A 1 415 ? -10.917 -10.860 -29.889 1.00 98.81 415 VAL A N 1
ATOM 3164 C CA . VAL A 1 415 ? -9.530 -10.432 -29.658 1.00 98.81 415 VAL A CA 1
ATOM 3165 C C . VAL A 1 415 ? -8.539 -11.489 -30.143 1.00 98.81 415 VAL A C 1
ATOM 3167 O O . VAL A 1 415 ? -8.649 -12.668 -29.804 1.00 98.81 415 VAL A O 1
ATOM 3170 N N . THR A 1 416 ? -7.542 -11.056 -30.912 1.00 98.81 416 THR A N 1
ATOM 3171 C CA . THR A 1 416 ? -6.349 -11.846 -31.236 1.00 98.81 416 THR A CA 1
ATOM 3172 C C . THR A 1 416 ? -5.129 -11.155 -30.641 1.00 98.81 416 THR A C 1
ATOM 3174 O O . THR A 1 416 ? -4.913 -9.978 -30.909 1.00 98.81 416 THR A O 1
ATOM 3177 N N . LEU A 1 417 ? -4.334 -11.871 -29.850 1.00 98.88 417 LEU A N 1
ATOM 3178 C CA . LEU A 1 417 ? -3.083 -11.381 -29.280 1.00 98.88 417 LEU A CA 1
ATOM 3179 C C . LEU A 1 417 ? -1.905 -12.081 -29.958 1.00 98.88 417 LEU A C 1
ATOM 3181 O O . LEU A 1 417 ? -1.845 -13.310 -29.972 1.00 98.88 417 LEU A O 1
ATOM 3185 N N . LEU A 1 418 ? -0.975 -11.300 -30.502 1.00 98.81 418 LEU A N 1
ATOM 3186 C CA . LEU A 1 418 ? 0.281 -11.784 -31.074 1.00 98.81 418 LEU A CA 1
ATOM 3187 C C . LEU A 1 418 ? 1.428 -11.487 -30.106 1.00 98.81 418 LEU A C 1
ATOM 3189 O O . LEU A 1 418 ? 1.585 -10.347 -29.666 1.00 98.81 418 LEU A O 1
ATOM 3193 N N . GLU A 1 419 ? 2.227 -12.498 -29.788 1.00 98.69 419 GLU A N 1
ATOM 3194 C CA . GLU A 1 419 ? 3.437 -12.378 -28.973 1.00 98.69 419 GLU A CA 1
ATOM 3195 C C . GLU A 1 419 ? 4.598 -13.059 -29.699 1.00 98.69 419 GLU A C 1
ATOM 3197 O O . GLU A 1 419 ? 4.470 -14.191 -30.168 1.00 98.69 419 GLU A O 1
ATOM 3202 N N . LYS A 1 420 ? 5.733 -12.357 -29.787 1.00 98.25 420 LYS A N 1
ATOM 3203 C CA . LYS A 1 420 ? 6.922 -12.846 -30.492 1.00 98.25 420 LYS A CA 1
ATOM 3204 C C . LYS A 1 420 ? 7.638 -13.951 -29.719 1.00 98.25 420 LYS A C 1
ATOM 3206 O O . LYS A 1 420 ? 8.224 -14.835 -30.330 1.00 98.25 420 LYS A O 1
ATOM 3211 N N . ALA A 1 421 ? 7.605 -13.900 -28.390 1.00 98.00 421 ALA A N 1
ATOM 3212 C CA . ALA A 1 421 ? 8.154 -14.934 -27.531 1.00 98.00 421 ALA A CA 1
ATOM 3213 C C . ALA A 1 421 ? 7.251 -16.177 -27.506 1.00 98.00 421 ALA A C 1
ATOM 3215 O O . ALA A 1 421 ? 6.068 -16.139 -27.844 1.00 98.00 421 ALA A O 1
ATOM 3216 N N . ASP A 1 422 ? 7.809 -17.283 -27.033 1.00 98.00 422 ASP A N 1
ATOM 3217 C CA . ASP A 1 422 ? 7.115 -18.550 -26.782 1.00 98.00 422 ASP A CA 1
ATOM 3218 C C . ASP A 1 422 ? 6.277 -18.543 -25.487 1.00 98.00 422 ASP A C 1
ATOM 3220 O O . ASP A 1 422 ? 5.701 -19.562 -25.109 1.00 98.00 422 ASP A O 1
ATOM 3224 N N . ARG A 1 423 ? 6.192 -17.396 -24.800 1.00 98.12 423 ARG A N 1
ATOM 3225 C CA . ARG A 1 423 ? 5.448 -17.214 -23.549 1.00 98.12 423 ARG A CA 1
ATOM 3226 C C . ARG A 1 423 ? 4.971 -15.776 -23.361 1.00 98.12 423 ARG A C 1
ATOM 3228 O O . ARG A 1 423 ? 5.601 -14.825 -23.818 1.00 98.12 423 ARG A O 1
ATOM 3235 N N . LEU A 1 424 ? 3.882 -15.619 -22.612 1.00 98.62 424 LEU A N 1
ATOM 3236 C CA . LEU A 1 424 ? 3.362 -14.318 -22.182 1.00 98.62 424 LEU A CA 1
ATOM 3237 C C . LEU A 1 424 ? 4.222 -13.703 -21.065 1.00 98.62 424 LEU A C 1
ATOM 3239 O O . LEU A 1 424 ? 4.967 -14.397 -20.374 1.00 98.62 424 LEU A O 1
ATOM 3243 N N . GLY A 1 425 ? 4.071 -12.397 -20.849 1.00 97.50 425 GLY A N 1
ATOM 3244 C CA . GLY A 1 425 ? 4.548 -11.690 -19.658 1.00 97.50 425 GLY A CA 1
ATOM 3245 C C . GLY A 1 425 ? 5.471 -10.505 -19.929 1.00 97.50 425 GLY A C 1
ATOM 3246 O O . GLY A 1 425 ? 5.556 -9.600 -19.096 1.00 97.50 425 GLY A O 1
ATOM 3247 N N . GLY A 1 426 ? 6.119 -10.455 -21.096 1.00 97.19 426 GLY A N 1
ATOM 3248 C CA . GLY A 1 426 ? 7.066 -9.389 -21.437 1.00 97.19 426 GLY A CA 1
ATOM 3249 C C . GLY A 1 426 ? 8.107 -9.171 -20.329 1.00 97.19 426 GLY A C 1
ATOM 3250 O O . GLY A 1 426 ? 8.628 -10.131 -19.767 1.00 97.19 426 GLY A O 1
ATOM 3251 N N . GLN A 1 427 ? 8.352 -7.910 -19.960 1.00 96.25 427 GLN A N 1
ATOM 3252 C CA . GLN A 1 427 ? 9.338 -7.534 -18.932 1.00 96.25 427 GLN A CA 1
ATOM 3253 C C . GLN A 1 427 ? 9.011 -8.034 -17.510 1.00 96.25 427 GLN A C 1
ATOM 3255 O O . GLN A 1 427 ? 9.879 -8.024 -16.638 1.00 96.25 427 GLN A O 1
ATOM 3260 N N . VAL A 1 428 ? 7.789 -8.515 -17.238 1.00 97.62 428 VAL A N 1
ATOM 3261 C CA . VAL A 1 428 ? 7.498 -9.155 -15.941 1.00 97.62 428 VAL A CA 1
ATOM 3262 C C . VAL A 1 428 ? 8.318 -10.433 -15.768 1.00 97.62 428 VAL A C 1
ATOM 3264 O O . VAL A 1 428 ? 8.742 -10.728 -14.654 1.00 97.62 428 VAL A O 1
ATOM 3267 N N . ASN A 1 42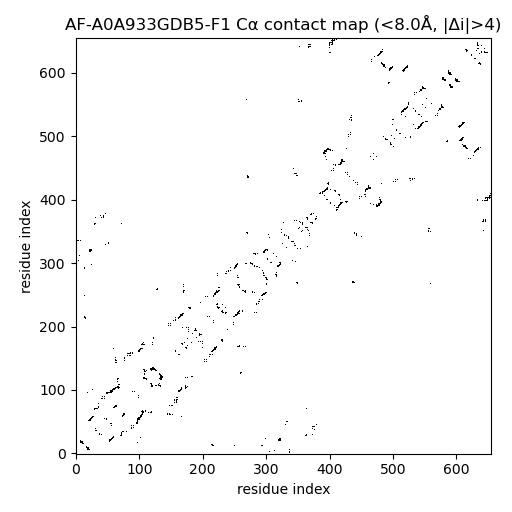9 ? 8.616 -11.138 -16.864 1.00 97.06 429 ASN A N 1
ATOM 3268 C CA . ASN A 1 429 ? 9.467 -12.329 -16.844 1.00 97.06 429 ASN A CA 1
ATOM 3269 C C . ASN A 1 429 ? 10.915 -12.019 -16.432 1.00 97.06 429 ASN A C 1
ATOM 3271 O O . ASN A 1 429 ? 11.622 -12.928 -16.013 1.00 97.06 429 ASN A O 1
ATOM 3275 N N . ASP A 1 430 ? 11.331 -10.753 -16.502 1.00 95.56 430 ASP A N 1
ATOM 3276 C CA . ASP A 1 430 ? 12.635 -10.299 -16.013 1.00 95.56 430 ASP A CA 1
ATOM 3277 C C . ASP A 1 430 ? 12.546 -9.841 -14.564 1.00 95.56 430 ASP A C 1
ATOM 3279 O O . ASP A 1 430 ? 13.410 -10.150 -13.750 1.00 95.56 430 ASP A O 1
ATOM 3283 N N . ALA A 1 431 ? 11.463 -9.137 -14.220 1.00 96.00 431 ALA A N 1
ATOM 3284 C CA . ALA A 1 431 ? 11.238 -8.642 -12.869 1.00 96.00 431 ALA A CA 1
ATOM 3285 C C . ALA A 1 431 ? 11.223 -9.771 -11.827 1.00 96.00 431 ALA A C 1
ATOM 3287 O O . ALA A 1 431 ? 11.691 -9.563 -10.712 1.00 96.00 431 ALA A O 1
ATOM 3288 N N . VAL A 1 432 ? 10.717 -10.958 -12.183 1.00 97.44 432 VAL A N 1
ATOM 3289 C CA . VAL A 1 432 ? 10.678 -12.125 -11.281 1.00 97.44 432 VAL A CA 1
ATOM 3290 C C . VAL A 1 432 ? 12.046 -12.760 -11.018 1.00 97.44 432 VAL A C 1
ATOM 3292 O O . VAL A 1 432 ? 12.167 -13.521 -10.061 1.00 97.44 432 VAL A O 1
ATOM 3295 N N . LEU A 1 433 ? 13.059 -12.456 -11.838 1.00 96.81 433 LEU A N 1
ATOM 3296 C CA . LEU A 1 433 ? 14.429 -12.951 -11.652 1.00 96.81 433 LEU A CA 1
ATOM 3297 C C . LEU A 1 433 ? 15.145 -12.223 -10.510 1.00 96.81 433 LEU A C 1
ATOM 3299 O O . LEU A 1 433 ? 16.081 -12.760 -9.925 1.00 96.81 433 LEU A O 1
ATOM 3303 N N . ALA A 1 434 ? 14.712 -11.004 -10.181 1.00 96.12 434 ALA A N 1
ATOM 3304 C CA . ALA A 1 434 ? 15.293 -10.243 -9.086 1.00 96.12 434 ALA A CA 1
ATOM 3305 C C . ALA A 1 434 ? 14.973 -10.905 -7.725 1.00 96.12 434 ALA A C 1
ATOM 3307 O O . ALA A 1 434 ? 13.828 -11.324 -7.496 1.00 96.12 434 ALA A O 1
ATOM 3308 N N . PRO A 1 435 ? 15.945 -10.984 -6.792 1.00 95.25 435 PRO A N 1
ATOM 3309 C CA . PRO A 1 435 ? 15.715 -11.511 -5.449 1.00 95.25 435 PRO A CA 1
ATOM 3310 C C . PRO A 1 435 ? 14.514 -10.843 -4.765 1.00 95.25 435 PRO A C 1
ATOM 3312 O O . PRO A 1 435 ? 14.359 -9.627 -4.816 1.00 95.25 435 PRO A O 1
ATOM 3315 N N . GLY A 1 436 ? 13.625 -11.648 -4.172 1.00 93.81 436 GLY A N 1
ATOM 3316 C CA . GLY A 1 436 ? 12.436 -11.160 -3.463 1.00 93.81 436 GLY A CA 1
ATOM 3317 C C . GLY A 1 436 ? 11.343 -10.527 -4.335 1.00 93.81 436 GLY A C 1
ATOM 3318 O O . GLY A 1 436 ? 10.444 -9.876 -3.803 1.00 93.81 436 GLY A O 1
ATOM 3319 N N . ARG A 1 437 ? 11.387 -10.686 -5.666 1.00 95.75 437 ARG A N 1
ATOM 3320 C CA . ARG A 1 437 ? 10.425 -10.085 -6.613 1.00 95.75 437 ARG A CA 1
ATOM 3321 C C . ARG A 1 437 ? 9.538 -11.101 -7.331 1.00 95.75 437 ARG A C 1
ATOM 3323 O O . ARG A 1 437 ? 8.766 -10.722 -8.209 1.00 95.75 437 ARG A O 1
ATOM 3330 N N . GLN A 1 438 ? 9.579 -12.370 -6.934 1.00 95.81 438 GLN A N 1
ATOM 3331 C CA . GLN A 1 438 ? 8.874 -13.479 -7.591 1.00 95.81 438 GLN A CA 1
ATOM 3332 C C . GLN A 1 438 ? 7.351 -13.258 -7.673 1.00 95.81 438 GLN A C 1
ATOM 3334 O O . GLN A 1 438 ? 6.716 -13.660 -8.648 1.00 95.81 438 GLN A O 1
ATOM 3339 N N . GLU A 1 439 ? 6.755 -12.547 -6.707 1.00 95.75 439 GLU A N 1
ATOM 3340 C CA . GLU A 1 439 ? 5.316 -12.238 -6.699 1.00 95.75 439 GLU A CA 1
ATOM 3341 C C . GLU A 1 439 ? 4.860 -11.366 -7.884 1.00 95.75 439 GLU A C 1
ATOM 3343 O O . GLU A 1 439 ? 3.674 -11.380 -8.215 1.00 95.75 439 GLU A O 1
ATOM 3348 N N . PHE A 1 440 ? 5.769 -10.681 -8.596 1.00 96.19 440 PHE A N 1
ATOM 3349 C CA . PHE A 1 440 ? 5.441 -10.013 -9.867 1.00 96.19 440 PHE A CA 1
ATOM 3350 C C . PHE A 1 440 ? 4.836 -10.970 -10.899 1.00 96.19 440 PHE A C 1
ATOM 3352 O O . PHE A 1 440 ? 3.963 -10.563 -11.669 1.00 96.19 440 PHE A O 1
ATOM 3359 N N . GLY A 1 441 ? 5.216 -12.252 -10.868 1.00 96.88 441 GLY A N 1
ATOM 3360 C CA . GLY A 1 441 ? 4.650 -13.287 -11.733 1.00 96.88 441 GLY A CA 1
ATOM 3361 C C . GLY A 1 441 ? 3.134 -13.443 -11.573 1.00 96.88 441 GLY A C 1
ATOM 3362 O O . GLY A 1 441 ? 2.458 -13.878 -12.505 1.00 96.88 441 GLY A O 1
ATOM 3363 N N . GLY A 1 442 ? 2.566 -12.996 -10.444 1.00 96.56 442 GLY A N 1
ATOM 3364 C CA . GLY A 1 442 ? 1.122 -12.935 -10.220 1.00 96.56 442 GLY A CA 1
ATOM 3365 C C . GLY A 1 442 ? 0.365 -12.112 -11.269 1.00 96.56 442 GLY A C 1
ATOM 3366 O O . GLY A 1 442 ? -0.776 -12.451 -11.577 1.00 96.56 442 GLY A O 1
ATOM 3367 N N . ILE A 1 443 ? 1.003 -11.096 -11.869 1.00 97.94 443 ILE A N 1
ATOM 3368 C CA . ILE A 1 443 ? 0.431 -10.303 -12.972 1.00 97.94 443 ILE A CA 1
ATOM 3369 C C . ILE A 1 443 ? 0.174 -11.201 -14.185 1.00 97.94 443 ILE A C 1
ATOM 3371 O O . ILE A 1 443 ? -0.940 -11.245 -14.703 1.00 97.94 443 ILE A O 1
ATOM 3375 N N . VAL A 1 444 ? 1.206 -11.930 -14.624 1.00 97.62 444 VAL A N 1
ATOM 3376 C CA . VAL A 1 444 ? 1.149 -12.793 -15.814 1.00 97.62 444 VAL A CA 1
ATOM 3377 C C . VAL A 1 444 ? 0.240 -13.983 -15.561 1.00 97.62 444 VAL A C 1
ATOM 3379 O O . VAL A 1 444 ? -0.545 -14.333 -16.434 1.00 97.62 444 VAL A O 1
ATOM 3382 N N . ARG A 1 445 ? 0.286 -14.561 -14.354 1.00 96.75 445 ARG A N 1
ATOM 3383 C CA . ARG A 1 445 ? -0.610 -15.650 -13.953 1.00 96.75 445 ARG A CA 1
ATOM 3384 C C . ARG A 1 445 ? -2.074 -15.240 -14.103 1.00 96.75 445 ARG A C 1
ATOM 3386 O O . ARG A 1 445 ? -2.804 -15.906 -14.827 1.00 96.75 445 ARG A O 1
ATOM 3393 N N . TYR A 1 446 ? -2.480 -14.137 -13.470 1.00 97.88 446 TYR A N 1
ATOM 3394 C CA . TYR A 1 446 ? -3.861 -13.654 -13.532 1.00 97.88 446 TYR A CA 1
ATOM 3395 C C . TYR A 1 446 ? -4.268 -13.291 -14.966 1.00 97.88 446 TYR A C 1
ATOM 3397 O O . TYR A 1 446 ? -5.267 -13.791 -15.475 1.00 97.88 446 TYR A O 1
ATOM 3405 N N . LEU A 1 447 ? -3.482 -12.458 -15.654 1.00 98.19 447 LEU A N 1
ATOM 3406 C CA . LEU A 1 447 ? -3.846 -12.008 -16.996 1.00 98.19 447 LEU A CA 1
ATOM 3407 C C . LEU A 1 447 ? -3.823 -13.144 -18.028 1.00 98.19 447 LEU A C 1
ATOM 3409 O O . LEU A 1 447 ? -4.666 -13.169 -18.918 1.00 98.19 447 LEU A O 1
ATOM 3413 N N . GLY A 1 448 ? -2.903 -14.101 -17.903 1.00 97.50 448 GLY A N 1
ATOM 3414 C CA . GLY A 1 448 ? -2.855 -15.297 -18.742 1.00 97.50 448 GLY A CA 1
ATOM 3415 C C . GLY A 1 448 ? -4.069 -16.206 -18.534 1.00 97.50 448 GLY A C 1
ATOM 3416 O O . GLY A 1 448 ? -4.658 -16.663 -19.512 1.00 97.50 448 GLY A O 1
ATOM 3417 N N . GLN A 1 449 ? -4.497 -16.411 -17.282 1.00 97.38 449 GLN A N 1
ATOM 3418 C CA . GLN A 1 449 ? -5.737 -17.135 -16.965 1.00 97.38 449 GLN A CA 1
ATOM 3419 C C . GLN A 1 449 ? -6.964 -16.442 -17.576 1.00 97.38 449 GLN A C 1
ATOM 3421 O O . GLN A 1 449 ? -7.834 -17.103 -18.145 1.00 97.38 449 GLN A O 1
ATOM 3426 N N . GLU A 1 450 ? -6.998 -15.110 -17.544 1.00 97.81 450 GLU A N 1
ATOM 3427 C CA . GLU A 1 450 ? -8.067 -14.328 -18.164 1.00 97.81 450 GLU A CA 1
ATOM 3428 C C . GLU A 1 450 ? -8.095 -14.452 -19.694 1.00 97.81 450 GLU A C 1
ATOM 3430 O O . GLU A 1 450 ? -9.183 -14.465 -20.267 1.00 97.81 450 GLU A O 1
ATOM 3435 N N . MET A 1 451 ? -6.942 -14.588 -20.368 1.00 98.25 451 MET A N 1
ATOM 3436 C CA . MET A 1 451 ? -6.916 -14.834 -21.820 1.00 98.25 451 MET A CA 1
ATOM 3437 C C . MET A 1 451 ? -7.674 -16.116 -22.170 1.00 98.25 451 MET A C 1
ATOM 3439 O O . MET A 1 451 ? -8.499 -16.110 -23.083 1.00 98.25 451 MET A O 1
ATOM 3443 N N . AL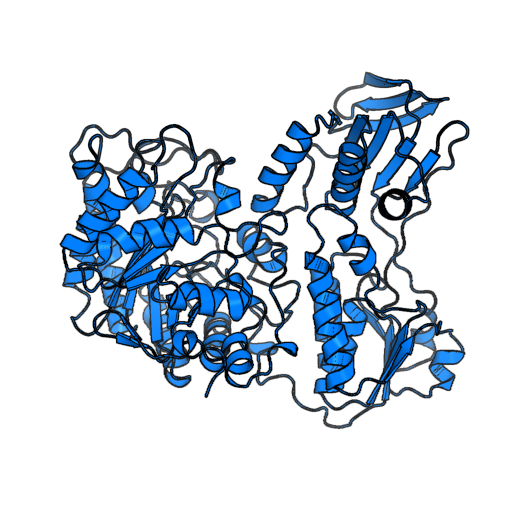A A 1 452 ? -7.430 -17.192 -21.415 1.00 96.19 452 ALA A N 1
ATOM 3444 C CA . ALA A 1 452 ? -8.112 -18.467 -21.606 1.00 96.19 452 ALA A CA 1
ATOM 3445 C C . ALA A 1 452 ? -9.607 -18.365 -21.267 1.00 96.19 452 ALA A C 1
ATOM 3447 O O . ALA A 1 452 ? -10.448 -18.747 -22.080 1.00 96.19 452 ALA A O 1
ATOM 3448 N N . ARG A 1 453 ? -9.951 -17.794 -20.103 1.00 96.88 453 ARG A N 1
ATOM 3449 C CA . ARG A 1 453 ? -11.343 -17.660 -19.640 1.00 96.88 453 ARG A CA 1
ATOM 3450 C C . ARG A 1 453 ? -12.209 -16.842 -20.599 1.00 96.88 453 ARG A C 1
ATOM 3452 O O . ARG A 1 453 ? -13.380 -17.154 -20.787 1.00 96.88 453 ARG A O 1
ATOM 3459 N N . LEU A 1 454 ? -11.643 -15.794 -21.193 1.00 97.19 454 LEU A N 1
ATOM 3460 C CA . LEU A 1 454 ? -12.355 -14.881 -22.088 1.00 97.19 454 LEU A CA 1
ATOM 3461 C C . LEU A 1 454 ? -12.275 -15.288 -23.567 1.00 97.19 454 LEU A C 1
ATOM 3463 O O . LEU A 1 454 ? -12.774 -14.555 -24.419 1.00 97.19 454 LEU A O 1
ATOM 3467 N N . GLY A 1 455 ? -11.655 -16.430 -23.890 1.00 97.75 455 GLY A N 1
ATOM 3468 C CA . GLY A 1 455 ? -11.556 -16.927 -25.264 1.00 97.75 455 GLY A CA 1
ATOM 3469 C C . GLY A 1 455 ? -10.704 -16.049 -26.188 1.00 97.75 455 GLY A C 1
ATOM 3470 O O . GLY A 1 455 ? -10.945 -16.005 -27.396 1.00 97.75 455 GLY A O 1
ATOM 3471 N N . VAL A 1 456 ? -9.715 -15.330 -25.646 1.00 98.69 456 VAL A N 1
ATOM 3472 C CA . VAL A 1 456 ? -8.771 -14.546 -26.454 1.00 98.69 456 VAL A CA 1
ATOM 3473 C C . VAL A 1 456 ? -7.908 -15.503 -27.276 1.00 98.69 456 VAL A C 1
ATOM 3475 O O . VAL A 1 456 ? -7.288 -16.418 -26.738 1.00 98.69 456 VAL A O 1
ATOM 3478 N N . THR A 1 457 ? -7.819 -15.280 -28.589 1.00 98.75 457 THR A N 1
ATOM 3479 C CA . THR A 1 457 ? -6.929 -16.075 -29.448 1.00 98.75 457 THR A CA 1
ATOM 3480 C C . THR A 1 457 ? -5.488 -15.607 -29.264 1.00 98.75 457 THR A C 1
ATOM 3482 O O . THR A 1 457 ? -5.094 -14.590 -29.831 1.00 98.75 457 THR A O 1
ATOM 3485 N N . VAL A 1 458 ? -4.696 -16.340 -28.482 1.00 98.81 458 VAL A N 1
ATOM 3486 C CA . VAL A 1 458 ? -3.274 -16.046 -28.245 1.00 98.81 458 VAL A CA 1
ATOM 3487 C C . VAL A 1 458 ? -2.405 -16.820 -29.238 1.00 98.81 458 VAL A C 1
ATOM 3489 O O . VAL A 1 458 ? -2.529 -18.037 -29.351 1.00 98.81 458 VAL A O 1
ATOM 3492 N N . ARG A 1 459 ? -1.507 -16.127 -29.948 1.00 98.56 459 ARG A N 1
ATOM 3493 C CA . ARG A 1 459 ? -0.521 -16.729 -30.858 1.00 98.56 459 ARG A CA 1
ATOM 3494 C C . ARG A 1 459 ? 0.886 -16.348 -30.401 1.00 98.56 459 ARG A C 1
ATOM 3496 O O . ARG A 1 459 ? 1.297 -15.201 -30.559 1.00 98.56 459 ARG A O 1
ATOM 3503 N N . LEU A 1 460 ? 1.574 -17.317 -29.807 1.00 98.69 460 LEU A N 1
ATOM 3504 C CA . LEU A 1 460 ? 2.961 -17.212 -29.346 1.00 98.69 460 LEU A CA 1
ATOM 3505 C C . LEU A 1 460 ? 3.924 -17.550 -30.492 1.00 98.69 460 LEU A C 1
ATOM 3507 O O . LEU A 1 460 ? 3.533 -18.241 -31.435 1.00 98.69 460 LEU A O 1
ATOM 3511 N N . GLY A 1 461 ? 5.169 -17.082 -30.414 1.00 98.31 461 GLY A N 1
ATOM 3512 C CA . GLY A 1 461 ? 6.166 -17.267 -31.473 1.00 98.31 461 GLY A CA 1
ATOM 3513 C C . GLY A 1 461 ? 5.837 -16.518 -32.771 1.00 98.31 461 GLY A C 1
ATOM 3514 O O . GLY A 1 461 ? 6.379 -16.850 -33.823 1.00 98.31 461 GLY A O 1
ATOM 3515 N N . VAL A 1 462 ? 4.922 -15.543 -32.725 1.00 98.00 462 VAL A N 1
ATOM 3516 C CA . VAL A 1 462 ? 4.465 -14.787 -33.896 1.00 98.00 462 VAL A CA 1
ATOM 3517 C C . VAL A 1 462 ? 4.873 -13.329 -33.753 1.00 98.00 462 VAL A C 1
ATOM 3519 O O . VAL A 1 462 ? 4.267 -12.559 -33.007 1.00 98.00 462 VAL A O 1
ATOM 3522 N N . GLU A 1 463 ? 5.888 -12.934 -34.515 1.00 97.69 463 GLU A N 1
ATOM 3523 C CA . GLU A 1 463 ? 6.272 -11.535 -34.662 1.00 97.69 463 GLU A CA 1
AT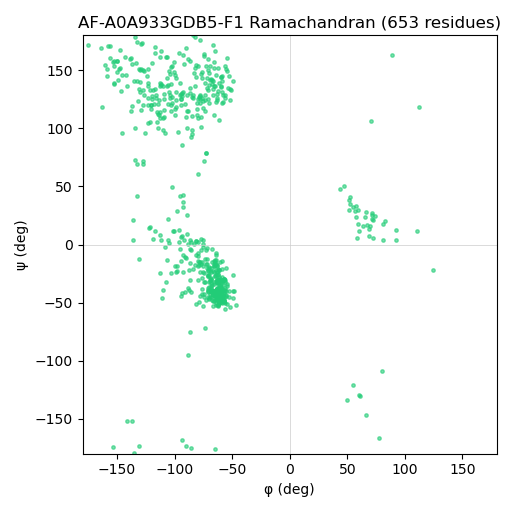OM 3524 C C . GLU A 1 463 ? 5.344 -10.827 -35.661 1.00 97.69 463 GLU A C 1
ATOM 3526 O O . GLU A 1 463 ? 5.145 -11.273 -36.792 1.00 97.69 463 GLU A O 1
ATOM 3531 N N . ALA A 1 464 ? 4.734 -9.724 -35.228 1.00 97.62 464 ALA A N 1
ATOM 3532 C CA . ALA A 1 464 ? 3.893 -8.903 -36.088 1.00 97.62 464 ALA A CA 1
ATOM 3533 C C . ALA A 1 464 ? 4.752 -7.939 -36.919 1.00 97.62 464 ALA A C 1
ATOM 3535 O O . ALA A 1 464 ? 5.646 -7.290 -36.377 1.00 97.62 464 ALA A O 1
ATOM 3536 N N . THR A 1 465 ? 4.440 -7.797 -38.209 1.00 97.12 465 THR A N 1
ATOM 3537 C CA . THR A 1 465 ? 5.119 -6.875 -39.133 1.00 97.12 465 THR A CA 1
ATOM 3538 C C . THR A 1 465 ? 4.152 -5.816 -39.663 1.00 97.12 465 THR A C 1
ATOM 3540 O O . THR A 1 465 ? 2.933 -5.901 -39.475 1.00 97.12 465 THR A O 1
ATOM 3543 N N . VAL A 1 466 ? 4.681 -4.796 -40.346 1.00 96.44 466 VAL A N 1
ATOM 3544 C CA . VAL A 1 466 ? 3.850 -3.735 -40.942 1.00 96.44 466 VAL A CA 1
ATOM 3545 C C . VAL A 1 466 ? 2.979 -4.245 -42.102 1.00 96.44 466 VAL A C 1
ATOM 3547 O O . VAL A 1 466 ? 2.021 -3.576 -42.485 1.00 96.44 466 VAL A O 1
ATOM 3550 N N . GLU A 1 467 ? 3.284 -5.431 -42.631 1.00 95.25 467 GLU A N 1
ATOM 3551 C CA . GLU A 1 467 ? 2.519 -6.166 -43.641 1.00 95.25 467 GLU A CA 1
ATOM 3552 C C . GLU A 1 467 ? 1.545 -7.170 -43.011 1.00 95.25 467 GLU A C 1
ATOM 3554 O O . GLU A 1 467 ? 0.397 -7.271 -43.447 1.00 95.25 467 GLU A O 1
ATOM 3559 N N . SER A 1 468 ? 1.968 -7.900 -41.970 1.00 95.31 468 SER A N 1
ATOM 3560 C CA . SER A 1 468 ? 1.144 -8.958 -41.373 1.00 95.31 468 SER A CA 1
ATOM 3561 C C . SER A 1 468 ? -0.076 -8.409 -40.629 1.00 95.31 468 SER A C 1
ATOM 3563 O O . SER A 1 468 ? -1.126 -9.054 -40.601 1.00 95.31 468 SER A O 1
ATOM 3565 N N . VAL A 1 469 ? 0.039 -7.208 -40.047 1.00 96.25 469 VAL A N 1
ATOM 3566 C CA . VAL A 1 469 ? -1.051 -6.583 -39.287 1.00 96.25 469 VAL A CA 1
ATOM 3567 C C . VAL A 1 469 ? -2.238 -6.214 -40.189 1.00 96.25 469 VAL A C 1
ATOM 3569 O O . VAL A 1 469 ? -3.342 -6.671 -39.890 1.00 96.25 469 VAL A O 1
ATOM 3572 N N . PRO A 1 470 ? -2.072 -5.469 -41.304 1.00 94.06 470 PRO A N 1
ATOM 3573 C CA . PRO A 1 470 ? -3.169 -5.233 -42.245 1.00 94.06 470 PRO A CA 1
ATOM 3574 C C . PRO A 1 470 ? -3.729 -6.516 -42.869 1.00 94.06 470 PRO A C 1
ATOM 3576 O O . PRO A 1 470 ? -4.937 -6.609 -43.068 1.00 94.06 470 PRO A O 1
ATOM 3579 N N . ALA A 1 471 ? -2.888 -7.525 -43.133 1.00 93.75 471 ALA A N 1
ATOM 3580 C CA . ALA A 1 471 ? -3.330 -8.796 -43.714 1.00 93.75 471 ALA A CA 1
ATOM 3581 C C . ALA A 1 471 ? -4.331 -9.553 -42.819 1.00 93.75 471 ALA A C 1
ATOM 3583 O O . ALA A 1 471 ? -5.199 -10.263 -43.321 1.00 93.75 471 ALA A O 1
ATOM 3584 N N . ALA A 1 472 ? -4.265 -9.359 -41.497 1.00 93.00 472 ALA A N 1
ATOM 3585 C CA . ALA A 1 472 ? -5.239 -9.907 -40.555 1.00 93.00 472 ALA A CA 1
ATOM 3586 C C . ALA A 1 472 ? -6.612 -9.199 -40.593 1.00 93.00 472 ALA A C 1
ATOM 3588 O O . ALA A 1 472 ? -7.523 -9.636 -39.891 1.00 93.00 472 ALA A O 1
ATOM 3589 N N . SER A 1 473 ? -6.753 -8.123 -41.383 1.00 94.44 473 SER A N 1
ATOM 3590 C CA . SER A 1 473 ? -7.959 -7.292 -41.532 1.00 94.44 473 SER A CA 1
ATOM 3591 C C . SER A 1 473 ? -8.629 -6.874 -40.205 1.00 94.44 473 SER A C 1
ATOM 3593 O O . SER A 1 473 ? -9.835 -7.075 -40.050 1.00 94.44 473 SER A O 1
ATOM 3595 N N . PRO A 1 474 ? -7.887 -6.323 -39.219 1.00 96.56 474 PRO A N 1
ATOM 3596 C CA . PRO A 1 474 ? -8.475 -5.940 -37.939 1.00 96.56 474 PRO A CA 1
ATOM 3597 C C . PRO A 1 474 ? -9.267 -4.626 -38.028 1.00 96.56 474 PRO A C 1
ATOM 3599 O O . PRO A 1 474 ? -8.859 -3.682 -38.703 1.00 96.56 474 PRO A O 1
ATOM 3602 N N . ASP A 1 475 ? -10.339 -4.517 -37.243 1.00 97.25 475 ASP A N 1
ATOM 3603 C CA . ASP A 1 475 ? -11.098 -3.269 -37.058 1.00 97.25 475 ASP A CA 1
ATOM 3604 C C . ASP A 1 475 ? -10.388 -2.289 -36.100 1.00 97.25 475 ASP A C 1
ATOM 3606 O O . ASP A 1 475 ? -10.657 -1.083 -36.082 1.00 97.25 475 ASP A O 1
ATOM 3610 N N . ALA A 1 476 ? -9.525 -2.814 -35.226 1.00 97.56 476 ALA A N 1
ATOM 3611 C CA . ALA A 1 476 ? -8.724 -2.045 -34.282 1.00 97.56 476 ALA A CA 1
ATOM 3612 C C . ALA A 1 476 ? -7.389 -2.740 -34.010 1.00 97.56 476 ALA A C 1
ATOM 3614 O O . ALA A 1 476 ? -7.338 -3.962 -33.859 1.00 97.56 476 ALA A O 1
ATOM 3615 N N . VAL A 1 477 ? -6.321 -1.957 -33.875 1.00 98.44 477 VAL A N 1
ATOM 3616 C CA . VAL A 1 477 ? -4.988 -2.452 -33.518 1.00 98.44 477 VAL A CA 1
ATOM 3617 C C . VAL A 1 477 ? -4.515 -1.782 -32.235 1.00 98.44 477 VAL A C 1
ATOM 3619 O O . VAL A 1 477 ? -4.569 -0.560 -32.101 1.00 98.44 477 VAL A O 1
ATOM 3622 N N . ILE A 1 478 ? -4.008 -2.581 -31.302 1.00 98.62 478 ILE A N 1
ATOM 3623 C CA . ILE A 1 478 ? -3.342 -2.114 -30.089 1.00 98.62 478 ILE A CA 1
ATOM 3624 C C . ILE A 1 478 ? -1.878 -2.541 -30.158 1.00 98.62 478 ILE A C 1
ATOM 3626 O O . ILE A 1 478 ? -1.561 -3.725 -30.080 1.00 98.62 478 ILE A O 1
ATOM 3630 N N . LEU A 1 479 ? -0.983 -1.569 -30.289 1.00 98.56 479 LEU A N 1
ATOM 3631 C CA . LEU A 1 479 ? 0.461 -1.752 -30.240 1.00 98.56 479 LEU A CA 1
ATOM 3632 C C . LEU A 1 479 ? 0.925 -1.627 -28.784 1.00 98.56 479 LEU A C 1
ATOM 3634 O O . LEU A 1 479 ? 0.805 -0.559 -28.182 1.00 98.56 479 LEU A O 1
ATOM 3638 N N . ALA A 1 480 ? 1.435 -2.728 -28.232 1.00 98.50 480 ALA A N 1
ATOM 3639 C CA . ALA A 1 480 ? 1.925 -2.866 -26.862 1.00 98.50 480 ALA A CA 1
ATOM 3640 C C . ALA A 1 480 ? 3.301 -3.567 -26.838 1.00 98.50 480 ALA A C 1
ATOM 3642 O O . ALA A 1 480 ? 3.574 -4.431 -26.004 1.00 98.50 480 ALA A O 1
ATOM 3643 N N . THR A 1 481 ? 4.181 -3.195 -27.770 1.00 98.12 481 THR A N 1
ATOM 3644 C CA . THR A 1 481 ? 5.462 -3.864 -28.074 1.00 98.12 481 THR A CA 1
ATOM 3645 C C . THR A 1 481 ? 6.585 -3.617 -27.054 1.00 98.12 481 THR A C 1
ATOM 3647 O O . THR A 1 481 ? 7.695 -4.116 -27.225 1.00 98.12 481 THR A O 1
ATOM 3650 N N . GLY A 1 482 ? 6.294 -2.899 -25.965 1.00 97.06 482 GLY A N 1
ATOM 3651 C CA . GLY A 1 482 ? 7.194 -2.715 -24.827 1.00 97.06 482 GLY A CA 1
ATOM 3652 C C . GLY A 1 482 ? 8.332 -1.708 -25.037 1.00 97.06 482 GLY A C 1
ATOM 3653 O O . GLY A 1 482 ? 8.328 -0.896 -25.961 1.00 97.06 482 GLY A O 1
ATOM 3654 N N . GLY A 1 483 ? 9.304 -1.752 -24.128 1.00 95.44 483 GLY A N 1
ATOM 3655 C CA . GLY A 1 483 ? 10.555 -1.003 -24.200 1.00 95.44 483 GLY A CA 1
ATOM 3656 C C . GLY A 1 483 ? 11.751 -1.948 -24.291 1.00 95.44 483 GLY A C 1
ATOM 3657 O O . GLY A 1 483 ? 11.634 -3.144 -24.021 1.00 95.44 483 GLY A O 1
ATOM 3658 N N . VAL A 1 484 ? 12.902 -1.405 -24.673 1.00 94.25 484 VAL A N 1
ATOM 3659 C CA . VAL A 1 484 ? 14.177 -2.130 -24.738 1.00 94.25 484 VAL A CA 1
ATOM 3660 C C . VAL A 1 484 ? 15.258 -1.390 -23.952 1.00 94.25 484 VAL A C 1
ATOM 3662 O O . VAL A 1 484 ? 15.215 -0.155 -23.876 1.00 94.25 484 VAL A O 1
ATOM 3665 N N . PRO A 1 485 ? 16.236 -2.108 -23.372 1.00 92.75 485 PRO A N 1
ATOM 3666 C CA . PRO A 1 485 ? 17.419 -1.474 -22.810 1.00 92.75 485 PRO A CA 1
ATOM 3667 C C . PRO A 1 485 ? 18.123 -0.593 -23.844 1.00 92.75 485 PRO A C 1
ATOM 3669 O O . PRO A 1 485 ? 18.080 -0.859 -25.048 1.00 92.75 485 PRO A O 1
ATOM 3672 N N . ARG A 1 486 ? 18.774 0.472 -23.375 1.00 91.19 486 ARG A N 1
ATOM 3673 C CA . ARG A 1 486 ? 19.626 1.292 -24.240 1.00 91.19 486 ARG A CA 1
ATOM 3674 C C . ARG A 1 486 ? 20.950 0.571 -24.502 1.00 91.19 486 ARG A C 1
ATOM 3676 O O . ARG A 1 486 ? 21.421 -0.132 -23.609 1.00 91.19 486 ARG A O 1
ATOM 3683 N N . PRO A 1 487 ? 21.567 0.769 -25.681 1.00 91.19 487 PRO A N 1
ATOM 3684 C CA . PRO A 1 487 ? 22.935 0.327 -25.909 1.00 91.19 487 PRO A CA 1
ATOM 3685 C C . PRO A 1 487 ? 23.857 0.882 -24.824 1.00 91.19 487 PRO A C 1
ATOM 3687 O O . PRO A 1 487 ? 23.765 2.065 -24.496 1.00 91.19 487 PRO A O 1
ATOM 3690 N N . VAL A 1 488 ? 24.721 0.029 -24.282 1.00 93.25 488 VAL A N 1
ATOM 3691 C CA . VAL A 1 488 ? 25.748 0.404 -23.303 1.00 93.25 488 VAL A CA 1
ATOM 3692 C C . VAL A 1 488 ? 27.108 0.551 -23.997 1.00 93.25 488 VAL A C 1
ATOM 3694 O O . VAL A 1 488 ? 27.288 -0.021 -25.077 1.00 93.25 488 VAL A O 1
ATOM 3697 N N . PRO A 1 489 ? 28.063 1.312 -23.432 1.00 90.31 489 PRO A N 1
ATOM 3698 C CA . PRO A 1 489 ? 29.393 1.461 -24.013 1.00 90.31 489 PRO A CA 1
ATOM 3699 C C . PRO A 1 489 ? 30.098 0.108 -24.134 1.00 90.31 489 PRO A C 1
ATOM 3701 O O . PRO A 1 489 ? 30.076 -0.690 -23.198 1.00 90.31 489 PRO A O 1
ATOM 3704 N N . ALA A 1 490 ? 30.736 -0.143 -25.278 1.00 88.06 490 ALA A N 1
ATOM 3705 C CA . ALA A 1 490 ? 31.656 -1.265 -25.412 1.00 88.06 490 ALA A CA 1
ATOM 3706 C C . ALA A 1 490 ? 32.972 -0.899 -24.717 1.00 88.06 490 ALA A C 1
ATOM 3708 O O . ALA A 1 490 ? 33.552 0.146 -25.010 1.00 88.06 490 ALA A O 1
ATOM 3709 N N . LEU A 1 491 ? 33.425 -1.753 -23.802 1.00 88.38 491 LEU A N 1
ATOM 3710 C CA . LEU A 1 491 ? 34.666 -1.573 -23.056 1.00 88.38 491 LEU A CA 1
ATOM 3711 C C . LEU A 1 491 ? 35.651 -2.661 -23.492 1.00 88.38 491 LEU A C 1
ATOM 3713 O O . LEU A 1 491 ? 35.251 -3.807 -23.690 1.00 88.38 491 LEU A O 1
ATOM 3717 N N . ALA A 1 492 ? 36.914 -2.288 -23.705 1.00 82.31 492 ALA A N 1
ATOM 3718 C CA . ALA A 1 492 ? 37.921 -3.195 -24.259 1.00 82.31 492 ALA A CA 1
ATOM 3719 C C . ALA A 1 492 ? 38.335 -4.289 -23.263 1.00 82.31 492 ALA A C 1
ATOM 3721 O O . ALA A 1 492 ? 38.475 -5.447 -23.647 1.00 82.31 492 ALA A O 1
ATOM 3722 N N . ASP A 1 493 ? 38.486 -3.913 -21.992 1.00 86.50 493 ASP A N 1
ATOM 3723 C CA . ASP A 1 493 ? 39.145 -4.746 -20.982 1.00 86.50 493 ASP A CA 1
ATOM 3724 C C . ASP A 1 493 ? 38.173 -5.379 -19.970 1.00 86.50 493 ASP A C 1
ATOM 3726 O O . ASP A 1 493 ? 38.549 -6.302 -19.249 1.00 86.50 493 ASP A O 1
ATOM 3730 N N . ILE A 1 494 ? 36.916 -4.916 -19.918 1.00 92.44 494 ILE A N 1
ATOM 3731 C CA . ILE A 1 494 ? 35.909 -5.376 -18.946 1.00 92.44 494 ILE A CA 1
ATOM 3732 C C . ILE A 1 494 ? 34.541 -5.588 -19.594 1.00 92.44 494 ILE A C 1
ATOM 3734 O O . ILE A 1 494 ? 34.196 -4.969 -20.600 1.00 92.44 494 ILE A O 1
ATOM 3738 N N . VAL A 1 495 ? 33.719 -6.451 -18.994 1.00 93.44 495 VAL A N 1
ATOM 3739 C CA . VAL A 1 495 ? 32.377 -6.740 -19.513 1.00 93.44 495 VAL A CA 1
ATOM 3740 C C . VAL A 1 495 ? 31.408 -5.621 -19.125 1.00 93.44 495 VAL A C 1
ATOM 3742 O O . VAL A 1 495 ? 31.249 -5.313 -17.945 1.00 93.44 495 VAL A O 1
ATOM 3745 N N . ALA A 1 496 ? 30.710 -5.063 -20.117 1.00 96.25 496 ALA A N 1
ATOM 3746 C CA . ALA A 1 496 ? 29.657 -4.066 -19.932 1.00 96.25 496 ALA A CA 1
ATOM 3747 C C . ALA A 1 496 ? 28.297 -4.594 -20.402 1.00 96.25 496 ALA A C 1
ATOM 3749 O O . ALA A 1 496 ? 28.172 -5.066 -21.533 1.00 96.25 496 ALA A O 1
ATOM 3750 N N . LEU A 1 497 ? 27.264 -4.496 -19.560 1.00 96.81 497 LEU A N 1
ATOM 3751 C CA . LEU A 1 497 ? 25.891 -4.898 -19.897 1.00 96.81 497 LEU A CA 1
ATOM 3752 C C . LEU A 1 497 ? 24.864 -3.889 -19.373 1.00 96.81 497 LEU A C 1
ATOM 3754 O O . LEU A 1 497 ? 25.126 -3.134 -18.441 1.00 96.81 497 LEU A O 1
ATOM 3758 N N . ASP A 1 498 ? 23.655 -3.891 -19.933 1.00 96.75 498 ASP A N 1
ATOM 3759 C CA . ASP A 1 498 ? 22.528 -3.265 -19.243 1.00 96.75 498 ASP A CA 1
ATOM 3760 C C . ASP A 1 498 ? 22.095 -4.123 -18.043 1.00 96.75 498 ASP A C 1
ATOM 3762 O O . ASP A 1 498 ? 22.276 -5.345 -18.033 1.00 96.75 498 ASP A O 1
ATOM 3766 N N . ALA A 1 499 ? 21.498 -3.492 -17.032 1.00 97.06 499 ALA A N 1
ATOM 3767 C CA . ALA A 1 499 ? 21.182 -4.166 -15.778 1.00 97.06 499 ALA A CA 1
ATOM 3768 C C . ALA A 1 499 ? 20.193 -5.341 -15.925 1.00 97.06 499 ALA A C 1
ATOM 3770 O O . ALA A 1 499 ? 20.297 -6.333 -15.201 1.00 97.06 499 ALA A O 1
ATOM 3771 N N . VAL A 1 500 ? 19.254 -5.267 -16.874 1.00 95.25 500 VAL A N 1
ATOM 3772 C CA . VAL A 1 500 ? 18.257 -6.327 -17.091 1.00 95.25 500 VAL A CA 1
ATOM 3773 C C . VAL A 1 500 ? 18.901 -7.525 -17.783 1.00 95.25 500 VAL A C 1
ATOM 3775 O O . VAL A 1 500 ? 18.714 -8.663 -17.353 1.00 95.25 500 VAL A O 1
ATOM 3778 N N . THR A 1 501 ? 19.704 -7.291 -18.823 1.00 96.38 501 THR A N 1
ATOM 3779 C CA . THR A 1 501 ? 20.473 -8.352 -19.487 1.00 96.38 501 THR A CA 1
ATOM 3780 C C . THR A 1 501 ? 21.482 -8.987 -18.539 1.00 96.38 501 THR A C 1
ATOM 3782 O O . THR A 1 501 ? 21.598 -10.211 -18.522 1.00 96.38 501 THR A O 1
ATOM 3785 N N . ALA A 1 502 ? 22.171 -8.190 -17.720 1.00 97.50 502 ALA A N 1
ATOM 3786 C CA . ALA A 1 502 ? 23.079 -8.690 -16.693 1.00 97.50 502 ALA A CA 1
ATOM 3787 C C . ALA A 1 502 ? 22.363 -9.635 -15.721 1.00 97.50 502 ALA A C 1
ATOM 3789 O O . ALA A 1 502 ? 22.825 -10.752 -15.500 1.00 97.50 502 ALA A O 1
ATOM 3790 N N . LEU A 1 503 ? 21.195 -9.228 -15.209 1.00 97.69 503 LEU A N 1
ATOM 3791 C CA . LEU A 1 503 ? 20.397 -10.051 -14.303 1.00 97.69 503 LEU A CA 1
ATOM 3792 C C . LEU A 1 503 ? 19.964 -11.363 -14.968 1.00 97.69 503 LEU A C 1
ATOM 3794 O O . LEU A 1 503 ? 20.106 -12.426 -14.366 1.00 97.69 503 LEU A O 1
ATOM 3798 N N . ARG A 1 504 ? 19.488 -11.312 -16.220 1.00 97.00 504 ARG A N 1
ATOM 3799 C CA . ARG A 1 504 ? 19.125 -12.512 -16.995 1.00 97.00 504 ARG A CA 1
ATOM 3800 C C . ARG A 1 504 ? 20.304 -13.465 -17.161 1.00 97.00 504 ARG A C 1
ATOM 3802 O O . ARG A 1 504 ? 20.146 -14.659 -16.938 1.00 97.00 504 ARG A O 1
ATOM 3809 N N . ARG A 1 505 ? 21.475 -12.953 -17.554 1.00 97.31 505 ARG A N 1
ATOM 3810 C CA . ARG A 1 505 ? 22.656 -13.795 -17.784 1.00 97.31 505 ARG A CA 1
ATOM 3811 C C . ARG A 1 505 ? 23.189 -14.394 -16.489 1.00 97.31 505 ARG A C 1
ATOM 3813 O O . ARG A 1 505 ? 23.553 -15.562 -16.491 1.00 97.31 505 ARG A O 1
ATOM 3820 N N . LEU A 1 506 ? 23.193 -13.623 -15.403 1.00 97.50 506 LEU A N 1
ATOM 3821 C CA . LEU A 1 506 ? 23.617 -14.093 -14.086 1.00 97.50 506 LEU A CA 1
ATOM 3822 C C . LEU A 1 506 ? 22.687 -15.197 -13.563 1.00 97.50 506 LEU A C 1
ATOM 3824 O O . LEU A 1 506 ? 23.142 -16.274 -13.204 1.00 97.50 506 LEU A O 1
ATOM 3828 N N . THR A 1 507 ? 21.376 -14.947 -13.558 1.00 94.69 507 THR A N 1
ATOM 3829 C CA . THR A 1 507 ? 20.378 -15.893 -13.019 1.00 94.69 507 THR A CA 1
ATOM 3830 C C . THR A 1 507 ? 20.128 -17.099 -13.920 1.00 94.69 507 THR A C 1
ATOM 3832 O O . THR A 1 507 ? 19.715 -18.144 -13.433 1.00 94.69 507 THR A O 1
ATOM 3835 N N . GLY A 1 508 ? 20.380 -16.967 -15.223 1.00 94.44 508 GLY A N 1
ATOM 3836 C CA . GLY A 1 508 ? 20.330 -18.063 -16.188 1.00 94.44 508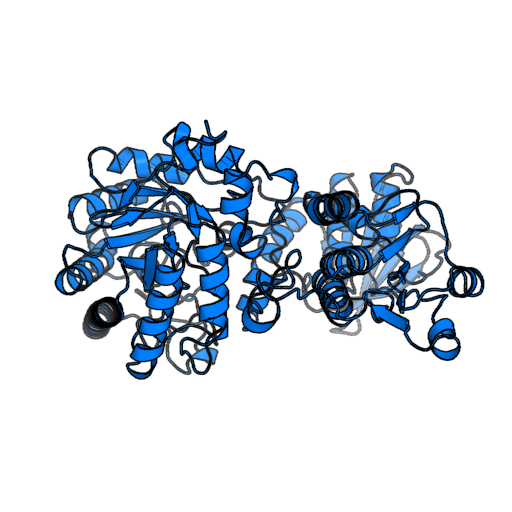 GLY A CA 1
ATOM 3837 C C . GLY A 1 508 ? 21.650 -18.818 -16.353 1.00 94.44 508 GLY A C 1
ATOM 3838 O O . GLY A 1 508 ? 21.759 -19.581 -17.307 1.00 94.44 508 GLY A O 1
ATOM 3839 N N . GLU A 1 509 ? 22.653 -18.565 -15.501 1.00 92.69 509 GLU A N 1
ATOM 3840 C CA . GLU A 1 509 ? 23.982 -19.207 -15.534 1.00 92.69 509 GLU A CA 1
ATOM 3841 C C . GLU A 1 509 ? 24.739 -19.036 -16.870 1.00 92.69 509 GLU A C 1
ATOM 3843 O O . GLU A 1 509 ? 25.650 -19.788 -17.208 1.00 92.69 509 GLU A O 1
ATOM 3848 N N . GLN A 1 510 ? 24.399 -17.997 -17.636 1.00 94.88 510 GLN A N 1
ATOM 3849 C CA . GLN A 1 510 ? 25.063 -17.624 -18.893 1.00 94.88 510 GLN A CA 1
ATOM 3850 C C . GLN A 1 510 ? 26.273 -16.706 -18.665 1.00 94.88 510 GLN A C 1
ATOM 3852 O O . GLN A 1 510 ? 26.946 -16.309 -19.617 1.00 94.88 510 GLN A O 1
ATOM 3857 N N . MET A 1 511 ? 26.520 -16.309 -17.417 1.00 94.38 511 MET A N 1
ATOM 3858 C CA . MET A 1 511 ? 27.641 -15.478 -16.999 1.00 94.38 511 MET A CA 1
ATOM 3859 C C . MET A 1 511 ? 28.077 -15.904 -15.599 1.00 94.38 511 MET A C 1
ATOM 3861 O O . MET A 1 511 ? 27.243 -16.033 -14.705 1.00 94.38 511 MET A O 1
ATOM 3865 N N . GLN A 1 512 ? 29.384 -16.090 -15.409 1.00 94.62 512 GLN A N 1
ATOM 3866 C CA . GLN A 1 512 ? 29.947 -16.307 -14.079 1.00 94.62 512 GLN A CA 1
ATOM 3867 C C . GLN A 1 512 ? 29.840 -15.021 -13.247 1.00 94.62 512 GLN A C 1
ATOM 3869 O O . GLN A 1 512 ? 30.032 -13.934 -13.803 1.00 94.62 512 GLN A O 1
ATOM 3874 N N . PRO A 1 513 ? 29.557 -15.107 -11.936 1.00 95.94 513 PRO A N 1
ATOM 3875 C CA . PRO A 1 513 ? 29.554 -13.933 -11.075 1.00 95.94 513 PRO A CA 1
ATOM 3876 C C . PRO A 1 513 ? 30.912 -13.212 -11.142 1.00 95.94 513 PRO A C 1
ATOM 3878 O O . PRO A 1 513 ? 31.947 -13.851 -10.933 1.00 95.94 513 PRO A O 1
ATOM 3881 N N . PRO A 1 514 ? 30.943 -11.902 -11.440 1.00 97.50 514 PRO A N 1
ATOM 3882 C CA . PRO A 1 514 ? 32.186 -11.137 -11.443 1.00 97.50 514 PRO A CA 1
ATOM 3883 C C . PRO A 1 514 ? 32.762 -11.039 -10.030 1.00 97.50 514 PRO A C 1
ATOM 3885 O O . PRO A 1 514 ? 32.022 -11.120 -9.044 1.00 97.50 514 PRO A O 1
ATOM 3888 N N . ARG A 1 515 ? 34.071 -10.812 -9.893 1.00 97.62 515 ARG A N 1
ATOM 3889 C CA . ARG A 1 515 ? 34.663 -10.620 -8.559 1.00 97.62 515 ARG A CA 1
ATOM 3890 C C . ARG A 1 515 ? 34.317 -9.241 -8.016 1.00 97.62 515 ARG A C 1
ATOM 3892 O O . ARG A 1 515 ? 33.985 -9.121 -6.835 1.00 97.62 515 ARG A O 1
ATOM 3899 N N . ARG A 1 516 ? 34.383 -8.204 -8.861 1.00 98.25 516 ARG A N 1
ATOM 3900 C CA . ARG A 1 516 ? 34.076 -6.818 -8.493 1.00 98.25 516 ARG A CA 1
ATOM 3901 C C . ARG A 1 516 ? 33.255 -6.142 -9.588 1.00 98.25 516 ARG A C 1
ATOM 3903 O O . ARG A 1 516 ? 33.739 -5.895 -10.687 1.00 98.25 516 ARG A O 1
ATOM 3910 N N . ALA A 1 517 ? 32.024 -5.789 -9.240 1.00 98.50 517 ALA A N 1
ATOM 3911 C CA . ALA A 1 517 ? 31.059 -5.188 -10.146 1.00 98.50 517 ALA A CA 1
ATOM 3912 C C . ALA A 1 517 ? 30.769 -3.729 -9.786 1.00 98.50 517 ALA A C 1
ATOM 3914 O O . ALA A 1 517 ? 30.522 -3.418 -8.620 1.00 98.50 517 ALA A O 1
ATOM 3915 N N . VAL A 1 518 ? 30.700 -2.864 -10.797 1.00 98.62 518 VAL A N 1
ATOM 3916 C CA . VAL A 1 518 ? 30.116 -1.521 -10.685 1.00 98.62 518 VAL A CA 1
ATOM 3917 C C . VAL A 1 518 ? 28.719 -1.532 -11.301 1.00 98.62 518 VAL A C 1
ATOM 3919 O O . VAL A 1 518 ? 28.548 -1.935 -12.448 1.00 98.62 518 VAL A O 1
ATOM 3922 N N . VAL A 1 519 ? 27.708 -1.073 -10.566 1.00 98.56 519 VAL A N 1
ATOM 3923 C CA . VAL A 1 519 ? 26.345 -0.882 -11.085 1.00 98.56 519 VAL A CA 1
ATOM 3924 C C . VAL A 1 519 ? 26.037 0.609 -11.111 1.00 98.56 519 VAL A C 1
ATOM 3926 O O . VAL A 1 519 ? 25.945 1.238 -10.061 1.00 98.56 519 VAL A O 1
ATOM 3929 N N . VAL A 1 520 ? 25.867 1.173 -12.304 1.00 98.06 520 VAL A N 1
ATOM 3930 C CA . VAL A 1 520 ? 25.519 2.583 -12.516 1.00 98.06 520 VAL A CA 1
ATOM 3931 C C . VAL A 1 520 ? 23.999 2.728 -12.549 1.00 98.06 520 VAL A C 1
ATOM 3933 O O . VAL A 1 520 ? 23.354 2.282 -13.498 1.00 98.06 520 VAL A O 1
ATOM 3936 N N . ASP A 1 521 ? 23.422 3.345 -11.520 1.00 98.06 521 ASP A N 1
ATOM 3937 C CA . ASP A 1 521 ? 21.984 3.557 -11.365 1.00 98.06 521 ASP A CA 1
ATOM 3938 C C . ASP A 1 521 ? 21.560 4.973 -11.763 1.00 98.06 521 ASP A C 1
ATOM 3940 O O . ASP A 1 521 ? 21.841 5.953 -11.070 1.00 98.06 521 ASP A O 1
ATOM 3944 N N . GLU A 1 522 ? 20.813 5.059 -12.861 1.00 95.56 522 GLU A N 1
ATOM 3945 C CA . GLU A 1 522 ? 20.145 6.275 -13.334 1.00 95.56 522 GLU A CA 1
ATOM 3946 C C . GLU A 1 522 ? 18.622 6.091 -13.450 1.00 95.56 522 GLU A C 1
ATOM 3948 O O . GLU A 1 522 ? 17.936 6.902 -14.077 1.00 95.56 522 GLU A O 1
ATOM 3953 N N . ILE A 1 523 ? 18.069 5.032 -12.842 1.00 94.06 523 ILE A N 1
ATOM 3954 C CA . ILE A 1 523 ? 16.623 4.765 -12.813 1.00 94.06 523 ILE A CA 1
ATOM 3955 C C . ILE A 1 523 ? 16.060 4.956 -11.402 1.00 94.06 523 ILE A C 1
ATOM 3957 O O . ILE A 1 523 ? 14.954 5.468 -11.265 1.00 94.06 523 ILE A O 1
ATOM 3961 N N . GLY A 1 524 ? 16.768 4.547 -10.348 1.00 95.44 524 GLY A N 1
ATOM 3962 C CA . GLY A 1 524 ? 16.285 4.654 -8.968 1.00 95.44 524 GLY A CA 1
ATOM 3963 C C . GLY A 1 524 ? 15.195 3.639 -8.607 1.00 95.44 524 GLY A C 1
ATOM 3964 O O . GLY A 1 524 ? 14.369 3.909 -7.730 1.00 95.44 524 GLY A O 1
ATOM 3965 N N . GLN A 1 525 ? 15.147 2.501 -9.310 1.00 93.88 525 GLN A N 1
ATOM 3966 C CA . GLN A 1 525 ? 14.143 1.434 -9.175 1.00 93.88 525 GLN A CA 1
ATOM 3967 C C . GLN A 1 525 ? 14.784 0.040 -9.087 1.00 93.88 525 GLN A C 1
ATOM 3969 O O . GLN A 1 525 ? 15.983 -0.150 -9.287 1.00 93.88 525 GLN A O 1
ATOM 3974 N N . TYR A 1 526 ? 13.946 -0.970 -8.836 1.00 94.81 526 TYR A N 1
ATOM 3975 C CA . TYR A 1 526 ? 14.343 -2.370 -8.664 1.00 94.81 526 TYR A CA 1
ATOM 3976 C C . TYR A 1 526 ? 15.076 -3.018 -9.849 1.00 94.81 526 TYR A C 1
ATOM 3978 O O . TYR A 1 526 ? 15.669 -4.070 -9.646 1.00 94.81 526 TYR A O 1
ATOM 3986 N N . GLN A 1 527 ? 15.089 -2.436 -11.053 1.00 93.81 527 GLN A N 1
ATOM 3987 C CA . GLN A 1 527 ? 15.957 -2.920 -12.136 1.00 93.81 527 GLN A CA 1
ATOM 3988 C C . GLN A 1 527 ? 17.439 -2.862 -11.732 1.00 93.81 527 GLN A C 1
ATOM 3990 O O . GLN A 1 527 ? 18.182 -3.795 -12.018 1.00 93.81 527 GLN A O 1
ATOM 3995 N N . ALA A 1 528 ? 17.853 -1.798 -11.035 1.00 97.00 528 ALA A N 1
ATOM 3996 C CA . ALA A 1 528 ? 19.205 -1.677 -10.498 1.00 97.00 528 ALA A CA 1
ATOM 3997 C C . ALA A 1 528 ? 19.375 -2.565 -9.258 1.00 97.00 528 ALA A C 1
ATOM 3999 O O . ALA A 1 528 ? 20.268 -3.407 -9.201 1.00 97.00 528 ALA A O 1
ATOM 4000 N N . TYR A 1 529 ? 18.480 -2.420 -8.276 1.00 97.56 529 TYR A N 1
ATOM 4001 C CA . TYR A 1 529 ? 18.643 -3.080 -6.976 1.00 97.56 529 TYR A CA 1
ATOM 4002 C C . TYR A 1 529 ? 18.498 -4.599 -7.041 1.00 97.56 529 TYR A C 1
ATOM 4004 O O . TYR A 1 529 ? 19.224 -5.298 -6.347 1.00 97.56 529 TYR A O 1
ATOM 4012 N N . GLY A 1 530 ? 17.646 -5.116 -7.928 1.00 96.88 530 GLY A N 1
ATOM 4013 C CA . GLY A 1 530 ? 17.533 -6.551 -8.163 1.00 96.88 530 GLY A CA 1
ATOM 4014 C C . GLY A 1 530 ? 18.836 -7.162 -8.680 1.00 96.88 530 GLY A C 1
ATOM 4015 O O . GLY A 1 530 ? 19.219 -8.238 -8.231 1.00 96.88 530 GLY A O 1
ATOM 4016 N N . LEU A 1 531 ? 19.551 -6.462 -9.570 1.00 98.31 531 LEU A N 1
ATOM 4017 C CA . LEU A 1 531 ? 20.875 -6.892 -10.019 1.00 98.31 531 LEU A CA 1
ATOM 4018 C C . LEU A 1 531 ? 21.917 -6.775 -8.903 1.00 98.31 531 LEU A C 1
ATOM 4020 O O . LEU A 1 531 ? 22.696 -7.701 -8.714 1.00 98.31 531 LEU A O 1
ATOM 4024 N N . VAL A 1 532 ? 21.929 -5.662 -8.164 1.00 98.56 532 VAL A N 1
ATOM 4025 C CA . VAL A 1 532 ? 22.862 -5.453 -7.043 1.00 98.56 532 VAL A CA 1
ATOM 4026 C C . VAL A 1 532 ? 22.722 -6.566 -6.003 1.00 98.56 532 VAL A C 1
ATOM 4028 O O . VAL A 1 532 ? 23.722 -7.156 -5.602 1.00 98.56 532 VAL A O 1
ATOM 4031 N N . GLU A 1 533 ? 21.491 -6.888 -5.603 1.00 97.88 533 GLU A N 1
ATOM 4032 C CA . GLU A 1 533 ? 21.211 -7.967 -4.653 1.00 97.88 533 GLU A CA 1
ATOM 4033 C C . GLU A 1 533 ? 21.606 -9.336 -5.225 1.00 97.88 533 GLU A C 1
ATOM 4035 O O . GLU A 1 533 ? 22.192 -10.142 -4.506 1.00 97.88 533 GLU A O 1
ATOM 4040 N N . ALA A 1 534 ? 21.354 -9.595 -6.515 1.00 98.12 534 ALA A N 1
ATOM 4041 C CA . ALA A 1 534 ? 21.735 -10.853 -7.159 1.00 98.12 534 ALA A CA 1
ATOM 4042 C C . ALA A 1 534 ? 23.260 -11.032 -7.258 1.00 98.12 534 ALA A C 1
ATOM 4044 O O . ALA A 1 534 ? 23.768 -12.106 -6.947 1.00 98.12 534 ALA A O 1
ATOM 4045 N N . LEU A 1 535 ? 23.996 -9.984 -7.642 1.00 98.62 535 LEU A N 1
ATOM 4046 C CA . LEU A 1 535 ? 25.462 -9.990 -7.694 1.00 98.62 535 LEU A CA 1
ATOM 4047 C C . LEU A 1 535 ? 26.061 -10.219 -6.304 1.00 98.62 535 LEU A C 1
ATOM 4049 O O . LEU A 1 535 ? 26.929 -11.073 -6.138 1.00 98.62 535 LEU A O 1
ATOM 4053 N N . ALA A 1 536 ? 25.568 -9.500 -5.293 1.00 98.19 536 ALA A N 1
ATOM 4054 C CA . ALA A 1 536 ? 26.054 -9.659 -3.928 1.00 98.19 536 ALA A CA 1
ATOM 4055 C C . ALA A 1 536 ? 25.750 -11.061 -3.371 1.00 98.19 536 ALA A C 1
ATOM 4057 O O . ALA A 1 536 ? 26.616 -11.680 -2.755 1.00 98.19 536 ALA A O 1
ATOM 4058 N N . ALA A 1 537 ? 24.554 -11.601 -3.637 1.00 96.88 537 ALA A N 1
ATOM 4059 C CA . ALA A 1 537 ? 24.194 -12.970 -3.261 1.00 96.88 537 ALA A CA 1
ATOM 4060 C C . ALA A 1 537 ? 25.064 -14.027 -3.964 1.00 96.88 537 ALA A C 1
ATOM 4062 O O . ALA A 1 537 ? 25.335 -15.077 -3.388 1.00 96.88 537 ALA A O 1
ATOM 4063 N N . ALA A 1 538 ? 25.535 -13.736 -5.179 1.00 97.06 538 ALA A N 1
ATOM 4064 C CA . ALA A 1 538 ? 26.455 -14.581 -5.932 1.00 97.06 538 ALA A CA 1
ATOM 4065 C C . ALA A 1 538 ? 27.935 -14.422 -5.515 1.00 97.06 538 ALA A C 1
ATOM 4067 O O . ALA A 1 538 ? 28.808 -15.059 -6.101 1.00 97.06 538 ALA A O 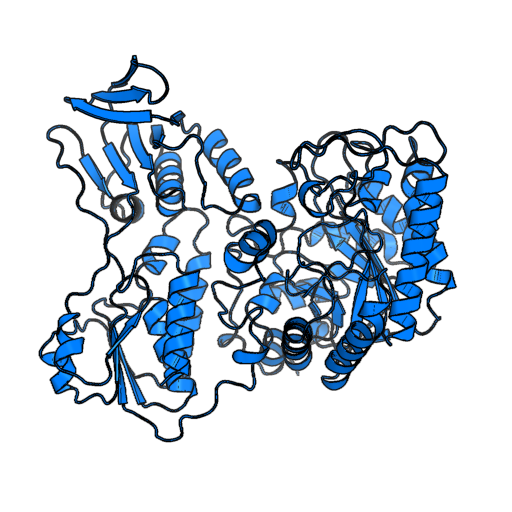1
ATOM 4068 N N . GLY A 1 539 ? 28.228 -13.597 -4.501 1.00 97.19 539 GLY A N 1
ATOM 4069 C CA . GLY A 1 539 ? 29.568 -13.420 -3.936 1.00 97.19 539 GLY A CA 1
ATOM 4070 C C . GLY A 1 539 ? 30.393 -12.285 -4.549 1.00 97.19 539 GLY A C 1
ATOM 4071 O O . GLY A 1 539 ? 31.547 -12.105 -4.160 1.00 97.19 539 GLY A O 1
ATOM 4072 N N . SER A 1 540 ? 29.830 -11.497 -5.469 1.00 98.50 540 SER A N 1
ATOM 4073 C CA . SER A 1 540 ? 30.513 -10.332 -6.035 1.00 98.50 540 SER A CA 1
ATOM 4074 C C . SER A 1 540 ? 30.671 -9.216 -4.999 1.00 98.50 540 SER A C 1
ATOM 4076 O O . SER A 1 540 ? 29.744 -8.898 -4.252 1.00 98.50 540 SER A O 1
ATOM 4078 N N . ARG A 1 541 ? 31.814 -8.523 -5.015 1.00 98.56 541 ARG A N 1
ATOM 4079 C CA . ARG A 1 541 ? 31.941 -7.204 -4.380 1.00 98.56 541 ARG A CA 1
ATOM 4080 C C . ARG A 1 541 ? 31.238 -6.172 -5.261 1.00 98.56 541 ARG A C 1
ATOM 4082 O O . ARG A 1 541 ? 31.665 -5.953 -6.391 1.00 98.56 541 ARG A O 1
ATOM 4089 N N . VAL A 1 542 ? 30.192 -5.524 -4.752 1.00 98.75 542 VAL A N 1
ATOM 4090 C CA . VAL A 1 542 ? 29.370 -4.598 -5.548 1.00 98.75 542 VAL A CA 1
ATOM 4091 C C . VAL A 1 542 ? 29.577 -3.145 -5.124 1.00 98.75 542 VAL A C 1
ATOM 4093 O O . VAL A 1 542 ? 29.471 -2.804 -3.945 1.00 98.75 542 VAL A O 1
ATOM 4096 N N . GLU A 1 543 ? 29.834 -2.295 -6.113 1.00 98.56 543 GLU A N 1
ATOM 4097 C CA . GLU A 1 543 ? 29.920 -0.839 -6.018 1.00 98.56 543 GLU A CA 1
ATOM 4098 C C . GLU A 1 543 ? 28.702 -0.248 -6.757 1.00 98.56 543 GLU A C 1
ATOM 4100 O O . GLU A 1 543 ? 28.598 -0.328 -7.980 1.00 98.56 543 GLU A O 1
ATOM 4105 N N . LEU A 1 544 ? 27.737 0.310 -6.030 1.00 98.62 544 LEU A N 1
ATOM 4106 C CA . LEU A 1 544 ? 26.566 0.984 -6.589 1.00 98.62 544 LEU A CA 1
ATOM 4107 C C . LEU A 1 544 ? 26.879 2.470 -6.770 1.00 98.62 544 LEU A C 1
ATOM 4109 O O . LEU A 1 544 ? 27.173 3.159 -5.799 1.00 98.62 544 LEU A O 1
ATOM 4113 N N . VAL A 1 545 ? 26.791 2.967 -7.997 1.00 98.38 545 VAL A N 1
ATOM 4114 C CA . VAL A 1 545 ? 27.171 4.330 -8.386 1.00 98.38 545 VAL A CA 1
ATOM 4115 C C . VAL A 1 545 ? 25.949 5.057 -8.931 1.00 98.38 545 VAL A C 1
ATOM 4117 O O . VAL A 1 545 ? 25.245 4.521 -9.780 1.00 98.38 545 VAL A O 1
ATOM 4120 N N . THR A 1 546 ? 25.690 6.287 -8.491 1.00 97.69 546 THR A N 1
ATOM 4121 C CA . THR A 1 546 ? 24.632 7.127 -9.071 1.00 97.69 546 THR A CA 1
ATOM 4122 C C . THR A 1 546 ? 25.000 8.604 -9.072 1.00 97.69 546 THR A C 1
ATOM 4124 O O . THR A 1 546 ? 25.608 9.118 -8.126 1.00 97.69 546 THR A O 1
ATOM 4127 N N . THR A 1 547 ? 24.548 9.326 -10.101 1.00 96.06 547 THR A N 1
ATOM 4128 C CA . THR A 1 547 ? 24.672 10.788 -10.139 1.00 96.06 547 THR A CA 1
ATOM 4129 C C . THR A 1 547 ? 23.732 11.503 -9.170 1.00 96.06 547 THR A C 1
ATOM 4131 O O . THR A 1 547 ? 23.895 12.703 -8.931 1.00 96.06 547 THR A O 1
ATOM 4134 N N . ARG A 1 548 ? 22.747 10.798 -8.598 1.00 96.19 548 ARG A N 1
ATOM 4135 C CA . ARG A 1 548 ? 21.755 11.360 -7.673 1.00 96.19 548 ARG A CA 1
ATOM 4136 C C . ARG A 1 548 ? 22.296 11.468 -6.245 1.00 96.19 548 ARG A C 1
ATOM 4138 O O . ARG A 1 548 ? 23.174 10.699 -5.869 1.00 96.19 548 ARG A O 1
ATOM 4145 N N . PRO A 1 549 ? 21.768 12.389 -5.415 1.00 95.62 549 PRO A N 1
ATOM 4146 C CA . PRO A 1 549 ? 22.226 12.561 -4.032 1.00 95.62 549 PRO A CA 1
ATOM 4147 C C . PRO A 1 549 ? 21.849 11.403 -3.098 1.00 95.62 549 PRO A C 1
ATOM 4149 O O . PRO A 1 549 ? 22.464 11.235 -2.049 1.00 95.62 549 PRO A O 1
ATOM 4152 N N . ALA A 1 550 ? 20.866 10.593 -3.482 1.00 95.38 550 ALA A N 1
ATOM 4153 C CA . ALA A 1 550 ? 20.420 9.412 -2.757 1.00 95.38 550 ALA A CA 1
ATOM 4154 C C . ALA A 1 550 ? 20.047 8.314 -3.756 1.00 95.38 550 ALA A C 1
ATOM 4156 O O . ALA A 1 550 ? 19.791 8.610 -4.921 1.00 95.38 550 ALA A O 1
ATOM 4157 N N . ILE A 1 551 ? 19.982 7.068 -3.289 1.00 97.56 551 ILE A N 1
ATOM 4158 C CA . ILE A 1 551 ? 19.459 5.935 -4.061 1.00 97.56 551 ILE A CA 1
ATOM 4159 C C . ILE A 1 551 ? 17.964 5.732 -3.789 1.00 97.56 551 ILE A C 1
ATOM 4161 O O . ILE A 1 551 ? 17.419 6.219 -2.800 1.00 97.56 551 ILE A O 1
ATOM 4165 N N . GLY A 1 552 ? 17.297 4.990 -4.665 1.00 96.25 552 GLY A N 1
ATOM 4166 C CA . GLY A 1 552 ? 15.931 4.516 -4.469 1.00 96.25 552 GLY A CA 1
ATOM 4167 C C . GLY A 1 552 ? 14.872 5.608 -4.566 1.00 96.25 552 GLY A C 1
ATOM 4168 O O . GLY A 1 552 ? 13.799 5.453 -3.992 1.00 96.25 552 GLY A O 1
ATOM 4169 N N . TRP A 1 553 ? 15.140 6.701 -5.290 1.00 95.12 553 TRP A N 1
ATOM 4170 C CA . TRP A 1 553 ? 14.252 7.872 -5.374 1.00 95.12 553 TRP A CA 1
ATOM 4171 C C . TRP A 1 553 ? 12.888 7.600 -6.034 1.00 95.12 553 TRP A C 1
ATOM 4173 O O . TRP A 1 553 ? 12.009 8.461 -6.003 1.00 95.12 553 TRP A O 1
ATOM 4183 N N . HIS A 1 554 ? 12.676 6.412 -6.605 1.00 94.12 554 HIS A N 1
ATOM 4184 C CA . HIS A 1 554 ? 11.363 5.960 -7.068 1.00 94.12 554 HIS A CA 1
ATOM 4185 C C . HIS A 1 554 ? 10.855 4.691 -6.354 1.00 94.12 554 HIS A C 1
ATOM 4187 O O . HIS A 1 554 ? 9.782 4.177 -6.689 1.00 94.12 554 HIS A O 1
ATOM 4193 N N . VAL A 1 555 ? 11.581 4.188 -5.353 1.00 95.56 555 VAL A N 1
ATOM 4194 C CA . VAL A 1 555 ? 11.114 3.111 -4.474 1.00 95.56 555 VAL A CA 1
ATOM 4195 C C . VAL A 1 555 ? 10.265 3.735 -3.359 1.00 95.56 555 VAL A C 1
ATOM 4197 O O . VAL A 1 555 ? 10.730 4.664 -2.698 1.00 95.56 555 VAL A O 1
ATOM 4200 N N . PRO A 1 556 ? 9.031 3.251 -3.104 1.00 94.94 556 PRO A N 1
ATOM 4201 C CA . PRO A 1 556 ? 8.222 3.753 -1.997 1.00 94.94 556 PRO A CA 1
ATOM 4202 C C . PRO A 1 556 ? 9.011 3.720 -0.677 1.00 94.94 556 PRO A C 1
ATOM 4204 O O . PRO A 1 556 ? 9.604 2.679 -0.380 1.00 94.94 556 PRO A O 1
ATOM 4207 N N . PRO A 1 557 ? 9.004 4.784 0.151 1.00 92.31 557 PRO A N 1
ATOM 4208 C CA . PRO A 1 557 ? 9.865 4.854 1.335 1.00 92.31 557 PRO A CA 1
ATOM 4209 C C . PRO A 1 557 ? 9.725 3.660 2.290 1.00 92.31 557 PRO A C 1
ATOM 4211 O O . PRO A 1 557 ? 10.719 3.179 2.830 1.00 92.31 557 PRO A O 1
ATOM 4214 N N . ILE A 1 558 ? 8.516 3.110 2.439 1.00 93.94 558 ILE A N 1
ATOM 4215 C CA . ILE A 1 558 ? 8.257 1.925 3.273 1.00 93.94 558 ILE A CA 1
ATOM 4216 C C . ILE A 1 558 ? 8.979 0.653 2.782 1.00 93.94 558 ILE A C 1
ATOM 4218 O O . ILE A 1 558 ? 9.248 -0.248 3.567 1.00 93.94 558 ILE A O 1
ATOM 4222 N N . SER A 1 559 ? 9.321 0.596 1.492 1.00 95.88 559 SER A N 1
ATOM 4223 C CA . SER A 1 559 ? 10.106 -0.467 0.854 1.00 95.88 559 SER A CA 1
ATOM 4224 C C . SER A 1 559 ? 11.581 -0.090 0.660 1.00 95.88 559 SER A C 1
ATOM 4226 O O . SER A 1 559 ? 12.425 -0.973 0.510 1.00 95.88 559 SER A O 1
ATOM 4228 N N . LEU A 1 560 ? 11.916 1.204 0.709 1.00 95.75 560 LEU A N 1
ATOM 4229 C CA . LEU A 1 560 ? 13.296 1.684 0.636 1.00 95.75 560 LEU A CA 1
ATOM 4230 C C . LEU A 1 560 ? 14.084 1.335 1.904 1.00 95.75 560 LEU A C 1
ATOM 4232 O O . LEU A 1 560 ? 15.185 0.810 1.804 1.00 95.75 560 LEU A O 1
ATOM 4236 N N . HIS A 1 561 ? 13.519 1.551 3.093 1.00 94.31 561 HIS A N 1
ATOM 4237 C CA . HIS A 1 561 ? 14.184 1.217 4.361 1.00 94.31 561 HIS A CA 1
ATOM 4238 C C . HIS A 1 561 ? 14.659 -0.251 4.453 1.00 94.31 561 HIS A C 1
ATOM 4240 O O . HIS A 1 561 ? 15.842 -0.470 4.730 1.00 94.31 561 HIS A O 1
ATOM 4246 N N . PRO A 1 562 ? 13.820 -1.275 4.179 1.00 95.19 562 PRO A N 1
ATOM 4247 C CA . PRO A 1 562 ? 14.285 -2.657 4.207 1.00 95.19 562 PRO A CA 1
ATOM 4248 C C . PRO A 1 562 ? 15.267 -2.961 3.068 1.00 95.19 562 PRO A C 1
ATOM 4250 O O . PRO A 1 562 ? 16.155 -3.784 3.262 1.00 95.19 562 PRO A O 1
ATOM 4253 N N . LEU A 1 563 ? 15.161 -2.297 1.908 1.00 96.38 563 LEU A N 1
ATOM 4254 C CA . LEU A 1 563 ? 16.173 -2.398 0.852 1.00 96.38 563 LEU A CA 1
ATOM 4255 C C . LEU A 1 563 ? 17.537 -1.892 1.345 1.00 96.38 563 LEU A C 1
ATOM 4257 O O . LEU A 1 563 ? 18.519 -2.616 1.235 1.00 96.38 563 LEU A O 1
ATOM 4261 N N . LEU A 1 564 ? 17.603 -0.702 1.950 1.00 96.25 564 LEU A N 1
ATOM 4262 C CA . LEU A 1 564 ? 18.846 -0.147 2.501 1.00 96.25 564 LEU A CA 1
ATOM 4263 C C . LEU A 1 564 ? 19.476 -1.083 3.539 1.00 96.25 564 LEU A C 1
ATOM 4265 O O . LEU A 1 564 ? 20.691 -1.288 3.529 1.00 96.25 564 LEU A O 1
ATOM 4269 N N . LYS A 1 565 ? 18.653 -1.701 4.397 1.00 95.31 565 LYS A N 1
ATOM 4270 C CA . LYS A 1 565 ? 19.111 -2.715 5.355 1.00 95.31 565 LYS A CA 1
ATOM 4271 C C . LYS A 1 565 ? 19.761 -3.911 4.651 1.00 95.31 565 LYS A C 1
ATOM 4273 O O . LYS A 1 565 ? 20.873 -4.276 5.024 1.00 95.31 565 LYS A O 1
ATOM 4278 N N . ARG A 1 566 ? 19.123 -4.467 3.616 1.00 96.56 566 ARG A N 1
ATOM 4279 C CA . ARG A 1 566 ? 19.672 -5.602 2.852 1.00 96.56 566 ARG A CA 1
ATOM 4280 C C . ARG A 1 566 ? 20.950 -5.238 2.098 1.00 96.56 566 ARG A C 1
ATOM 4282 O O . ARG A 1 566 ? 21.900 -6.008 2.131 1.00 96.56 566 ARG A O 1
ATOM 4289 N N . LEU A 1 567 ? 21.024 -4.050 1.491 1.00 97.69 567 LEU A N 1
ATOM 4290 C CA . LEU A 1 567 ? 22.245 -3.572 0.824 1.00 97.69 567 LEU A CA 1
ATOM 4291 C C . LEU A 1 567 ? 23.415 -3.420 1.810 1.00 97.69 567 LEU A C 1
ATOM 4293 O O . LEU A 1 567 ? 24.541 -3.807 1.497 1.00 97.69 567 LEU A O 1
ATOM 4297 N N . ARG A 1 568 ? 23.144 -2.913 3.021 1.00 97.31 568 ARG A N 1
ATOM 4298 C CA . ARG A 1 568 ? 24.133 -2.824 4.106 1.00 97.31 568 ARG A CA 1
ATOM 4299 C C . ARG A 1 568 ? 24.594 -4.205 4.572 1.00 97.31 568 ARG A C 1
ATOM 4301 O O . ARG A 1 568 ? 25.792 -4.419 4.722 1.00 97.31 568 ARG A O 1
ATOM 4308 N N . GLU A 1 569 ? 23.667 -5.134 4.800 1.00 97.06 569 GLU A N 1
ATOM 4309 C CA . GLU A 1 569 ? 23.974 -6.520 5.195 1.00 97.06 569 GLU A CA 1
ATOM 4310 C C . GLU A 1 569 ? 24.799 -7.245 4.122 1.00 97.06 569 GLU A C 1
ATOM 4312 O O . GLU A 1 569 ? 25.748 -7.958 4.444 1.00 97.06 569 GLU A O 1
ATOM 4317 N N . ALA A 1 570 ? 24.507 -6.970 2.850 1.00 97.50 570 ALA A N 1
ATOM 4318 C CA . ALA A 1 570 ? 25.263 -7.431 1.691 1.00 97.50 570 ALA A CA 1
ATOM 4319 C C . ALA A 1 570 ? 26.592 -6.676 1.463 1.00 97.50 570 ALA A C 1
ATOM 4321 O O . ALA A 1 570 ? 27.315 -6.983 0.518 1.00 97.50 570 ALA A O 1
ATOM 4322 N N . LYS A 1 571 ? 26.936 -5.700 2.319 1.00 98.12 571 LYS A N 1
ATOM 4323 C CA . LYS A 1 571 ? 28.173 -4.896 2.264 1.00 98.12 571 LYS A CA 1
ATOM 4324 C C . LYS A 1 571 ? 28.388 -4.159 0.933 1.00 98.12 571 LYS A C 1
ATOM 4326 O O . LYS A 1 571 ? 29.531 -3.890 0.551 1.00 98.12 571 LYS A O 1
ATOM 4331 N N . VAL A 1 572 ? 27.299 -3.804 0.250 1.00 98.56 572 VAL A N 1
ATOM 4332 C CA . VAL A 1 572 ? 27.340 -3.011 -0.985 1.00 98.56 572 VAL A CA 1
ATOM 4333 C C . VAL A 1 572 ? 27.928 -1.637 -0.678 1.00 98.56 572 VAL A C 1
ATOM 4335 O O . VAL A 1 572 ? 27.489 -0.958 0.250 1.00 98.56 572 VAL A O 1
ATOM 4338 N N . GLN A 1 573 ? 28.920 -1.223 -1.460 1.00 98.19 573 GLN A N 1
ATOM 4339 C CA . GLN A 1 573 ? 29.486 0.120 -1.373 1.00 98.19 573 GLN A CA 1
ATOM 4340 C C . GLN A 1 573 ? 28.636 1.064 -2.217 1.00 98.19 573 GLN A C 1
ATOM 4342 O O . GLN A 1 573 ? 28.374 0.774 -3.380 1.00 98.19 573 GLN A O 1
ATOM 4347 N N . ILE A 1 574 ? 28.165 2.168 -1.638 1.00 98.12 574 ILE A N 1
ATOM 4348 C CA . ILE A 1 574 ? 27.237 3.087 -2.304 1.00 98.12 574 ILE A CA 1
ATOM 4349 C C . ILE A 1 574 ? 27.929 4.431 -2.511 1.00 98.12 574 ILE A C 1
ATOM 4351 O O . ILE A 1 574 ? 28.310 5.093 -1.549 1.00 98.12 574 ILE A O 1
ATOM 4355 N N . HIS A 1 575 ? 28.025 4.848 -3.768 1.00 97.44 575 HIS A N 1
ATOM 4356 C CA . HIS A 1 575 ? 28.583 6.122 -4.198 1.00 97.44 575 HIS A CA 1
ATOM 4357 C C . HIS A 1 575 ? 27.463 6.971 -4.800 1.00 97.44 575 HIS A C 1
ATOM 4359 O O . HIS A 1 575 ? 26.926 6.654 -5.863 1.00 97.44 575 HIS A O 1
ATOM 4365 N N . THR A 1 576 ? 27.089 8.050 -4.116 1.00 97.00 576 THR A N 1
ATOM 4366 C CA . THR A 1 576 ? 26.074 9.008 -4.578 1.00 97.00 576 THR A CA 1
ATOM 4367 C C . THR A 1 576 ? 26.721 10.315 -5.017 1.00 97.00 576 THR A C 1
ATOM 4369 O O . THR A 1 576 ? 27.854 10.618 -4.651 1.00 97.00 576 THR A O 1
ATOM 4372 N N . SER A 1 577 ? 25.998 11.122 -5.795 1.00 96.38 577 SER A N 1
ATOM 4373 C CA . SER A 1 577 ? 26.514 12.376 -6.366 1.00 96.38 577 SER A CA 1
ATOM 4374 C C . SER A 1 577 ? 27.833 12.197 -7.130 1.00 96.38 577 SER A C 1
ATOM 4376 O O . SER A 1 577 ? 28.686 13.086 -7.117 1.00 96.38 577 SER A O 1
ATOM 4378 N N . VAL A 1 578 ? 27.999 11.059 -7.804 1.00 96.31 578 VAL A N 1
ATOM 4379 C CA . VAL A 1 578 ? 29.189 10.720 -8.595 1.00 96.31 578 VAL A CA 1
ATOM 4380 C C . VAL A 1 578 ? 28.791 10.262 -9.991 1.00 96.31 578 VAL A C 1
ATOM 4382 O O . VAL A 1 578 ? 27.715 9.707 -10.196 1.00 96.31 578 VAL A O 1
ATOM 4385 N N . SER A 1 579 ? 29.655 10.485 -10.971 1.00 95.00 579 SER A N 1
ATOM 4386 C CA . SER A 1 579 ? 29.506 9.932 -12.320 1.00 95.00 579 SER A CA 1
ATOM 4387 C C . SER A 1 579 ? 30.740 9.135 -12.692 1.00 95.00 579 SER A C 1
ATOM 4389 O O . SER A 1 579 ? 31.848 9.551 -12.368 1.00 95.00 579 SER A O 1
ATOM 4391 N N . VAL A 1 580 ? 30.558 8.050 -13.441 1.00 95.19 580 VAL A N 1
ATOM 4392 C CA . VAL A 1 580 ? 31.673 7.400 -14.136 1.00 95.19 580 VAL A CA 1
ATOM 4393 C C . VAL A 1 580 ? 32.192 8.367 -15.204 1.00 95.19 580 VAL A C 1
ATOM 4395 O O . VAL A 1 580 ? 31.455 8.679 -16.141 1.00 95.19 580 VAL A O 1
ATOM 4398 N N . SER A 1 581 ? 33.406 8.893 -15.023 1.00 93.12 581 SER A N 1
ATOM 4399 C CA . SER A 1 581 ? 34.058 9.825 -15.956 1.00 93.12 581 SER A CA 1
ATOM 4400 C C . SER A 1 581 ? 34.804 9.085 -17.058 1.00 93.12 581 SER A C 1
ATOM 4402 O O . SER A 1 581 ? 34.742 9.493 -18.216 1.00 93.12 581 SER A O 1
ATOM 4404 N N . ASP A 1 582 ? 35.489 8.000 -16.698 1.00 93.06 582 ASP A N 1
ATOM 4405 C CA . ASP A 1 582 ? 36.312 7.209 -17.607 1.00 93.06 582 ASP A CA 1
ATOM 4406 C C . ASP A 1 582 ? 36.480 5.768 -17.097 1.00 93.06 582 ASP A C 1
ATOM 4408 O O . ASP A 1 582 ? 36.289 5.483 -15.910 1.00 93.06 582 ASP A O 1
ATOM 4412 N N . ILE A 1 583 ? 36.844 4.854 -17.993 1.00 94.81 583 ILE A N 1
ATOM 4413 C CA . ILE A 1 583 ? 37.191 3.467 -17.667 1.00 94.81 583 ILE A CA 1
ATOM 4414 C C . ILE A 1 583 ? 38.435 3.091 -18.470 1.00 94.81 583 ILE A C 1
ATOM 4416 O O . ILE A 1 583 ? 38.408 3.104 -19.700 1.00 94.81 583 ILE A O 1
ATOM 4420 N N . ARG A 1 584 ? 39.521 2.744 -17.772 1.00 93.38 584 ARG A N 1
ATOM 4421 C CA . ARG A 1 584 ? 40.825 2.419 -18.368 1.00 93.38 584 ARG A CA 1
ATOM 4422 C C . ARG A 1 584 ? 41.316 1.093 -17.802 1.00 93.38 584 ARG A C 1
ATOM 4424 O O . ARG A 1 584 ? 41.580 1.015 -16.605 1.00 93.38 584 ARG A O 1
ATOM 4431 N N . GLY A 1 585 ? 41.456 0.060 -18.634 1.00 92.94 585 GLY A N 1
ATOM 4432 C CA . GLY A 1 585 ? 41.753 -1.276 -18.121 1.00 92.94 585 GLY A CA 1
ATOM 4433 C C . GLY A 1 585 ? 40.644 -1.759 -17.182 1.00 92.94 585 GLY A C 1
ATOM 4434 O O . GLY A 1 585 ? 39.460 -1.660 -17.501 1.00 92.94 585 GLY A O 1
ATOM 4435 N N . ASP A 1 586 ? 41.037 -2.223 -15.998 1.00 94.94 586 ASP A N 1
ATOM 4436 C CA . ASP A 1 586 ? 40.147 -2.628 -14.905 1.00 94.94 586 ASP A CA 1
ATOM 4437 C C . ASP A 1 586 ? 39.914 -1.515 -13.860 1.00 94.94 586 ASP A C 1
ATOM 4439 O O . ASP A 1 586 ? 39.366 -1.776 -12.782 1.00 94.94 586 ASP A O 1
ATOM 4443 N N . THR A 1 587 ? 40.299 -0.271 -14.169 1.00 97.00 587 THR A N 1
ATOM 4444 C CA . THR A 1 587 ? 40.096 0.899 -13.306 1.00 97.00 587 THR A CA 1
ATOM 4445 C C . THR A 1 587 ? 38.915 1.744 -13.785 1.00 97.00 587 THR A C 1
ATOM 4447 O O . THR A 1 587 ? 38.896 2.264 -14.904 1.00 97.00 587 THR A O 1
ATOM 4450 N N . VAL A 1 588 ? 37.931 1.937 -12.902 1.00 97.38 588 VAL A N 1
ATOM 4451 C CA . VAL A 1 588 ? 36.792 2.847 -13.106 1.00 97.38 588 VAL A CA 1
ATOM 4452 C C . VAL A 1 588 ? 37.054 4.168 -12.387 1.00 97.38 588 VAL A C 1
ATOM 4454 O O . VAL A 1 588 ? 37.271 4.189 -11.174 1.00 97.38 588 VAL A O 1
ATOM 4457 N N . HIS A 1 589 ? 36.992 5.272 -13.127 1.00 96.94 589 HIS A N 1
ATOM 4458 C CA . HIS A 1 589 ? 37.176 6.628 -12.621 1.00 96.94 589 HIS A CA 1
ATOM 4459 C C . HIS A 1 589 ? 35.818 7.262 -12.288 1.00 96.94 589 HIS A C 1
ATOM 4461 O O . HIS A 1 589 ? 34.911 7.301 -13.125 1.00 96.94 589 HIS A O 1
ATOM 4467 N N . LEU A 1 590 ? 35.659 7.741 -11.053 1.00 97.12 590 LEU A N 1
ATOM 4468 C CA . LEU A 1 590 ? 34.440 8.366 -10.545 1.00 97.12 590 LEU A CA 1
ATOM 4469 C C . LEU A 1 590 ? 34.675 9.850 -10.259 1.00 97.12 590 LEU A C 1
ATOM 4471 O O . LEU A 1 590 ? 35.315 10.206 -9.269 1.00 97.12 590 LEU A O 1
ATOM 4475 N N . ALA A 1 591 ? 34.095 10.722 -11.077 1.00 96.81 591 ALA A N 1
ATOM 4476 C CA . ALA A 1 591 ? 34.091 12.158 -10.827 1.00 96.81 591 ALA A CA 1
ATOM 4477 C C . ALA A 1 591 ? 33.048 12.523 -9.760 1.00 96.81 591 ALA A C 1
ATOM 4479 O O . ALA A 1 591 ? 31.868 12.164 -9.867 1.00 96.81 591 ALA A O 1
ATOM 4480 N N . LEU A 1 592 ? 33.472 13.271 -8.741 1.00 94.50 592 LEU A N 1
ATOM 4481 C CA . LEU A 1 592 ? 32.596 13.804 -7.699 1.00 94.50 592 LEU A CA 1
ATOM 4482 C C . LEU A 1 592 ? 31.842 15.024 -8.240 1.00 94.50 592 LEU A C 1
ATOM 4484 O O . LEU A 1 592 ? 32.438 15.993 -8.688 1.00 94.50 592 LEU A O 1
ATOM 4488 N N . ARG A 1 593 ? 30.507 15.034 -8.169 1.00 90.81 593 ARG A N 1
ATOM 4489 C CA . ARG A 1 593 ? 29.714 16.166 -8.697 1.00 90.81 593 ARG A CA 1
ATOM 4490 C C . ARG A 1 593 ? 29.732 17.403 -7.802 1.00 90.81 593 ARG A C 1
ATOM 4492 O O . ARG A 1 593 ? 29.300 18.470 -8.222 1.00 90.81 593 ARG A O 1
ATOM 4499 N N . GLN A 1 594 ? 30.161 17.244 -6.555 1.00 91.06 594 GLN A N 1
ATOM 4500 C CA . GLN A 1 594 ? 30.114 18.289 -5.529 1.00 91.06 594 GLN A CA 1
ATOM 4501 C C . GLN A 1 594 ? 31.423 19.084 -5.425 1.00 91.06 594 GLN A C 1
ATOM 4503 O O . GLN A 1 594 ? 31.449 20.130 -4.784 1.00 91.06 594 GLN A O 1
ATOM 4508 N N . ARG A 1 595 ? 32.511 18.582 -6.017 1.00 89.25 595 ARG A N 1
ATOM 4509 C CA . ARG A 1 595 ? 33.834 19.214 -6.015 1.00 89.25 595 ARG A CA 1
ATOM 4510 C C . ARG A 1 595 ? 34.678 18.644 -7.146 1.00 89.25 595 ARG A C 1
ATOM 4512 O O . ARG A 1 595 ? 34.481 17.493 -7.512 1.00 89.25 595 ARG A O 1
ATOM 4519 N N . ASP A 1 596 ? 35.644 19.414 -7.625 1.00 91.56 596 ASP A N 1
ATOM 4520 C CA . ASP A 1 596 ? 36.584 18.985 -8.663 1.00 91.56 596 ASP A CA 1
ATOM 4521 C C . ASP A 1 596 ? 37.603 17.976 -8.099 1.00 91.56 596 ASP A C 1
ATOM 4523 O O . ASP A 1 596 ? 38.700 18.327 -7.667 1.00 91.56 596 ASP A O 1
ATOM 4527 N N . ALA A 1 597 ? 37.170 16.723 -7.960 1.00 92.19 597 ALA A N 1
ATOM 4528 C CA . ALA A 1 597 ? 37.965 15.612 -7.457 1.00 92.19 597 ALA A CA 1
ATOM 4529 C C . ALA A 1 597 ? 37.456 14.280 -8.025 1.00 92.19 597 ALA A C 1
ATOM 4531 O O . ALA A 1 597 ? 36.284 14.142 -8.388 1.00 92.19 597 ALA A O 1
ATOM 4532 N N . GLU A 1 598 ? 38.332 13.278 -8.030 1.00 93.81 598 GLU A N 1
ATOM 4533 C CA . GLU A 1 598 ? 38.063 11.948 -8.572 1.00 93.81 598 GLU A CA 1
ATOM 4534 C C . GLU A 1 598 ? 38.377 10.854 -7.542 1.00 93.81 598 GLU A C 1
ATOM 4536 O O . GLU A 1 598 ? 39.241 11.020 -6.678 1.00 93.81 598 GLU A O 1
ATOM 4541 N N . VAL A 1 599 ? 37.656 9.738 -7.629 1.00 94.50 599 VAL A N 1
ATOM 4542 C CA . VAL A 1 599 ? 37.923 8.494 -6.898 1.00 94.50 599 VAL A CA 1
ATOM 4543 C C . VAL A 1 599 ? 38.086 7.370 -7.915 1.00 94.50 599 VAL A C 1
ATOM 4545 O O . VAL A 1 599 ? 37.292 7.271 -8.846 1.00 94.50 599 VAL A O 1
ATOM 4548 N N . THR A 1 600 ? 39.081 6.504 -7.738 1.00 96.75 600 THR A N 1
ATOM 4549 C CA . THR A 1 600 ? 39.296 5.344 -8.612 1.00 96.75 600 THR A CA 1
ATOM 4550 C C . THR A 1 600 ? 38.848 4.046 -7.945 1.00 96.75 600 THR A C 1
ATOM 4552 O O . THR A 1 600 ? 38.943 3.872 -6.727 1.00 96.75 600 THR A O 1
ATOM 4555 N N . LEU A 1 601 ? 38.346 3.116 -8.756 1.00 97.31 601 LEU A N 1
ATOM 4556 C CA . LEU A 1 601 ? 38.011 1.754 -8.357 1.00 97.31 601 LEU A CA 1
ATOM 4557 C C . LEU A 1 601 ? 38.789 0.772 -9.244 1.00 97.31 601 LEU A C 1
ATOM 4559 O O . LEU A 1 601 ? 38.414 0.573 -10.392 1.00 97.31 601 LEU A O 1
ATOM 4563 N N . ASP A 1 602 ? 39.838 0.149 -8.704 1.00 96.69 602 ASP A N 1
ATOM 4564 C CA . ASP A 1 602 ? 40.698 -0.792 -9.452 1.00 96.69 602 ASP A CA 1
ATOM 4565 C C . ASP A 1 602 ? 40.203 -2.250 -9.417 1.00 96.69 602 ASP A C 1
ATOM 4567 O O . ASP A 1 602 ? 39.470 -2.655 -8.509 1.00 96.69 602 ASP A O 1
ATOM 4571 N N . GLY A 1 603 ? 40.634 -3.093 -10.355 1.00 96.06 603 GLY A N 1
ATOM 4572 C CA . GLY A 1 603 ? 40.267 -4.513 -10.351 1.00 96.06 603 GLY A CA 1
ATOM 4573 C C . GLY A 1 603 ? 38.778 -4.773 -10.580 1.00 96.06 603 GLY A C 1
ATOM 4574 O O . GLY A 1 603 ? 38.267 -5.796 -10.117 1.00 96.06 603 GLY A O 1
ATOM 4575 N N . VAL A 1 604 ? 38.073 -3.840 -11.224 1.00 97.81 604 VAL A N 1
ATOM 4576 C CA . VAL A 1 604 ? 36.688 -4.013 -11.670 1.00 97.81 604 VAL A CA 1
ATOM 4577 C C . VAL A 1 604 ? 36.702 -4.907 -12.902 1.00 97.81 604 VAL A C 1
ATOM 4579 O O . VAL A 1 604 ? 37.351 -4.585 -13.885 1.00 97.81 604 VAL A O 1
ATOM 4582 N N . ASP A 1 605 ? 35.975 -6.023 -12.868 1.00 96.44 605 ASP A N 1
ATOM 4583 C CA . ASP A 1 605 ? 35.861 -6.942 -14.008 1.00 96.44 605 ASP A CA 1
ATOM 4584 C C . ASP A 1 605 ? 34.478 -6.895 -14.683 1.00 96.44 605 ASP A C 1
ATOM 4586 O O . ASP A 1 605 ? 34.256 -7.539 -15.712 1.00 96.44 605 ASP A O 1
ATOM 4590 N N . PHE A 1 606 ? 33.552 -6.087 -14.150 1.00 97.94 606 PHE A N 1
ATOM 4591 C CA . PHE A 1 606 ? 32.203 -5.940 -14.690 1.00 97.94 606 PHE A CA 1
ATOM 4592 C C . PHE A 1 606 ? 31.564 -4.575 -14.403 1.00 97.94 606 PHE A C 1
ATOM 4594 O O . PHE A 1 606 ? 31.608 -4.078 -13.274 1.00 97.94 606 PHE A O 1
ATOM 4601 N N . VAL A 1 607 ? 30.877 -4.013 -15.402 1.00 98.19 607 VAL A N 1
ATOM 4602 C CA . VAL A 1 607 ? 30.042 -2.812 -15.260 1.00 98.19 607 VAL A CA 1
ATOM 4603 C C . VAL A 1 607 ? 28.638 -3.075 -15.793 1.00 98.19 607 VAL A C 1
ATOM 4605 O O . VAL A 1 607 ? 28.452 -3.504 -16.931 1.00 98.19 607 VAL A O 1
ATOM 4608 N N . ALA A 1 608 ? 27.625 -2.768 -14.988 1.00 97.88 608 ALA A N 1
ATOM 4609 C CA . ALA A 1 608 ? 26.238 -2.758 -15.425 1.00 97.88 608 ALA A CA 1
ATOM 4610 C C . ALA A 1 608 ? 25.655 -1.348 -15.428 1.00 97.88 608 ALA A C 1
ATOM 4612 O O . ALA A 1 608 ? 25.833 -0.591 -14.476 1.00 97.88 608 ALA A O 1
ATOM 4613 N N . TYR A 1 609 ? 24.880 -1.029 -16.461 1.00 97.75 609 TYR A N 1
ATOM 4614 C CA . TYR A 1 609 ? 24.165 0.238 -16.570 1.00 97.75 609 TYR A CA 1
ATOM 4615 C C . TYR A 1 609 ? 22.660 0.021 -16.403 1.00 97.75 609 TYR A C 1
ATOM 4617 O O . TYR A 1 609 ? 22.001 -0.620 -17.225 1.00 97.75 609 TYR A O 1
ATOM 4625 N N . ALA A 1 610 ? 22.092 0.583 -15.343 1.00 96.88 610 ALA A N 1
ATOM 4626 C CA . ALA A 1 610 ? 20.656 0.731 -15.174 1.00 96.88 610 ALA A CA 1
ATOM 4627 C C . ALA A 1 610 ? 20.254 2.117 -15.692 1.00 96.88 610 ALA A C 1
ATOM 4629 O O . ALA A 1 610 ? 20.190 3.090 -14.942 1.00 96.88 610 ALA A O 1
ATOM 4630 N N . TRP A 1 611 ? 20.013 2.204 -17.002 1.00 95.00 611 TRP A N 1
ATOM 4631 C CA . TRP A 1 611 ? 19.567 3.423 -17.682 1.00 95.00 611 TRP A CA 1
ATOM 4632 C C . TRP A 1 611 ? 18.088 3.370 -18.061 1.00 95.00 611 TRP A C 1
ATOM 4634 O O . TRP A 1 611 ? 17.585 2.290 -18.386 1.00 95.00 611 TRP A O 1
ATOM 4644 N N . PRO A 1 612 ? 17.391 4.524 -18.102 1.00 93.06 612 PRO A N 1
ATOM 4645 C CA . PRO A 1 612 ? 16.019 4.580 -18.585 1.00 93.06 612 PRO A CA 1
ATOM 4646 C C . PRO A 1 612 ? 15.889 3.919 -19.970 1.00 93.06 612 PRO A C 1
ATOM 4648 O O . PRO A 1 612 ? 16.602 4.320 -20.900 1.00 93.06 612 PRO A O 1
ATOM 4651 N N . PRO A 1 613 ? 15.003 2.921 -20.134 1.00 93.88 613 PRO A N 1
ATOM 4652 C CA . PRO A 1 613 ? 14.865 2.198 -21.393 1.00 93.88 613 PRO A CA 1
ATOM 4653 C C . PRO A 1 613 ? 14.354 3.103 -22.524 1.00 93.88 613 PRO A C 1
ATOM 4655 O O . PRO A 1 613 ? 13.877 4.220 -22.305 1.00 93.88 613 PRO A O 1
ATOM 4658 N N . ALA A 1 614 ? 14.463 2.622 -23.761 1.00 95.19 614 ALA A N 1
ATOM 4659 C CA . ALA A 1 614 ? 13.902 3.274 -24.941 1.00 95.19 614 ALA A CA 1
ATOM 4660 C C . ALA A 1 614 ? 12.574 2.607 -25.350 1.00 95.19 614 ALA A C 1
ATOM 4662 O O . ALA A 1 614 ? 12.439 1.389 -25.203 1.00 95.19 614 ALA A O 1
ATOM 4663 N N . PRO A 1 615 ? 11.588 3.363 -25.873 1.00 97.00 615 PRO A N 1
ATOM 4664 C CA . PRO A 1 615 ? 10.385 2.764 -26.442 1.00 97.00 615 PRO A CA 1
ATOM 4665 C C . PRO A 1 615 ? 10.754 1.870 -27.627 1.00 97.00 615 PRO A C 1
ATOM 4667 O O . PRO A 1 615 ? 11.578 2.244 -28.461 1.00 97.00 615 PRO A O 1
ATOM 4670 N N . HIS A 1 616 ? 10.115 0.707 -27.733 1.00 96.00 616 HIS A N 1
ATOM 4671 C CA . HIS A 1 616 ? 10.291 -0.190 -28.867 1.00 96.00 616 HIS A CA 1
ATOM 4672 C C . HIS A 1 616 ? 8.987 -0.293 -29.649 1.00 96.00 616 HIS A C 1
ATOM 4674 O O . HIS A 1 616 ? 8.077 -1.014 -29.253 1.00 96.00 616 HIS A O 1
ATOM 4680 N N . ASN A 1 617 ? 8.883 0.442 -30.758 1.00 94.75 617 ASN A N 1
ATOM 4681 C CA . ASN A 1 617 ? 7.693 0.453 -31.611 1.00 94.75 617 ASN A CA 1
ATOM 4682 C C . ASN A 1 617 ? 8.061 0.346 -33.104 1.00 94.75 617 ASN A C 1
ATOM 4684 O O . ASN A 1 617 ? 7.936 1.328 -33.841 1.00 94.75 617 ASN A O 1
ATOM 4688 N N . PRO A 1 618 ? 8.502 -0.836 -33.575 1.00 95.94 618 PRO A N 1
ATOM 4689 C CA . PRO A 1 618 ? 8.824 -1.044 -34.991 1.00 95.94 618 PRO A CA 1
ATOM 4690 C C . PRO A 1 618 ? 7.597 -0.906 -35.912 1.00 95.94 618 PRO A C 1
ATOM 4692 O O . PRO A 1 618 ? 7.738 -0.765 -37.122 1.00 95.94 618 PRO A O 1
ATOM 4695 N N . LEU A 1 619 ? 6.387 -0.903 -35.342 1.00 96.62 619 LEU A N 1
ATOM 4696 C CA . LEU A 1 619 ? 5.112 -0.845 -36.055 1.00 96.62 619 LEU A CA 1
ATOM 4697 C C . LEU A 1 619 ? 4.471 0.551 -36.048 1.00 96.62 619 LEU A C 1
ATOM 4699 O O . LEU A 1 619 ? 3.309 0.701 -36.426 1.00 96.62 619 LEU A O 1
ATOM 4703 N N . ALA A 1 620 ? 5.207 1.590 -35.638 1.00 92.69 620 ALA A N 1
ATOM 4704 C CA . ALA A 1 620 ? 4.674 2.946 -35.492 1.00 92.69 620 ALA A CA 1
ATOM 4705 C C . ALA A 1 620 ? 4.039 3.498 -36.784 1.00 92.69 620 ALA A C 1
ATOM 4707 O O . ALA A 1 620 ? 3.049 4.233 -36.724 1.00 92.69 620 ALA A O 1
ATOM 4708 N N . SER A 1 621 ? 4.563 3.104 -37.950 1.00 94.81 621 SER A N 1
ATOM 4709 C CA . SER A 1 621 ? 4.054 3.505 -39.268 1.00 94.81 621 SER A CA 1
ATOM 4710 C C . SER A 1 621 ? 2.635 3.005 -39.558 1.00 94.81 621 SER A C 1
ATOM 4712 O O . SER A 1 621 ? 1.958 3.567 -40.412 1.00 94.81 621 SER A O 1
ATOM 4714 N N . LEU A 1 622 ? 2.119 2.012 -38.824 1.00 94.75 622 LEU A N 1
ATOM 4715 C CA . LEU A 1 622 ? 0.738 1.551 -38.988 1.00 94.75 622 LEU A CA 1
ATOM 4716 C C . LEU A 1 622 ? -0.295 2.636 -38.667 1.00 94.75 622 LEU A C 1
ATOM 4718 O O . LEU A 1 622 ? -1.388 2.601 -39.227 1.00 94.75 622 LEU A O 1
ATOM 4722 N N . ARG A 1 623 ? 0.042 3.632 -37.834 1.00 93.62 623 ARG A N 1
ATOM 4723 C CA . ARG A 1 623 ? -0.872 4.746 -37.521 1.00 93.62 623 ARG A CA 1
ATOM 4724 C C . ARG A 1 623 ? -1.221 5.608 -38.736 1.00 93.62 623 ARG A C 1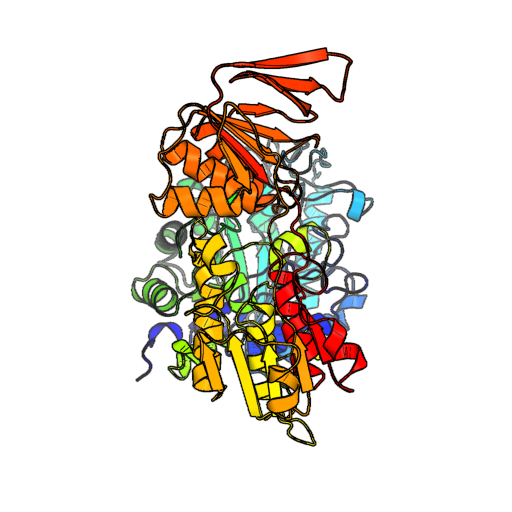
ATOM 4726 O O . ARG A 1 623 ? -2.256 6.260 -38.710 1.00 93.62 623 ARG A O 1
ATOM 4733 N N . SER A 1 624 ? -0.380 5.631 -39.773 1.00 92.06 624 SER A N 1
ATOM 4734 C CA . SER A 1 624 ? -0.691 6.328 -41.028 1.00 92.06 624 SER A CA 1
ATOM 4735 C C . SER A 1 624 ? -1.380 5.432 -42.061 1.00 92.06 624 SER A C 1
ATOM 4737 O O . SER A 1 624 ? -1.875 5.940 -43.061 1.00 92.06 624 SER A O 1
ATOM 4739 N N . ARG A 1 625 ? -1.422 4.111 -41.833 1.00 91.50 625 ARG A N 1
ATOM 4740 C CA . ARG A 1 625 ? -2.000 3.118 -42.758 1.00 91.50 625 ARG A CA 1
ATOM 4741 C C . ARG A 1 625 ? -3.380 2.620 -42.334 1.00 91.50 625 ARG A C 1
ATOM 4743 O O . ARG A 1 625 ? -4.132 2.144 -43.175 1.00 91.50 625 ARG A O 1
ATOM 4750 N N . LEU A 1 626 ? -3.701 2.694 -41.044 1.00 92.56 626 LEU A N 1
ATOM 4751 C CA . LEU A 1 626 ? -4.930 2.164 -40.461 1.00 92.56 626 LEU A CA 1
ATOM 4752 C C . LEU A 1 626 ? -5.608 3.237 -39.605 1.00 92.56 626 LEU A C 1
ATOM 4754 O O . LEU A 1 626 ? -4.950 3.954 -38.855 1.00 92.56 626 LEU A O 1
ATOM 4758 N N . ALA A 1 627 ? -6.937 3.315 -39.681 1.00 86.44 627 ALA A N 1
ATOM 4759 C CA . ALA A 1 627 ? -7.704 4.368 -39.016 1.00 86.44 627 ALA A CA 1
ATOM 4760 C C . ALA A 1 627 ? -7.749 4.232 -37.481 1.00 86.44 627 ALA A C 1
ATOM 4762 O O . ALA A 1 627 ? -7.906 5.231 -36.783 1.00 86.44 627 ALA A O 1
ATOM 4763 N N . ASN A 1 628 ? -7.619 3.013 -36.943 1.00 94.75 628 ASN A N 1
ATOM 4764 C CA . ASN A 1 628 ? -7.861 2.730 -35.528 1.00 94.75 628 ASN A CA 1
ATOM 4765 C C . ASN A 1 628 ? -6.683 1.995 -34.869 1.00 94.75 628 ASN A C 1
ATOM 4767 O O . ASN A 1 628 ? -6.747 0.797 -34.590 1.00 94.75 628 ASN A O 1
ATOM 4771 N N . VAL A 1 629 ? -5.582 2.726 -34.665 1.00 97.56 629 VAL A N 1
ATOM 4772 C CA . VAL A 1 629 ? -4.346 2.212 -34.053 1.00 97.56 629 VAL A CA 1
ATOM 4773 C C . VAL A 1 629 ? -4.043 2.947 -32.752 1.00 97.56 629 VAL A C 1
ATOM 4775 O O . VAL A 1 629 ? -3.806 4.161 -32.739 1.00 97.56 629 VAL A O 1
ATOM 4778 N N . HIS A 1 630 ? -3.970 2.190 -31.662 1.00 97.88 630 HIS A N 1
ATOM 4779 C CA . HIS A 1 630 ? -3.599 2.666 -30.334 1.00 97.88 630 HIS A CA 1
ATOM 4780 C C . HIS A 1 630 ? -2.178 2.218 -29.988 1.00 97.88 630 HIS A C 1
ATOM 4782 O O . HIS A 1 630 ? -1.826 1.068 -30.217 1.00 97.88 630 HIS A O 1
ATOM 4788 N N . VAL A 1 631 ? -1.371 3.106 -29.407 1.00 97.88 631 VAL A N 1
ATOM 4789 C CA . VAL A 1 631 ? -0.032 2.783 -28.885 1.00 97.88 631 VAL A CA 1
ATOM 4790 C C . VAL A 1 631 ? -0.081 2.936 -27.371 1.00 97.88 631 VAL A C 1
ATOM 4792 O O . VAL A 1 631 ? -0.488 3.997 -26.896 1.00 97.88 631 VAL A O 1
ATOM 4795 N N . ILE A 1 632 ? 0.282 1.889 -26.629 1.00 98.19 632 ILE A N 1
ATOM 4796 C CA . ILE A 1 632 ? 0.136 1.839 -25.167 1.00 98.19 632 ILE A CA 1
ATOM 4797 C C . ILE A 1 632 ? 1.352 1.232 -24.467 1.00 98.19 632 ILE A C 1
ATOM 4799 O O . ILE A 1 632 ? 2.124 0.471 -25.046 1.00 98.19 632 ILE A O 1
ATOM 4803 N N . GLY A 1 633 ? 1.483 1.516 -23.176 1.00 97.88 633 GLY A N 1
ATOM 4804 C CA . GLY A 1 633 ? 2.553 1.014 -22.332 1.00 97.88 633 GLY A CA 1
ATOM 4805 C C . GLY A 1 633 ? 3.913 1.560 -22.752 1.00 97.88 633 GLY A C 1
ATOM 4806 O O . GLY A 1 633 ? 4.043 2.696 -23.221 1.00 97.88 633 GLY A O 1
ATOM 4807 N N . ASP A 1 634 ? 4.944 0.739 -22.581 1.00 97.69 634 ASP A N 1
ATOM 4808 C CA . ASP A 1 634 ? 6.322 1.197 -22.750 1.00 97.69 634 ASP A CA 1
ATOM 4809 C C . ASP A 1 634 ? 6.700 1.502 -24.204 1.00 97.69 634 ASP A C 1
ATOM 4811 O O . ASP A 1 634 ? 7.629 2.272 -24.435 1.00 97.69 634 ASP A O 1
ATOM 4815 N N . CYS A 1 635 ? 5.969 0.979 -25.198 1.00 97.06 635 CYS A N 1
ATOM 4816 C CA . CYS A 1 635 ? 6.238 1.326 -26.598 1.00 97.06 635 CYS A CA 1
ATOM 4817 C C . CYS A 1 635 ? 5.737 2.725 -26.973 1.00 97.06 635 CYS A C 1
ATOM 4819 O O . CYS A 1 635 ? 6.172 3.272 -27.986 1.00 97.06 635 CYS A O 1
ATOM 4821 N N . ALA A 1 636 ? 4.827 3.303 -26.179 1.00 96.31 636 ALA A N 1
ATOM 4822 C CA . ALA A 1 636 ? 4.475 4.717 -26.273 1.00 96.31 636 ALA A CA 1
ATOM 4823 C C . ALA A 1 636 ? 5.506 5.573 -25.527 1.00 96.31 636 ALA A C 1
ATOM 4825 O O . ALA A 1 636 ? 6.031 6.541 -26.070 1.00 96.31 636 ALA A O 1
ATOM 4826 N N . SER A 1 637 ? 5.783 5.207 -24.275 1.00 95.88 637 SER A N 1
ATOM 4827 C CA . SER A 1 637 ? 6.761 5.866 -23.412 1.00 95.88 637 SER A CA 1
ATOM 4828 C C . SER A 1 637 ? 7.095 4.929 -22.245 1.00 95.88 637 SER A C 1
ATOM 4830 O O . SER A 1 637 ? 6.174 4.579 -21.497 1.00 95.88 637 SER A O 1
ATOM 4832 N N . PRO A 1 638 ? 8.352 4.475 -22.079 1.00 95.12 638 PRO A N 1
ATOM 4833 C CA . PRO A 1 638 ? 8.705 3.546 -21.012 1.00 95.12 638 PRO A CA 1
ATOM 4834 C C . PRO A 1 638 ? 8.493 4.131 -19.616 1.00 95.12 638 PRO A C 1
ATOM 4836 O O . PRO A 1 638 ? 9.032 5.190 -19.295 1.00 95.12 638 PRO A O 1
ATOM 4839 N N . ARG A 1 639 ? 7.702 3.432 -18.794 1.00 93.44 639 ARG A N 1
ATOM 4840 C CA . ARG A 1 639 ? 7.334 3.798 -17.412 1.00 93.44 639 ARG A CA 1
ATOM 4841 C C . ARG A 1 639 ? 7.310 2.530 -16.540 1.00 93.44 639 ARG A C 1
ATOM 4843 O O . ARG A 1 639 ? 8.073 1.598 -16.782 1.00 93.44 639 ARG A O 1
ATOM 4850 N N . GLY A 1 640 ? 6.501 2.500 -15.480 1.00 93.00 640 GLY A N 1
ATOM 4851 C CA . GLY A 1 640 ? 6.294 1.323 -14.649 1.00 93.00 640 GLY A CA 1
ATOM 4852 C C . GLY A 1 640 ? 5.136 0.447 -15.131 1.00 93.00 640 GLY A C 1
ATOM 4853 O O . GLY A 1 640 ? 4.298 0.824 -15.953 1.00 93.00 640 GLY A O 1
ATOM 4854 N N . ALA A 1 641 ? 5.043 -0.751 -14.550 1.00 95.69 641 ALA A N 1
ATOM 4855 C CA . ALA A 1 641 ? 3.934 -1.667 -14.812 1.00 95.69 641 ALA A CA 1
ATOM 4856 C C . ALA A 1 641 ? 2.568 -1.093 -14.378 1.00 95.69 641 ALA A C 1
ATOM 4858 O O . ALA A 1 641 ? 1.548 -1.459 -14.957 1.00 95.69 641 ALA A O 1
ATOM 4859 N N . LEU A 1 642 ? 2.549 -0.178 -13.398 1.00 96.12 642 LEU A N 1
ATOM 4860 C CA . LEU A 1 642 ? 1.346 0.545 -12.975 1.00 96.12 642 LEU A CA 1
ATOM 4861 C C . LEU A 1 642 ? 0.743 1.344 -14.144 1.00 96.12 642 LEU A C 1
ATOM 4863 O O . LEU A 1 642 ? -0.448 1.214 -14.426 1.00 96.12 642 LEU A O 1
ATOM 4867 N N . GLU A 1 643 ? 1.564 2.114 -14.862 1.00 97.25 643 GLU A N 1
ATOM 4868 C CA . GLU A 1 643 ? 1.132 2.910 -16.016 1.00 97.25 643 GLU A CA 1
ATOM 4869 C C . GLU A 1 643 ? 0.791 2.019 -17.215 1.00 97.25 643 GLU A C 1
ATOM 4871 O O . GLU A 1 643 ? -0.202 2.261 -17.901 1.00 97.25 643 GLU A O 1
ATOM 4876 N N . ALA A 1 644 ? 1.573 0.960 -17.444 1.00 98.19 644 ALA A N 1
ATOM 4877 C CA . ALA A 1 644 ? 1.353 0.021 -18.539 1.00 98.19 644 ALA A CA 1
ATOM 4878 C C . ALA A 1 644 ? -0.023 -0.666 -18.449 1.00 98.19 644 ALA A C 1
ATOM 4880 O O . ALA A 1 644 ? -0.780 -0.675 -19.422 1.00 98.19 644 ALA A O 1
ATOM 4881 N N . ILE A 1 645 ? -0.373 -1.201 -17.274 1.00 98.31 645 ILE A N 1
ATOM 4882 C CA . ILE A 1 645 ? -1.669 -1.857 -17.039 1.00 98.31 645 ILE A CA 1
ATOM 4883 C C . ILE A 1 645 ? -2.800 -0.817 -17.091 1.00 98.31 645 ILE A C 1
ATOM 4885 O O . ILE A 1 645 ? -3.837 -1.073 -17.702 1.00 98.31 645 ILE A O 1
ATOM 4889 N N . TYR A 1 646 ? -2.601 0.380 -16.528 1.00 97.81 646 TYR A N 1
ATOM 4890 C CA . TYR A 1 646 ? -3.574 1.474 -16.619 1.00 97.81 646 TYR A CA 1
ATOM 4891 C C . TYR A 1 646 ? -3.909 1.846 -18.073 1.00 97.81 646 TYR A C 1
ATOM 4893 O O . TYR A 1 646 ? -5.085 1.943 -18.433 1.00 97.81 646 TYR A O 1
ATOM 4901 N N . GLU A 1 647 ? -2.900 2.036 -18.928 1.00 98.06 647 GLU A N 1
ATOM 4902 C CA . GLU A 1 647 ? -3.120 2.381 -20.335 1.00 98.06 647 GLU A CA 1
ATOM 4903 C C . GLU A 1 647 ? -3.816 1.254 -21.098 1.00 98.06 647 GLU A C 1
ATOM 4905 O O . GLU A 1 647 ? -4.736 1.534 -21.873 1.00 98.06 647 GLU A O 1
ATOM 4910 N N . GLY A 1 648 ? -3.437 -0.001 -20.832 1.00 98.19 648 GLY A N 1
ATOM 4911 C CA . GLY A 1 648 ? -4.117 -1.167 -21.388 1.00 98.19 648 GLY A CA 1
ATOM 4912 C C . GLY A 1 648 ? -5.595 -1.204 -21.015 1.00 98.19 648 GLY A C 1
ATOM 4913 O O . GLY A 1 648 ? -6.454 -1.304 -21.891 1.00 98.19 648 GLY A O 1
ATOM 4914 N N . HIS A 1 649 ? -5.908 -1.008 -19.734 1.00 97.88 649 HIS A N 1
ATOM 4915 C CA . HIS A 1 649 ? -7.283 -0.971 -19.241 1.00 97.88 649 HIS A CA 1
ATOM 4916 C C . HIS A 1 649 ? -8.103 0.140 -19.896 1.00 97.88 649 HIS A C 1
ATOM 4918 O O . HIS A 1 649 ? -9.212 -0.092 -20.380 1.00 97.88 649 HIS A O 1
ATOM 4924 N N . ARG A 1 650 ? -7.545 1.355 -19.944 1.00 97.31 650 ARG A N 1
ATOM 4925 C CA . ARG A 1 650 ? -8.202 2.529 -20.523 1.00 97.31 650 ARG A CA 1
ATOM 4926 C C . ARG A 1 650 ? -8.506 2.334 -22.007 1.00 97.31 650 ARG A C 1
ATOM 4928 O O . ARG A 1 650 ? -9.615 2.639 -22.434 1.00 97.31 650 ARG A O 1
ATOM 4935 N N . VAL A 1 651 ? -7.545 1.839 -22.791 1.00 97.19 651 VAL A N 1
ATOM 4936 C CA . VAL A 1 651 ? -7.751 1.606 -24.229 1.00 97.19 651 VAL A CA 1
ATOM 4937 C C . VAL A 1 651 ? -8.720 0.458 -24.464 1.00 97.19 651 VAL A C 1
ATOM 4939 O O . VAL A 1 651 ? -9.634 0.616 -25.267 1.00 97.19 651 VAL A O 1
ATOM 4942 N N . GLY A 1 652 ? -8.604 -0.642 -23.715 1.00 96.06 652 GLY A N 1
ATOM 4943 C CA . GLY A 1 652 ? -9.573 -1.733 -23.781 1.00 96.06 652 GLY A CA 1
ATOM 4944 C C . GLY A 1 652 ? -11.001 -1.259 -23.498 1.00 96.06 652 GLY A C 1
ATOM 4945 O O . GLY A 1 652 ? -11.922 -1.708 -24.165 1.00 96.06 652 GLY A 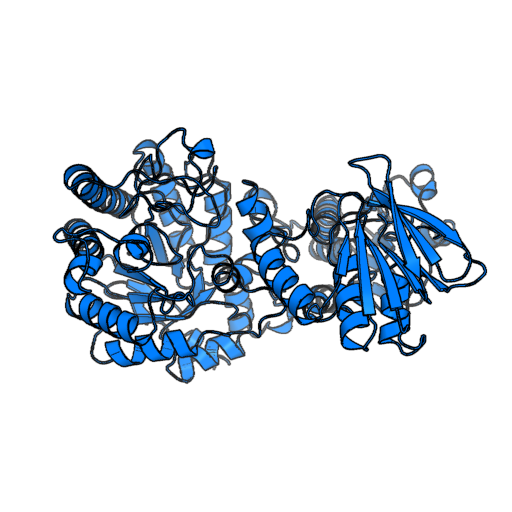O 1
ATOM 4946 N N . ARG A 1 653 ? -11.193 -0.310 -22.567 1.00 94.19 653 ARG A N 1
ATOM 4947 C CA . ARG A 1 653 ? -12.499 0.317 -22.281 1.00 94.19 653 ARG A CA 1
ATOM 4948 C C . ARG A 1 653 ? -13.001 1.262 -23.374 1.00 94.19 653 ARG A C 1
ATOM 4950 O O . ARG A 1 653 ? -14.205 1.481 -23.456 1.00 94.19 653 ARG A O 1
ATOM 4957 N N . ALA A 1 654 ? -12.108 1.869 -24.148 1.00 93.38 654 ALA A N 1
ATOM 4958 C CA . ALA A 1 654 ? -12.462 2.880 -25.141 1.00 93.38 654 ALA A CA 1
ATOM 4959 C C . ALA A 1 654 ? -12.903 2.291 -26.494 1.00 93.38 654 ALA A C 1
ATOM 4961 O O . ALA A 1 654 ? -13.569 2.991 -27.256 1.00 93.38 654 ALA A O 1
ATOM 4962 N N . LEU A 1 655 ? -12.523 1.041 -26.788 1.00 91.94 655 LEU A N 1
ATOM 4963 C CA . LEU A 1 655 ? -12.926 0.295 -27.991 1.00 91.94 655 LEU A CA 1
ATOM 4964 C C . LEU A 1 655 ? -14.407 -0.061 -27.989 1.00 91.94 655 LEU A C 1
ATOM 4966 O O . LEU A 1 655 ? -15.054 0.036 -29.056 1.00 91.94 655 LEU A O 1
#

Mean predicted aligned error: 3.99 Å

Foldseek 3Di:
DAPQCLQQPWDDLQLDIFRGQEEAAAADFLLADVLAQDPLLLLQLLLLLLLPGREYEYHAEELDLQQDAFQSHHHLLDPVRLVNLLSSQVSSVVSPHAYEYEYFRQALNHDCVRRVDFGEACAQDHQPQHRHGGDNDDPVNLVVSLVSLLSSLLSNVVSPHQEYEYECDAAGHLVRLQWLVRNPDPDQSDDDNNSSLVSVVSSLVSNLVNHDSRHAYEYEYACEAPDVSTDHNVSVLVSLLVVLVVVSHSEYEYHHHYSDLRGLLRRLPALLADAQNCLVSLQSSCVSNVVGNYFYEGEYRCQASCSQSCSCVVPSGSHYHYHQQCLQPSSCVVCSRVVVRLLRLTRNRQCCQAVLQRVVSHGHHGLNGLCRSVSVQQNPPHLAADPDAWEEEEEALALLSLLLQLSLLSNPHAAEYEELAQAHHPCLVLQCLFPSRVSSCSSSSNSVSSCVVSVHHYDYNDDDDLVNVVVVVTPAYEYLPAFAADDDDDDDAAAEEALSVLSCCLSVVVDQQAQEEEEEDPDLDSSRLSSLLSSLVSNHAYEYEYLAQDGNPSRRSSRVSVSVVSCVVSVYHYHYNWDQPDDDNQKTWIARNVDGDIDIDGPHRYYYYHDQTAADCNNPCVVVVHVHYHYAEVNVPDDDSSRSNNRSNVNSSVD

Sequence (655 aa):
MTAYPNLFSPIDIGPVRVKNRIATSGHGTCLAEANQVSEAHLAYYRDKARGGVGLVVTESMRVHPTGLPYAGAIAAFDPRNAPGLARLAETVHAEGARIFAQLNHAGRAMRSSYSGRPLWSASPIPSPIHGEEPHAMDHGDIAELIEAFADCAGRLRDAGFDGVEAHGAHGYLLQQFLSPWCNTRQDEYGGALENRLRLVLEVLGAVRTVVPSRMALGIRLSAEEWIEGGLGLDEMKEVARRVAATGWVDYISVTQSTYHPDSWPTMIPDMHTRPAPFVLLTSAIRQVVSGSPVRVFAVARIHTPEFAESTIARGHADLVSMARQLIADPEWPRKVQEGRENEIRVCIACNQGCIGNVGQHQPIRCLVNPTAGREREWGLETPQRALRPRHVLVVGGGPAGLEAARVAALRGHRVTLLEKADRLGGQVNDAVLAPGRQEFGGIVRYLGQEMARLGVTVRLGVEATVESVPAASPDAVILATGGVPRPVPALADIVALDAVTALRRLTGEQMQPPRRAVVVDEIGQYQAYGLVEALAAAGSRVELVTTRPAIGWHVPPISLHPLLKRLREAKVQIHTSVSVSDIRGDTVHLALRQRDAEVTLDGVDFVAYAWPPAPHNPLASLRSRLANVHVIGDCASPRGALEAIYEGHRVGRAL

Solvent-accessible surface area (backbone atoms only — not comparable to full-atom values): 32137 Å² total; per-residue (Å²): 133,66,99,47,59,64,38,58,34,61,47,69,42,58,62,35,79,27,67,24,29,36,28,34,38,61,50,79,43,33,51,27,56,95,27,22,63,30,70,45,45,43,30,43,48,29,44,30,18,60,14,49,32,10,33,38,34,37,39,56,23,16,30,46,84,55,19,51,63,45,77,21,38,38,36,52,56,44,74,85,25,47,68,38,47,25,53,42,30,51,45,24,45,75,45,71,18,46,39,28,46,25,40,29,40,24,18,35,58,36,56,40,89,76,60,80,36,69,26,39,29,49,24,70,55,50,24,83,77,63,66,50,67,16,46,52,54,51,74,66,53,50,50,53,50,33,49,28,46,18,53,25,42,36,50,39,52,75,23,59,38,46,24,38,28,44,45,38,26,52,39,17,32,50,23,27,26,52,21,63,65,44,18,78,36,87,53,77,56,15,72,54,68,72,20,13,42,38,62,54,51,52,34,52,50,43,30,49,77,57,45,54,84,68,35,25,33,29,38,29,35,32,36,30,25,75,48,89,67,40,45,44,53,72,60,37,34,51,50,49,34,56,52,54,70,67,68,65,44,20,30,38,39,34,51,38,18,21,60,36,78,85,14,36,29,66,58,66,54,37,51,76,49,67,70,43,74,52,44,64,54,25,27,55,45,37,62,63,34,62,92,47,87,48,38,32,29,30,44,55,61,52,64,50,70,67,55,47,28,51,38,39,72,72,64,33,22,72,30,41,32,27,48,63,32,45,46,30,23,32,45,43,51,43,30,55,73,71,71,39,58,85,74,50,46,65,54,49,41,76,48,49,34,35,61,32,24,34,76,68,61,31,55,23,32,28,48,90,15,68,32,32,70,36,22,70,72,50,24,92,83,50,74,57,64,45,96,65,65,41,42,34,37,29,35,24,38,18,58,18,21,36,34,17,48,46,39,27,28,66,22,57,29,51,36,38,38,33,18,56,46,87,61,76,22,52,70,44,69,55,50,33,71,22,72,58,29,52,50,51,45,50,54,42,53,38,45,52,48,43,32,62,76,61,66,43,46,74,40,61,59,36,74,84,45,84,62,56,53,65,72,68,66,52,68,29,37,38,44,16,60,26,54,40,78,54,91,64,73,87,52,95,71,32,52,59,38,35,21,64,61,45,40,51,30,48,77,65,69,72,39,80,71,45,67,22,33,37,39,39,40,69,61,30,44,63,63,38,51,22,32,52,54,45,42,36,74,63,66,19,46,41,38,40,35,18,65,42,85,62,81,41,82,68,40,37,66,58,58,35,47,60,47,54,50,51,40,55,75,59,62,47,42,79,44,54,31,24,41,81,73,49,74,57,67,36,31,39,34,32,35,39,72,87,49,103,49,75,49,79,42,71,72,34,51,29,38,30,40,23,58,70,51,39,53,34,54,96,56,60,69,45,56,83,75,42,96,46,59,45,69,29,24,21,27,63,53,58,73,54,66,47,57,13,26,36,41,10,38,54,53,18,70,71,102

Radius of gyration: 26.46 Å; Cα contacts (8 Å, |Δi|>4): 1594; chains: 1; bounding box: 69×52×79 Å

Secondary structure (DSSP, 8-state):
--S-TTTTS-EEETTEEESSSEEEPP------BTTB--HHHHHHHHHHHHTT-SEEEEEEEESSTT--SSTT--BTT-GGGHHHHHHHHHHHHHTT-EEEEEEE--TTSS-HHHHSS--EESSS---TTT-PPPEE--HHHHHHHHHHHHHHHHHHHHTT-SEEEEEE-TT-HHHHHH-TTT----STTSSSHHHHHHHHHHHHHHHHHHS-TTSEEEEEEES---STTS--HHHHHHHHHHHHHTS--SEEEEE---SSTTTGGGTS--TTSPSSTTHHHHHHHHHHHTTSS-EEEE-SS--SHHHHHHHHHTTS-SEEE-SHHHHH-TTHHHHHHTT-GGG--------IIIIIHHTTTPPP--SS-TTTT-HHHHSTT--PPPSS--EEEEE--SHHHHHHHHHHHHTT-EEEEE-SSSSS-TTHHHHTTSTT-GGGHHHHHHHHHHHHHTT-EEESS----TTHHHHT--SEEEE---EEPPPPPP-SSSEEEEHHHHHHHHHTTSSPPPSEEEEEESS-SHHHHHHHHHHHHTT-EEEEE-SSSSS-TTS-HHHHHHHHHHHHHTT-EEE-SEEEEEEETTEEEEEETTSS-EEEE-S--EEEEE-PPEE--TTTTHHHH-SSEEE-GGGTS---HHHHHHHHHHHHHH-

Nearest PDB structures (foldseek):
  5ogt-assembly1_A  TM=9.176E-01  e=2.497E-29  Thermus scotoductus SA-01
  7o0t-assembly1_A  TM=9.158E-01  e=1.125E-28  Chloroflexus aggregans DSM 9485
  8pun-assembly1_C  TM=9.265E-01  e=3.711E-28  Ferrovum sp. JA12
  3kru-assembly1_A  TM=9.511E-01  e=2.167E-27  Thermoanaerobacter pseudethanolicus ATCC 33223
  5ocs-assembly1_D  TM=8.999E-01  e=1.881E-25  Cupriavidus metallidurans